Protein 7PWE (pdb70)

Organism: Desulfotalea psychrophila (strain LSv54 / DSM 12343) (NCBI:txid177439)

Nearest PDB structures (foldseek):
  7pwe-assembly1_B  TM=9.676E-01  e=9.621E-37  Desulfotalea psychrophila LSv54
  4tpu-assembly1_A  TM=9.051E-01  e=6.012E-11  Methanosarcina acetivorans C2A
  3ic4-assembly1_A  TM=9.137E-01  e=6.370E-06  Archaeoglobus fulgidus
  3rhb-assembly1_A  TM=7.445E-01  e=3.655E-04  Arabidopsis thaliana
  3fza-assembly1_A  TM=7.383E-01  e=5.376E-04  Populus tremula x Populus tremuloides

B-factor: mean 37.85, std 11.27, range [10.09, 81.69]

Structure (mmCIF, N/CA/C/O backbone):
data_7PWE
#
_entry.id   7PWE
#
_cell.length_a   123.6
_cell.length_b   49.3
_cell.length_c   86
_cell.angle_alpha   90
_cell.angle_beta   116.5
_cell.angle_gamma   90
#
_symmetry.space_group_name_H-M   'C 1 2 1'
#
loop_
_entity.id
_entity.type
_entity.pdbx_description
1 polymer 'Ferredoxin-thioredoxin reductase subunit B'
2 non-polymer 'IRON/SULFUR CLUSTER'
3 non-polymer IMIDAZOLE
4 water water
#
loop_
_atom_site.group_PDB
_atom_site.id
_atom_site.type_symbol
_atom_site.label_atom_id
_atom_site.label_alt_id
_atom_site.label_comp_id
_atom_site.label_asym_id
_atom_site.label_entity_id
_atom_site.label_seq_id
_atom_site.pdbx_PDB_ins_code
_atom_site.Cartn_x
_atom_site.Cartn_y
_atom_site.Cartn_z
_atom_site.occupancy
_atom_site.B_iso_or_equiv
_atom_site.auth_seq_id
_atom_site.auth_comp_id
_atom_site.auth_asym_id
_atom_site.auth_atom_id
_atom_site.pdbx_PDB_model_num
ATOM 1 N N . ASP A 1 3 ? -1.959 -18.449 0.808 1 51.37 3 ASP A N 1
ATOM 2 C CA . ASP A 1 3 ? -2.7 -19.328 -0.104 1 51.87 3 ASP A CA 1
ATOM 3 C C . ASP A 1 3 ? -4.216 -19.057 -0.095 1 50.28 3 ASP A C 1
ATOM 4 O O . ASP A 1 3 ? -4.902 -19.389 -1.062 1 50.62 3 ASP A O 1
ATOM 9 N N . LYS A 1 4 ? -4.739 -18.487 1 1 48 4 LYS A N 1
ATOM 10 C CA . LYS A 1 4 ? -6.149 -18.153 1.085 1 46.04 4 LYS A CA 1
ATOM 11 C C . LYS A 1 4 ? -6.457 -16.972 0.171 1 43.92 4 LYS A C 1
ATOM 12 O O . LYS A 1 4 ? -5.63 -16.071 0.036 1 44.04 4 LYS A O 1
ATOM 18 N N . LYS A 1 5 ? -7.628 -16.98 -0.476 1 41.84 5 LYS A N 1
ATOM 19 C CA . LYS A 1 5 ? -8.038 -15.877 -1.327 1 41.28 5 LYS A CA 1
ATOM 20 C C . LYS A 1 5 ? -8.781 -14.853 -0.456 1 39.55 5 LYS A C 1
ATOM 21 O O . LYS A 1 5 ? -9.803 -15.168 0.166 1 39.06 5 LYS A O 1
ATOM 27 N N . ILE A 1 6 ? -8.221 -13.637 -0.358 1 37.8 6 ILE A N 1
ATOM 28 C CA . ILE A 1 6 ? -8.754 -12.591 0.51 1 36.41 6 ILE A CA 1
ATOM 29 C C . ILE A 1 6 ? -9.147 -11.345 -0.255 1 35.08 6 ILE A C 1
ATOM 30 O O . ILE A 1 6 ? -8.378 -10.858 -1.078 1 34.78 6 ILE A O 1
ATOM 35 N N . VAL A 1 7 ? -10.357 -10.837 -0.008 1 34.28 7 VAL A N 1
ATOM 36 C CA . VAL A 1 7 ? -10.824 -9.597 -0.612 1 34.2 7 VAL A CA 1
ATOM 37 C C . VAL A 1 7 ? -11.352 -8.698 0.517 1 33.59 7 VAL A C 1
ATOM 38 O O . VAL A 1 7 ? -12.157 -9.133 1.336 1 33.31 7 VAL A O 1
ATOM 42 N N . LEU A 1 8 ? -10.851 -7.471 0.585 1 33.07 8 LEU A N 1
ATOM 43 C CA . LEU A 1 8 ? -11.276 -6.49 1.58 1 32.96 8 LEU A CA 1
ATOM 44 C C . LEU A 1 8 ? -12.112 -5.455 0.847 1 31.36 8 LEU A C 1
ATOM 45 O O . LEU A 1 8 ? -11.599 -4.793 -0.052 1 31.38 8 LEU A O 1
ATOM 50 N N . TYR A 1 9 ? -13.402 -5.335 1.197 1 30.48 9 TYR A N 1
ATOM 51 C CA . TYR A 1 9 ? -14.256 -4.291 0.626 1 30.88 9 TYR A CA 1
ATOM 52 C C . TYR A 1 9 ? -14.081 -3.102 1.57 1 30.84 9 TYR A C 1
ATOM 53 O O . TYR A 1 9 ? -14.378 -3.178 2.77 1 29.87 9 TYR A O 1
ATOM 62 N N . SER A 1 10 ? -13.549 -2.034 1.034 1 30.9 10 SER A N 1
ATOM 63 C CA . SER A 1 10 ? -13.188 -0.862 1.81 1 31.97 10 SER A CA 1
ATOM 64 C C . SER A 1 10 ? -13.725 0.45 1.22 1 31.09 10 SER A C 1
ATOM 65 O O . SER A 1 10 ? -14.2 0.49 0.075 1 31.15 10 SER A O 1
ATOM 68 N N . LEU A 1 11 ? -13.669 1.523 2.023 1 30.44 11 LEU A N 1
ATOM 69 C CA . LEU A 1 11 ? -13.99 2.882 1.582 1 31.56 11 LEU A CA 1
ATOM 70 C C . LEU A 1 11 ? -12.796 3.741 2.001 1 32.16 11 LEU A C 1
ATOM 71 O O . LEU A 1 11 ? -12.326 3.581 3.127 1 31.87 11 LEU A O 1
ATOM 76 N N . THR A 1 12 ? -12.311 4.668 1.131 1 32.18 12 THR A N 1
ATOM 77 C CA . THR A 1 12 ? -11.229 5.578 1.521 1 32.71 12 THR A CA 1
ATOM 78 C C . THR A 1 12 ? -11.628 6.435 2.742 1 32.17 12 THR A C 1
ATOM 79 O O . THR A 1 12 ? -10.765 6.858 3.498 1 32.9 12 THR A O 1
ATOM 83 N N . THR A 1 13 ? -12.921 6.697 2.926 1 30.65 13 THR A N 1
ATOM 84 C CA . THR A 1 13 ? -13.416 7.457 4.079 1 29.59 13 THR A CA 1
ATOM 85 C C . THR A 1 13 ? -13.675 6.567 5.327 1 30.77 13 THR A C 1
ATOM 86 O O . THR A 1 13 ? -14.197 7.05 6.323 1 30.25 13 THR A O 1
ATOM 90 N N . CYS A 1 14 ? -13.321 5.278 5.273 1 32.07 14 CYS A N 1
ATOM 91 C CA . CYS A 1 14 ? -13.537 4.341 6.363 1 34.08 14 CYS A CA 1
ATOM 92 C C . CYS A 1 14 ? -12.179 4.121 7.047 1 35.42 14 CYS A C 1
ATOM 93 O O . CYS A 1 14 ? -11.259 3.589 6.434 1 36.41 14 CYS A O 1
ATOM 96 N N . GLY A 1 15 ? -12.051 4.613 8.274 1 35.92 15 GLY A N 1
ATOM 97 C CA . GLY A 1 15 ? -10.821 4.519 9.058 1 36.42 15 GLY A CA 1
ATOM 98 C C . GLY A 1 15 ? -10.378 3.101 9.363 1 36.37 15 GLY A C 1
ATOM 99 O O . GLY A 1 15 ? -9.243 2.735 9.075 1 36.56 15 GLY A O 1
ATOM 100 N N . PHE A 1 16 ? -11.274 2.292 9.93 1 36.09 16 PHE A N 1
ATOM 101 C CA . PHE A 1 16 ? -10.991 0.903 10.267 1 36.77 16 PHE A CA 1
ATOM 102 C C . PHE A 1 16 ? -10.63 0.068 9.037 1 36.2 16 PHE A C 1
ATOM 103 O O . PHE A 1 16 ? -9.854 -0.876 9.149 1 36.45 16 PHE A O 1
ATOM 111 N N . CYS A 1 17 ? -11.167 0.412 7.86 1 35.04 17 CYS A N 1
ATOM 112 C CA . CYS A 1 17 ? -10.852 -0.279 6.621 1 34.38 17 CYS A CA 1
ATOM 113 C C . CYS A 1 17 ? -9.338 -0.169 6.341 1 34.75 17 CYS A C 1
ATOM 114 O O . CYS A 1 17 ? -8.695 -1.158 5.979 1 34.66 17 CYS A O 1
ATOM 117 N N . GLN A 1 18 ? -8.764 1.033 6.551 1 34.43 18 GLN A N 1
ATOM 118 C CA . GLN A 1 18 ? -7.331 1.273 6.337 1 34.38 18 GLN A CA 1
ATOM 119 C C . GLN A 1 18 ? -6.458 0.589 7.368 1 34.52 18 GLN A C 1
ATOM 120 O O . GLN A 1 18 ? -5.318 0.264 7.067 1 35.82 18 GLN A O 1
ATOM 126 N N . ALA A 1 19 ? -6.981 0.375 8.573 1 33.63 19 ALA A N 1
ATOM 127 C CA . ALA A 1 19 ? -6.32 -0.291 9.675 1 33.93 19 ALA A CA 1
ATOM 128 C C . ALA A 1 19 ? -6.25 -1.798 9.352 1 35.26 19 ALA A C 1
ATOM 129 O O . ALA A 1 19 ? -5.201 -2.42 9.529 1 35.25 19 ALA A O 1
ATOM 131 N N . ILE A 1 20 ? -7.351 -2.39 8.818 1 35.47 20 ILE A N 1
ATOM 132 C CA . ILE A 1 20 ? -7.327 -3.804 8.408 1 35.73 20 ILE A CA 1
ATOM 133 C C . ILE A 1 20 ? -6.288 -3.951 7.279 1 36.68 20 ILE A C 1
ATOM 134 O O . ILE A 1 20 ? -5.437 -4.828 7.344 1 37.85 20 ILE A O 1
ATOM 139 N N . LYS A 1 21 ? -6.317 -3.05 6.304 1 36.67 21 LYS A N 1
ATOM 140 C CA . LYS A 1 21 ? -5.364 -3.086 5.199 1 38.28 21 LYS A CA 1
ATOM 141 C C . LYS A 1 21 ? -3.902 -2.954 5.682 1 40.27 21 LYS A C 1
ATOM 142 O O . LYS A 1 21 ? -3.054 -3.71 5.219 1 41.18 21 LYS A O 1
ATOM 148 N N . LYS A 1 22 ? -3.632 -2.063 6.656 1 40.5 22 LYS A N 1
ATOM 149 C CA . LYS A 1 22 ? -2.299 -1.869 7.245 1 41.53 22 LYS A CA 1
ATOM 150 C C . LYS A 1 22 ? -1.794 -3.158 7.9 1 42.26 22 LYS A C 1
ATOM 151 O O . LYS A 1 22 ? -0.639 -3.517 7.706 1 43.15 22 LYS A O 1
ATOM 165 N N . PHE A 1 24 ? -2.661 -6.245 7.116 1 41.23 24 PHE A N 1
ATOM 166 C CA . PHE A 1 24 ? -2.386 -7.2 6.051 1 40.68 24 PHE A CA 1
ATOM 167 C C . PHE A 1 24 ? -1.003 -6.941 5.463 1 42.12 24 PHE A C 1
ATOM 168 O O . PHE A 1 24 ? -0.175 -7.848 5.443 1 42.07 24 PHE A O 1
ATOM 176 N N . ASP A 1 25 ? -0.733 -5.676 5.101 1 42.67 25 ASP A N 1
ATOM 177 C CA . ASP A 1 25 ? 0.524 -5.262 4.497 1 43.71 25 ASP A CA 1
ATOM 178 C C . ASP A 1 25 ? 1.729 -5.508 5.391 1 43.87 25 ASP A C 1
ATOM 179 O O . ASP A 1 25 ? 2.761 -5.959 4.904 1 44.67 25 ASP A O 1
ATOM 184 N N . ASP A 1 26 ? 1.592 -5.244 6.687 1 43.2 26 ASP A N 1
ATOM 185 C CA . ASP A 1 26 ? 2.678 -5.441 7.645 1 43.14 26 ASP A CA 1
ATOM 186 C C . ASP A 1 26 ? 2.96 -6.907 7.96 1 44.68 26 ASP A C 1
ATOM 187 O O . ASP A 1 26 ? 4.021 -7.216 8.498 1 45.23 26 ASP A O 1
ATOM 192 N N . LEU A 1 27 ? 2.004 -7.807 7.679 1 44.38 27 LEU A N 1
ATOM 193 C CA . LEU A 1 27 ? 2.207 -9.233 7.919 1 43.75 27 LEU A CA 1
ATOM 194 C C . LEU A 1 27 ? 2.319 -10.047 6.634 1 42.88 27 LEU A C 1
ATOM 195 O O . LEU A 1 27 ? 2.188 -11.268 6.684 1 43.53 27 LEU A O 1
ATOM 200 N N . ALA A 1 28 ? 2.578 -9.386 5.492 1 41.81 28 ALA A N 1
ATOM 201 C CA . ALA A 1 28 ? 2.716 -9.987 4.174 1 41.47 28 ALA A CA 1
ATOM 202 C C . ALA A 1 28 ? 1.506 -10.817 3.768 1 41.25 28 ALA A C 1
ATOM 203 O O . ALA A 1 28 ? 1.644 -11.823 3.081 1 41.06 28 ALA A O 1
ATOM 205 N N . VAL A 1 29 ? 0.316 -10.386 4.179 1 40.89 29 VAL A N 1
ATOM 206 C CA . VAL A 1 29 ? -0.922 -11.092 3.862 1 40.99 29 VAL A CA 1
ATOM 207 C C . VAL A 1 29 ? -1.407 -10.599 2.538 1 40.15 29 VAL A C 1
ATOM 208 O O . VAL A 1 29 ? -1.784 -9.441 2.424 1 40.6 29 VAL A O 1
ATOM 212 N N . GLY A 1 30 ? -1.349 -11.448 1.529 1 39.14 30 GLY A N 1
ATOM 213 C CA . GLY A 1 30 ? -1.788 -11.079 0.191 1 39.3 30 GLY A CA 1
ATOM 214 C C . GLY A 1 30 ? -3.292 -10.968 0.122 1 39.05 30 GLY A C 1
ATOM 215 O O . GLY A 1 30 ? -3.985 -11.837 0.631 1 38.36 30 GLY A O 1
ATOM 216 N N . HIS A 1 31 ? -3.803 -9.904 -0.502 1 39.29 31 HIS A N 1
ATOM 217 C CA . HIS A 1 31 ? -5.239 -9.663 -0.59 1 39.94 31 HIS A CA 1
ATOM 218 C C . HIS A 1 31 ? -5.562 -8.674 -1.699 1 40.32 31 HIS A C 1
ATOM 219 O O . HIS A 1 31 ? -4.687 -7.954 -2.184 1 40.32 31 HIS A O 1
ATOM 226 N N . LEU A 1 32 ? -6.832 -8.638 -2.092 1 40.06 32 LEU A N 1
ATOM 227 C CA . LEU A 1 32 ? -7.345 -7.668 -3.028 1 40.32 32 LEU A CA 1
ATOM 228 C C . LEU A 1 32 ? -8.07 -6.64 -2.168 1 40.13 32 LEU A C 1
ATOM 229 O O . LEU A 1 32 ? -8.849 -6.998 -1.287 1 39.72 32 LEU A O 1
ATOM 234 N N . CYS A 1 33 ? -7.756 -5.375 -2.371 1 40.23 33 CYS A N 1
ATOM 235 C CA . CYS A 1 33 ? -8.394 -4.303 -1.629 1 40.28 33 CYS A CA 1
ATOM 236 C C . CYS A 1 33 ? -9.212 -3.521 -2.604 1 39.45 33 CYS A C 1
ATOM 237 O O . CYS A 1 33 ? -8.67 -2.997 -3.566 1 39.25 33 CYS A O 1
ATOM 240 N N . ILE A 1 34 ? -10.523 -3.487 -2.396 1 38.65 34 ILE A N 1
ATOM 241 C CA . ILE A 1 34 ? -11.409 -2.75 -3.268 1 37.87 34 ILE A CA 1
ATOM 242 C C . ILE A 1 34 ? -11.863 -1.503 -2.522 1 37.09 34 ILE A C 1
ATOM 243 O O . ILE A 1 34 ? -12.594 -1.608 -1.523 1 36.5 34 ILE A O 1
ATOM 248 N N . GLN A 1 35 ? -11.374 -0.333 -2.946 1 35.98 35 GLN A N 1
ATOM 249 C CA . GLN A 1 35 ? -11.801 0.935 -2.371 1 35.82 35 GLN A CA 1
ATOM 250 C C . GLN A 1 35 ? -12.965 1.308 -3.269 1 35.97 35 GLN A C 1
ATOM 251 O O . GLN A 1 35 ? -12.778 1.956 -4.3 1 35.97 35 GLN A O 1
ATOM 257 N N . ALA A 1 36 ? -14.158 0.815 -2.905 1 35.36 36 ALA A N 1
ATOM 258 C CA . ALA A 1 36 ? -15.405 0.9 -3.66 1 35.45 36 ALA A CA 1
ATOM 259 C C . ALA A 1 36 ? -15.803 2.304 -4.084 1 35.95 36 ALA A C 1
ATOM 260 O O . ALA A 1 36 ? -16.44 2.469 -5.126 1 36.02 36 ALA A O 1
ATOM 262 N N . ASP A 1 37 ? -15.462 3.302 -3.265 1 35.77 37 ASP A N 1
ATOM 263 C CA . ASP A 1 37 ? -15.762 4.7 -3.56 1 36.62 37 ASP A CA 1
ATOM 264 C C . ASP A 1 37 ? -14.819 5.32 -4.608 1 38.44 37 ASP A C 1
ATOM 265 O O . ASP A 1 37 ? -15.134 6.382 -5.13 1 37.82 37 ASP A O 1
ATOM 270 N N . GLU A 1 38 ? -13.685 4.668 -4.921 1 40.26 38 GLU A N 1
ATOM 271 C CA . GLU A 1 38 ? -12.782 5.175 -5.963 1 42.92 38 GLU A CA 1
ATOM 272 C C . GLU A 1 38 ? -13.214 4.779 -7.379 1 45.96 38 GLU A C 1
ATOM 273 O O . GLU A 1 38 ? -12.836 5.425 -8.354 1 46.53 38 GLU A O 1
ATOM 279 N N . LEU A 1 39 ? -14.02 3.73 -7.487 1 48 39 LEU A N 1
ATOM 280 C CA . LEU A 1 39 ? -14.548 3.184 -8.732 1 49.8 39 LEU A CA 1
ATOM 281 C C . LEU A 1 39 ? -15.607 4.1 -9.375 1 52.14 39 LEU A C 1
ATOM 282 O O . LEU A 1 39 ? -16.21 4.949 -8.713 1 52.43 39 LEU A O 1
ATOM 287 N N . THR A 1 40 ? -15.847 3.9 -10.672 1 53.53 40 THR A N 1
ATOM 288 C CA . THR A 1 40 ? -16.836 4.656 -11.44 1 55.46 40 THR A CA 1
ATOM 289 C C . THR A 1 40 ? -18.29 4.252 -11.054 1 57.25 40 THR A C 1
ATOM 290 O O . THR A 1 40 ? -18.476 3.317 -10.271 1 57.9 40 THR A O 1
ATOM 294 N N . GLY A 1 41 ? -19.292 4.961 -11.579 1 57.66 41 GLY A N 1
ATOM 295 C CA . GLY A 1 41 ? -20.696 4.679 -11.294 1 58.83 41 GLY A CA 1
ATOM 296 C C . GLY A 1 41 ? -21.138 3.238 -11.512 1 60.05 41 GLY A C 1
ATOM 297 O O . GLY A 1 41 ? -21.744 2.629 -10.621 1 60.28 41 GLY A O 1
ATOM 298 N N . GLU A 1 42 ? -20.826 2.665 -12.688 1 60.23 42 GLU A N 1
ATOM 299 C CA . GLU A 1 42 ? -21.219 1.29 -12.999 1 60.89 42 GLU A CA 1
ATOM 300 C C . GLU A 1 42 ? -20.304 0.246 -12.334 1 60.63 42 GLU A C 1
ATOM 301 O O . GLU A 1 42 ? -20.766 -0.853 -12.008 1 60.82 42 GLU A O 1
ATOM 307 N N . GLU A 1 43 ? -19.025 0.596 -12.089 1 59.64 43 GLU A N 1
ATOM 308 C CA . GLU A 1 43 ? -18.11 -0.283 -11.35 1 58.84 43 GLU A CA 1
ATOM 309 C C . GLU A 1 43 ? -18.532 -0.358 -9.864 1 57.21 43 GLU A C 1
ATOM 310 O O . GLU A 1 43 ? -18.337 -1.384 -9.224 1 56.83 43 GLU A O 1
ATOM 316 N N . LYS A 1 44 ? -19.112 0.727 -9.322 1 56.07 44 LYS A N 1
ATOM 317 C CA . LYS A 1 44 ? -19.632 0.759 -7.955 1 55.36 44 LYS A CA 1
ATOM 318 C C . LYS A 1 44 ? -20.785 -0.231 -7.848 1 54.58 44 LYS A C 1
ATOM 319 O O . LYS A 1 44 ? -20.875 -0.948 -6.856 1 54.62 44 LYS A O 1
ATOM 325 N N . LYS A 1 45 ? -21.664 -0.275 -8.875 1 53.54 45 LYS A N 1
ATOM 326 C CA . LYS A 1 45 ? -22.783 -1.208 -8.893 1 52.97 45 LYS A CA 1
ATOM 327 C C . LYS A 1 45 ? -22.296 -2.665 -8.942 1 51.37 45 LYS A C 1
ATOM 328 O O . LYS A 1 45 ? -22.84 -3.494 -8.216 1 51.21 45 LYS A O 1
ATOM 334 N N . GLN A 1 46 ? -21.22 -2.96 -9.707 1 49.96 46 GLN A N 1
ATOM 335 C CA . GLN A 1 46 ? -20.684 -4.32 -9.764 1 49.29 46 GLN A CA 1
ATOM 336 C C . GLN A 1 46 ? -19.947 -4.743 -8.49 1 48.24 46 GLN A C 1
ATOM 337 O O . GLN A 1 46 ? -20.155 -5.865 -8.01 1 48.82 46 GLN A O 1
ATOM 343 N N . ALA A 1 47 ? -19.142 -3.841 -7.89 1 46.15 47 ALA A N 1
ATOM 344 C CA . ALA A 1 47 ? -18.493 -4.147 -6.608 1 44.3 47 ALA A CA 1
ATOM 345 C C . ALA A 1 47 ? -19.569 -4.345 -5.529 1 42.22 47 ALA A C 1
ATOM 346 O O . ALA A 1 47 ? -19.409 -5.213 -4.674 1 42.16 47 ALA A O 1
ATOM 348 N N . LEU A 1 48 ? -20.688 -3.593 -5.61 1 40.64 48 LEU A N 1
ATOM 349 C CA . LEU A 1 48 ? -21.797 -3.775 -4.677 1 40.35 48 LEU A CA 1
ATOM 350 C C . LEU A 1 48 ? -22.497 -5.104 -4.946 1 40.1 48 LEU A C 1
ATOM 351 O O . LEU A 1 48 ? -22.934 -5.74 -3.993 1 40.8 48 LEU A O 1
ATOM 356 N N . ARG A 1 49 ? -22.577 -5.549 -6.206 1 39.05 49 ARG A N 1
ATOM 357 C CA . ARG A 1 49 ? -23.196 -6.847 -6.516 1 38.22 49 ARG A CA 1
ATOM 358 C C . ARG A 1 49 ? -22.369 -7.967 -5.938 1 36.94 49 ARG A C 1
ATOM 359 O O . ARG A 1 49 ? -22.918 -8.856 -5.292 1 37.39 49 ARG A O 1
ATOM 367 N N . ASP A 1 50 ? -21.044 -7.886 -6.073 1 36.08 50 ASP A N 1
ATOM 368 C CA . ASP A 1 50 ? -20.154 -8.891 -5.492 1 35.98 50 ASP A CA 1
ATOM 369 C C . ASP A 1 50 ? -20.277 -8.85 -3.959 1 34.52 50 ASP A C 1
ATOM 370 O O . ASP A 1 50 ? -20.389 -9.89 -3.326 1 33.98 50 ASP A O 1
ATOM 375 N N . LEU A 1 51 ? -20.311 -7.64 -3.38 1 34.16 51 LEU A N 1
ATOM 376 C CA . LEU A 1 51 ? -20.46 -7.449 -1.935 1 33.92 51 LEU A CA 1
ATOM 377 C C . LEU A 1 51 ? -21.805 -7.966 -1.422 1 33.91 51 LEU A C 1
ATOM 378 O O . LEU A 1 51 ? -21.864 -8.651 -0.413 1 34.34 51 LEU A O 1
ATOM 383 N N . ARG A 1 52 ? -22.893 -7.645 -2.112 1 34.12 52 ARG A N 1
ATOM 384 C CA . ARG A 1 52 ? -24.232 -8.082 -1.729 1 33.65 52 ARG A CA 1
ATOM 385 C C . ARG A 1 52 ? -24.356 -9.599 -1.582 1 32.97 52 ARG A C 1
ATOM 386 O O . ARG A 1 52 ? -25.01 -10.075 -0.633 1 32.83 52 ARG A O 1
ATOM 394 N N . LYS A 1 53 ? -23.686 -10.368 -2.466 1 32.17 53 LYS A N 1
ATOM 395 C CA . LYS A 1 53 ? -23.749 -11.835 -2.408 1 32.7 53 LYS A CA 1
ATOM 396 C C . LYS A 1 53 ? -23.24 -12.398 -1.112 1 33.57 53 LYS A C 1
ATOM 397 O O . LYS A 1 53 ? -23.717 -13.453 -0.662 1 34.14 53 LYS A O 1
ATOM 403 N N . VAL A 1 54 ? -22.206 -11.733 -0.526 1 33.66 54 VAL A N 1
ATOM 404 C CA . VAL A 1 54 ? -21.61 -12.183 0.728 1 34.12 54 VAL A CA 1
ATOM 405 C C . VAL A 1 54 ? -22.146 -11.409 1.948 1 34.42 54 VAL A C 1
ATOM 406 O O . VAL A 1 54 ? -22.142 -11.926 3.058 1 34.87 54 VAL A O 1
ATOM 410 N N . ASN A 1 55 ? -22.623 -10.184 1.729 1 34.16 55 ASN A N 1
ATOM 411 C CA . ASN A 1 55 ? -23.154 -9.304 2.763 1 34.55 55 ASN A CA 1
ATOM 412 C C . ASN A 1 55 ? -24.312 -8.534 2.141 1 36.43 55 ASN A C 1
ATOM 413 O O . ASN A 1 55 ? -24.098 -7.54 1.444 1 36.58 55 ASN A O 1
ATOM 418 N N . PRO A 1 56 ? -25.55 -9.002 2.371 1 37.51 56 PRO A N 1
ATOM 419 C CA . PRO A 1 56 ? -26.707 -8.317 1.778 1 37.9 56 PRO A CA 1
ATOM 420 C C . PRO A 1 56 ? -26.838 -6.854 2.203 1 37.94 56 PRO A C 1
ATOM 421 O O . PRO A 1 56 ? -27.245 -6.034 1.399 1 39.52 56 PRO A O 1
ATOM 425 N N . LYS A 1 57 ? -26.389 -6.505 3.409 1 36.4 57 LYS A N 1
ATOM 426 C CA . LYS A 1 57 ? -26.47 -5.141 3.908 1 35.13 57 LYS A CA 1
ATOM 427 C C . LYS A 1 57 ? -25.489 -4.171 3.273 1 34.01 57 LYS A C 1
ATOM 428 O O . LYS A 1 57 ? -25.567 -2.977 3.569 1 33.62 57 LYS A O 1
ATOM 434 N N . CYS A 1 58 ? -24.593 -4.647 2.378 1 33.11 58 CYS A N 1
ATOM 435 C CA . CYS A 1 58 ? -23.65 -3.812 1.633 1 33.49 58 CYS A CA 1
ATOM 436 C C . CYS A 1 58 ? -22.905 -2.815 2.507 1 33.36 58 CYS A C 1
ATOM 437 O O . CYS A 1 58 ? -22.833 -1.618 2.203 1 34.47 58 CYS A O 1
ATOM 440 N N . SER A 1 59 ? -22.33 -3.331 3.593 1 31.78 59 SER A N 1
ATOM 441 C CA . SER A 1 59 ? -21.675 -2.547 4.613 1 30.82 59 SER A CA 1
ATOM 442 C C . SER A 1 59 ? -20.163 -2.708 4.618 1 30.78 59 SER A C 1
ATOM 443 O O . SER A 1 59 ? -19.657 -3.782 4.309 1 31.18 59 SER A O 1
ATOM 446 N N . PHE A 1 60 ? -19.441 -1.623 4.966 1 29.45 60 PHE A N 1
ATOM 447 C CA . PHE A 1 60 ? -17.982 -1.594 5 1 28.89 60 PHE A CA 1
ATOM 448 C C . PHE A 1 60 ? -17.487 -1.356 6.413 1 28.81 60 PHE A C 1
ATOM 449 O O . PHE A 1 60 ? -18.032 -0.513 7.121 1 28.58 60 PHE A O 1
ATOM 457 N N . PRO A 1 61 ? -16.458 -2.102 6.85 1 28.5 61 PRO A N 1
ATOM 458 C CA . PRO A 1 61 ? -15.706 -3.115 6.08 1 28.31 61 PRO A CA 1
ATOM 459 C C . PRO A 1 61 ? -16.371 -4.481 5.988 1 27.72 61 PRO A C 1
ATOM 460 O O . PRO A 1 61 ? -17.182 -4.869 6.844 1 27.93 61 PRO A O 1
ATOM 464 N N . THR A 1 62 ? -15.982 -5.233 4.959 1 26.85 62 THR A N 1
ATOM 465 C CA . THR A 1 62 ? -16.375 -6.638 4.768 1 26.62 62 THR A CA 1
ATOM 466 C C . THR A 1 62 ? -15.151 -7.351 4.2 1 26.16 62 THR A C 1
ATOM 467 O O . THR A 1 62 ? -14.53 -6.826 3.284 1 26.12 62 THR A O 1
ATOM 471 N N . VAL A 1 63 ? -14.746 -8.464 4.8 1 25.7 63 VAL A N 1
ATOM 472 C CA . VAL A 1 63 ? -13.588 -9.204 4.337 1 27.14 63 VAL A CA 1
ATOM 473 C C . VAL A 1 63 ? -14.031 -10.623 4.007 1 27.96 63 VAL A C 1
ATOM 474 O O . VAL A 1 63 ? -14.679 -11.263 4.822 1 27.14 63 VAL A O 1
ATOM 478 N N A VAL A 1 64 ? -13.667 -11.122 2.823 0.24 28.55 64 VAL A N 1
ATOM 479 N N B VAL A 1 64 ? -13.654 -11.114 2.833 0.76 28.74 64 VAL A N 1
ATOM 480 C CA A VAL A 1 64 ? -13.991 -12.492 2.441 0.24 29.63 64 VAL A CA 1
ATOM 481 C CA B VAL A 1 64 ? -13.974 -12.474 2.424 0.76 29.97 64 VAL A CA 1
ATOM 482 C C A VAL A 1 64 ? -12.716 -13.329 2.353 0.24 30.65 64 VAL A C 1
ATOM 483 C C B VAL A 1 64 ? -12.678 -13.267 2.418 0.76 30.69 64 VAL A C 1
ATOM 484 O O A VAL A 1 64 ? -11.802 -12.989 1.605 0.24 30.67 64 VAL A O 1
ATOM 485 O O B VAL A 1 64 ? -11.723 -12.849 1.757 0.76 30.37 64 VAL A O 1
ATOM 492 N N . ILE A 1 65 ? -12.629 -14.382 3.173 1 31.3 65 ILE A N 1
ATOM 493 C CA . ILE A 1 65 ? -11.466 -15.264 3.228 1 32.97 65 ILE A CA 1
ATOM 494 C C . ILE A 1 65 ? -11.95 -16.593 2.707 1 32.76 65 ILE A C 1
ATOM 495 O O . ILE A 1 65 ? -12.651 -17.305 3.439 1 31.74 65 ILE A O 1
ATOM 500 N N . ASP A 1 66 ? -11.624 -16.919 1.445 1 33.13 66 ASP A N 1
ATOM 501 C CA . ASP A 1 66 ? -12.082 -18.163 0.799 1 33.67 66 ASP A CA 1
ATOM 502 C C . ASP A 1 66 ? -13.633 -18.17 0.784 1 34.4 66 ASP A C 1
ATOM 503 O O . ASP A 1 66 ? -14.198 -17.272 0.171 1 33.92 66 ASP A O 1
ATOM 508 N N . GLU A 1 67 ? -14.295 -19.032 1.565 1 35.95 67 GLU A N 1
ATOM 509 C CA . GLU A 1 67 ? -15.752 -19.056 1.643 1 38.54 67 GLU A CA 1
ATOM 510 C C . GLU A 1 67 ? -16.315 -18.493 2.961 1 40 67 GLU A C 1
ATOM 511 O O . GLU A 1 67 ? -17.522 -18.595 3.197 1 40.47 67 GLU A O 1
ATOM 517 N N . THR A 1 68 ? -15.455 -17.931 3.824 1 40.22 68 THR A N 1
ATOM 518 C CA . THR A 1 68 ? -15.922 -17.374 5.084 1 40.25 68 THR A CA 1
ATOM 519 C C . THR A 1 68 ? -15.943 -15.841 4.967 1 38.84 68 THR A C 1
ATOM 520 O O . THR A 1 68 ? -15.112 -15.242 4.283 1 38.49 68 THR A O 1
ATOM 524 N N . VAL A 1 69 ? -16.978 -15.223 5.535 1 37.67 69 VAL A N 1
ATOM 525 C CA . VAL A 1 69 ? -17.182 -13.788 5.4 1 36.75 69 VAL A CA 1
ATOM 526 C C . VAL A 1 69 ? -17.192 -13.16 6.771 1 35.57 69 VAL A C 1
ATOM 527 O O . VAL A 1 69 ? -17.849 -13.678 7.679 1 35.88 69 VAL A O 1
ATOM 531 N N . VAL A 1 70 ? -16.459 -12.057 6.922 1 33.77 70 VAL A N 1
ATOM 532 C CA . VAL A 1 70 ? -16.418 -11.3 8.16 1 32.95 70 VAL A CA 1
ATOM 533 C C . VAL A 1 70 ? -16.907 -9.918 7.826 1 31.53 70 VAL A C 1
ATOM 534 O O . VAL A 1 70 ? -16.292 -9.21 7.021 1 30.49 70 VAL A O 1
ATOM 538 N N . VAL A 1 71 ? -18.026 -9.546 8.431 1 31.04 71 VAL A N 1
ATOM 539 C CA . VAL A 1 71 ? -18.654 -8.25 8.242 1 31.42 71 VAL A CA 1
ATOM 540 C C . VAL A 1 71 ? -18.367 -7.382 9.483 1 32.22 71 VAL A C 1
ATOM 541 O O . VAL A 1 71 ? -18.618 -7.81 10.619 1 33.04 71 VAL A O 1
ATOM 545 N N . GLY A 1 72 ? -17.923 -6.159 9.264 1 31.92 72 GLY A N 1
ATOM 546 C CA . GLY A 1 72 ? -17.679 -5.236 10.36 1 32.15 72 GLY A CA 1
ATOM 547 C C . GLY A 1 72 ? -16.248 -5.201 10.849 1 32.78 72 GLY A C 1
ATOM 548 O O . GLY A 1 72 ? -15.38 -5.94 10.359 1 31.46 72 GLY A O 1
ATOM 549 N N . PRO A 1 73 ? -16.006 -4.306 11.83 1 33.9 73 PRO A N 1
ATOM 550 C CA . PRO A 1 73 ? -14.645 -4.112 12.344 1 35.13 73 PRO A CA 1
ATOM 551 C C . PRO A 1 73 ? -14.244 -5.206 13.331 1 37.44 73 PRO A C 1
ATOM 552 O O . PRO A 1 73 ? -14.053 -4.935 14.517 1 38.69 73 PRO A O 1
ATOM 556 N N . LYS A 1 74 ? -14.141 -6.449 12.852 1 37.29 74 LYS A N 1
ATOM 557 C CA . LYS A 1 74 ? -13.862 -7.615 13.681 1 37.79 74 LYS A CA 1
ATOM 558 C C . LYS A 1 74 ? -12.474 -8.148 13.35 1 39.67 74 LYS A C 1
ATOM 559 O O . LYS A 1 74 ? -12.343 -9.162 12.666 1 40.23 74 LYS A O 1
ATOM 565 N N . ILE A 1 75 ? -11.437 -7.428 13.796 1 40.19 75 ILE A N 1
ATOM 566 C CA . ILE A 1 75 ? -10.04 -7.752 13.534 1 41.08 75 ILE A CA 1
ATOM 567 C C . ILE A 1 75 ? -9.632 -9.105 14.113 1 40.79 75 ILE A C 1
ATOM 568 O O . ILE A 1 75 ? -8.87 -9.819 13.467 1 40.07 75 ILE A O 1
ATOM 573 N N . GLN A 1 76 ? -10.172 -9.475 15.298 1 41.18 76 GLN A N 1
ATOM 574 C CA . GLN A 1 76 ? -9.849 -10.75 15.934 1 42.37 76 GLN A CA 1
ATOM 575 C C . GLN A 1 76 ? -10.387 -11.899 15.096 1 41.9 76 GLN A C 1
ATOM 576 O O . GLN A 1 76 ? -9.672 -12.871 14.862 1 42.55 76 GLN A O 1
ATOM 582 N N . GLU A 1 77 ? -11.615 -11.758 14.59 1 40.78 77 GLU A N 1
ATOM 583 C CA . GLU A 1 77 ? -12.246 -12.75 13.738 1 39.91 77 GLU A CA 1
ATOM 584 C C . GLU A 1 77 ? -11.475 -12.903 12.432 1 38.43 77 GLU A C 1
ATOM 585 O O . GLU A 1 77 ? -11.221 -14.031 11.999 1 39.03 77 GLU A O 1
ATOM 591 N N . ILE A 1 78 ? -11.039 -11.791 11.837 1 36.29 78 ILE A N 1
ATOM 592 C CA . ILE A 1 78 ? -10.249 -11.847 10.605 1 35.61 78 ILE A CA 1
ATOM 593 C C . ILE A 1 78 ? -8.919 -12.608 10.841 1 36.41 78 ILE A C 1
ATOM 594 O O . ILE A 1 78 ? -8.597 -13.533 10.1 1 36.04 78 ILE A O 1
ATOM 599 N N . LYS A 1 79 ? -8.172 -12.232 11.912 1 36.63 79 LYS A N 1
ATOM 600 C CA . LYS A 1 79 ? -6.915 -12.876 12.267 1 37 79 LYS A CA 1
ATOM 601 C C . LYS A 1 79 ? -7.075 -14.377 12.525 1 37.63 79 LYS A C 1
ATOM 602 O O . LYS A 1 79 ? -6.256 -15.146 12.055 1 37.76 79 LYS A O 1
ATOM 608 N N . GLU A 1 80 ? -8.12 -14.794 13.236 1 38.01 80 GLU A N 1
ATOM 609 C CA . GLU A 1 80 ? -8.354 -16.218 13.505 1 39.29 80 GLU A CA 1
ATOM 610 C C . GLU A 1 80 ? -8.593 -17.02 12.217 1 39.89 80 GLU A C 1
ATOM 611 O O . GLU A 1 80 ? -8.089 -18.135 12.084 1 39.69 80 GLU A O 1
ATOM 617 N N . LYS A 1 81 ? -9.344 -16.452 11.265 1 40.31 81 LYS A N 1
ATOM 618 C CA . LYS A 1 81 ? -9.64 -17.128 9.997 1 40.99 81 LYS A CA 1
ATOM 619 C C . LYS A 1 81 ? -8.394 -17.211 9.089 1 41.26 81 LYS A C 1
ATOM 620 O O . LYS A 1 81 ? -8.214 -18.214 8.399 1 41.82 81 LYS A O 1
ATOM 626 N N . ILE A 1 82 ? -7.536 -16.185 9.09 1 40.76 82 ILE A N 1
ATOM 627 C CA . ILE A 1 82 ? -6.322 -16.222 8.25 1 41.12 82 ILE A CA 1
ATOM 628 C C . ILE A 1 82 ? -5.172 -17.026 8.903 1 41.82 82 ILE A C 1
ATOM 629 O O . ILE A 1 82 ? -4.273 -17.505 8.203 1 42.3 82 ILE A O 1
ATOM 634 N N . GLY A 1 83 ? -5.201 -17.144 10.226 1 41.45 83 GLY A N 1
ATOM 635 C CA . GLY A 1 83 ? -4.14 -17.801 10.975 1 42.1 83 GLY A CA 1
ATOM 636 C C . GLY A 1 83 ? -3.079 -16.824 11.45 1 42.21 83 GLY A C 1
ATOM 637 O O . GLY A 1 83 ? -1.908 -17.185 11.558 1 43.18 83 GLY A O 1
ATOM 638 N N . ILE A 1 84 ? -3.47 -15.565 11.722 1 40.83 84 ILE A N 1
ATOM 639 C CA . ILE A 1 84 ? -2.557 -14.541 12.213 1 40.07 84 ILE A CA 1
ATOM 640 C C . ILE A 1 84 ? -2.459 -14.654 13.728 1 39.83 84 ILE A C 1
ATOM 641 O O . ILE A 1 84 ? -3.463 -14.559 14.43 1 39.6 84 ILE A O 1
ATOM 646 N N . ARG A 1 85 ? -1.26 -14.862 14.236 1 40.07 85 ARG A N 1
ATOM 647 C CA . ARG A 1 85 ? -1.017 -15.019 15.672 1 40.52 85 ARG A CA 1
ATOM 648 C C . ARG A 1 85 ? 0.395 -14.516 15.914 1 41.16 85 ARG A C 1
ATOM 649 O O . ARG A 1 85 ? 1.358 -15.165 15.519 1 41.83 85 ARG A O 1
ATOM 657 N N . THR A 1 86 ? 0.506 -13.308 16.459 1 40.89 86 THR A N 1
ATOM 658 C CA . THR A 1 86 ? 1.755 -12.568 16.687 1 41.17 86 THR A CA 1
ATOM 659 C C . THR A 1 86 ? 2.115 -12.538 18.18 1 38.72 86 THR A C 1
ATOM 660 O O . THR A 1 86 ? 1.267 -12.841 19.025 1 37 86 THR A O 1
ATOM 664 N N . GLU A 1 87 ? 3.357 -12.141 18.515 1 38.1 87 GLU A N 1
ATOM 665 C CA . GLU A 1 87 ? 3.747 -12.051 19.929 1 37.96 87 GLU A CA 1
ATOM 666 C C . GLU A 1 87 ? 2.925 -10.961 20.678 1 37.39 87 GLU A C 1
ATOM 667 O O . GLU A 1 87 ? 2.696 -11.092 21.883 1 37.75 87 GLU A O 1
ATOM 673 N N . VAL A 1 88 ? 2.392 -9.96 19.94 1 36.78 88 VAL A N 1
ATOM 674 C CA . VAL A 1 88 ? 1.512 -8.926 20.487 1 36.8 88 VAL A CA 1
ATOM 675 C C . VAL A 1 88 ? 0.208 -9.58 20.932 1 36.12 88 VAL A C 1
ATOM 676 O O . VAL A 1 88 ? -0.26 -9.329 22.043 1 35.25 88 VAL A O 1
ATOM 680 N N . ASP A 1 89 ? -0.347 -10.499 20.095 1 35.71 89 ASP A N 1
ATOM 681 C CA . ASP A 1 89 ? -1.563 -11.241 20.439 1 35.76 89 ASP A CA 1
ATOM 682 C C . ASP A 1 89 ? -1.371 -12.027 21.704 1 35.02 89 ASP A C 1
ATOM 683 O O . ASP A 1 89 ? -2.247 -12.041 22.552 1 34.63 89 ASP A O 1
ATOM 688 N N . GLU A 1 90 ? -0.221 -12.685 21.828 1 35.33 90 GLU A N 1
ATOM 689 C CA . GLU A 1 90 ? 0.127 -13.488 22.984 1 36.07 90 GLU A CA 1
ATOM 690 C C . GLU A 1 90 ? 0.195 -12.622 24.232 1 35.45 90 GLU A C 1
ATOM 691 O O . GLU A 1 90 ? -0.385 -12.981 25.258 1 35.83 90 GLU A O 1
ATOM 697 N N . LEU A 1 91 ? 0.919 -11.492 24.152 1 34.52 91 LEU A N 1
ATOM 698 C CA . LEU A 1 91 ? 1.069 -10.621 25.312 1 33.88 91 LEU A CA 1
ATOM 699 C C . LEU A 1 91 ? -0.266 -9.979 25.693 1 33.72 91 LEU A C 1
ATOM 700 O O . LEU A 1 91 ? -0.591 -9.947 26.874 1 33.27 91 LEU A O 1
ATOM 705 N N . TYR A 1 92 ? -1.107 -9.613 24.702 1 34.47 92 TYR A N 1
ATOM 706 C CA . TYR A 1 92 ? -2.436 -9.032 24.937 1 35.46 92 TYR A CA 1
ATOM 707 C C . TYR A 1 92 ? -3.266 -9.967 25.805 1 34.8 92 TYR A C 1
ATOM 708 O O . TYR A 1 92 ? -3.884 -9.526 26.764 1 34.03 92 TYR A O 1
ATOM 717 N N A GLU A 1 93 ? -3.252 -11.266 25.468 0.58 34.54 93 GLU A N 1
ATOM 718 N N B GLU A 1 93 ? -3.268 -11.271 25.469 0.42 34.45 93 GLU A N 1
ATOM 719 C CA A GLU A 1 93 ? -3.986 -12.298 26.182 0.58 34.53 93 GLU A CA 1
ATOM 720 C CA B GLU A 1 93 ? -4.032 -12.265 26.212 0.42 34.41 93 GLU A CA 1
ATOM 721 C C A GLU A 1 93 ? -3.459 -12.466 27.599 0.58 33.83 93 GLU A C 1
ATOM 722 C C B GLU A 1 93 ? -3.469 -12.48 27.61 0.42 33.83 93 GLU A C 1
ATOM 723 O O A GLU A 1 93 ? -4.237 -12.603 28.547 0.58 33.53 93 GLU A O 1
ATOM 724 O O B GLU A 1 93 ? -4.235 -12.658 28.559 0.42 33.63 93 GLU A O 1
ATOM 735 N N . VAL A 1 94 ? -2.135 -12.437 27.754 1 33.36 94 VAL A N 1
ATOM 736 C CA . VAL A 1 94 ? -1.516 -12.58 29.07 1 33.52 94 VAL A CA 1
ATOM 737 C C . VAL A 1 94 ? -1.92 -11.385 29.959 1 32.14 94 VAL A C 1
ATOM 738 O O . VAL A 1 94 ? -2.4 -11.576 31.089 1 32.19 94 VAL A O 1
ATOM 742 N N . LEU A 1 95 ? -1.826 -10.18 29.399 1 30.75 95 LEU A N 1
ATOM 743 C CA . LEU A 1 95 ? -2.161 -8.955 30.119 1 30.38 95 LEU A CA 1
ATOM 744 C C . LEU A 1 95 ? -3.61 -8.882 30.477 1 32.23 95 LEU A C 1
ATOM 745 O O . LEU A 1 95 ? -3.943 -8.517 31.602 1 33.05 95 LEU A O 1
ATOM 750 N N . LYS A 1 96 ? -4.484 -9.281 29.54 1 32.92 96 LYS A N 1
ATOM 751 C CA . LYS A 1 96 ? -5.924 -9.33 29.76 1 33.49 96 LYS A CA 1
ATOM 752 C C . LYS A 1 96 ? -6.282 -10.279 30.906 1 34.38 96 LYS A C 1
ATOM 753 O O . LYS A 1 96 ? -6.981 -9.864 31.825 1 34.61 96 LYS A O 1
ATOM 759 N N . LYS A 1 97 ? -5.812 -11.548 30.872 1 35.29 97 LYS A N 1
ATOM 760 C CA . LYS A 1 97 ? -6.14 -12.537 31.913 1 36.48 97 LYS A CA 1
ATOM 761 C C . LYS A 1 97 ? -5.68 -12.101 33.286 1 36.05 97 LYS A C 1
ATOM 762 O O . LYS A 1 97 ? -6.382 -12.303 34.286 1 36.71 97 LYS A O 1
ATOM 768 N N . LYS A 1 98 ? -4.499 -11.497 33.347 1 34.64 98 LYS A N 1
ATOM 769 C CA . LYS A 1 98 ? -3.915 -11.074 34.612 1 34.32 98 LYS A CA 1
ATOM 770 C C . LYS A 1 98 ? -4.54 -9.804 35.196 1 33.95 98 LYS A C 1
ATOM 771 O O . LYS A 1 98 ? -4.584 -9.643 36.426 1 34.95 98 LYS A O 1
ATOM 777 N N . ASN A 1 99 ? -4.971 -8.868 34.328 1 32.37 99 ASN A N 1
ATOM 778 C CA . ASN A 1 99 ? -5.413 -7.567 34.815 1 31.61 99 ASN A CA 1
ATOM 779 C C . ASN A 1 99 ? -6.927 -7.37 34.978 1 32.33 99 ASN A C 1
ATOM 780 O O . ASN A 1 99 ? -7.322 -6.695 35.92 1 31.32 99 ASN A O 1
ATOM 785 N N . GLU A 1 100 ? -7.77 -7.946 34.093 1 33.74 100 GLU A N 1
ATOM 786 C CA . GLU A 1 100 ? -9.235 -7.779 34.213 1 35.27 100 GLU A CA 1
ATOM 787 C C . GLU A 1 100 ? -9.83 -8.187 35.578 1 36.37 100 GLU A C 1
ATOM 788 O O . GLU A 1 100 ? -10.636 -7.422 36.117 1 36.52 100 GLU A O 1
ATOM 794 N N . PRO A 1 101 ? -9.388 -9.297 36.213 1 36.81 101 PRO A N 1
ATOM 795 C CA . PRO A 1 101 ? -9.9 -9.612 37.563 1 37.15 101 PRO A CA 1
ATOM 796 C C . PRO A 1 101 ? -9.543 -8.548 38.607 1 37.11 101 PRO A C 1
ATOM 797 O O . PRO A 1 101 ? -10.231 -8.424 39.619 1 37.64 101 PRO A O 1
ATOM 801 N N . LYS A 1 102 ? -8.493 -7.751 38.361 1 36.07 102 LYS A N 1
ATOM 802 C CA . LYS A 1 102 ? -8.123 -6.665 39.271 1 35.12 102 LYS A CA 1
ATOM 803 C C . LYS A 1 102 ? -8.873 -5.357 38.994 1 33.28 102 LYS A C 1
ATOM 804 O O . LYS A 1 102 ? -8.639 -4.388 39.701 1 33.95 102 LYS A O 1
ATOM 810 N N . GLY A 1 103 ? -9.716 -5.307 37.966 1 31.15 103 GLY A N 1
ATOM 811 C CA . GLY A 1 103 ? -10.43 -4.087 37.614 1 29.19 103 GLY A CA 1
ATOM 812 C C . GLY A 1 103 ? -9.662 -3.187 36.654 1 28.1 103 GLY A C 1
ATOM 813 O O . GLY A 1 103 ? -10.098 -2.061 36.397 1 27.33 103 GLY A O 1
ATOM 814 N N . TYR A 1 104 ? -8.515 -3.679 36.101 1 26.68 104 TYR A N 1
ATOM 815 C CA . TYR A 1 104 ? -7.7 -2.94 35.137 1 26.45 104 TYR A CA 1
ATOM 816 C C . TYR A 1 104 ? -7.986 -3.508 33.781 1 26.96 104 TYR A C 1
ATOM 817 O O . TYR A 1 104 ? -7.545 -4.614 33.475 1 27.41 104 TYR A O 1
ATOM 826 N N . TYR A 1 105 ? -8.76 -2.791 32.977 1 26.31 105 TYR A N 1
ATOM 827 C CA . TYR A 1 105 ? -9.138 -3.289 31.662 1 25.71 105 TYR A CA 1
ATOM 828 C C . TYR A 1 105 ? -8.214 -2.716 30.621 1 25.98 105 TYR A C 1
ATOM 829 O O . TYR A 1 105 ? -7.73 -1.618 30.815 1 26.8 105 TYR A O 1
ATOM 838 N N . LEU A 1 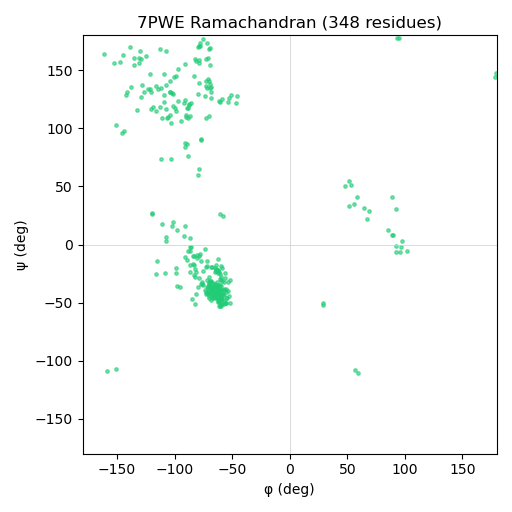106 ? -7.972 -3.416 29.521 1 25.78 106 LEU A N 1
ATOM 839 C CA . LEU A 1 106 ? -7.153 -2.86 28.44 1 26.83 106 LEU A CA 1
ATOM 840 C C . LEU A 1 106 ? -8.035 -1.92 27.654 1 27.82 106 LEU A C 1
ATOM 841 O O . LEU A 1 106 ? -9.198 -2.223 27.396 1 28.16 106 LEU A O 1
ATOM 846 N N . ASN A 1 107 ? -7.503 -0.769 27.24 1 27.6 107 ASN A N 1
ATOM 847 C CA . ASN A 1 107 ? -8.205 0.216 26.433 1 28.36 107 ASN A CA 1
ATOM 848 C C . ASN A 1 107 ? -8.958 -0.467 25.249 1 30.46 107 ASN A C 1
ATOM 849 O O . ASN A 1 107 ? -8.371 -1.312 24.554 1 30.18 107 ASN A O 1
ATOM 854 N N . GLY A 1 108 ? -10.254 -0.163 25.147 1 31.33 108 GLY A N 1
ATOM 855 C CA . GLY A 1 108 ? -11.18 -0.69 24.153 1 32.51 108 GLY A CA 1
ATOM 856 C C . GLY A 1 108 ? -10.814 -0.314 22.738 1 33.93 108 GLY A C 1
ATOM 857 O O . GLY A 1 108 ? -11.267 -0.969 21.808 1 35.67 108 GLY A O 1
ATOM 858 N N . ASP A 1 109 ? -10.031 0.755 22.544 1 33.37 109 ASP A N 1
ATOM 859 C CA . ASP A 1 109 ? -9.551 1.115 21.208 1 33.21 109 ASP A CA 1
ATOM 860 C C . ASP A 1 109 ? -8.414 0.12 20.96 1 33.91 109 ASP A C 1
ATOM 861 O O . ASP A 1 109 ? -7.267 0.342 21.371 1 33.19 109 ASP A O 1
ATOM 866 N N . ARG A 1 110 ? -8.78 -1.02 20.387 1 34.76 110 ARG A N 1
ATOM 867 C CA . ARG A 1 110 ? -7.915 -2.162 20.172 1 37.41 110 ARG A CA 1
ATOM 868 C C . ARG A 1 110 ? -6.647 -1.829 19.373 1 38.47 110 ARG A C 1
ATOM 869 O O . ARG A 1 110 ? -5.596 -2.424 19.64 1 39.03 110 ARG A O 1
ATOM 877 N N . GLU A 1 111 ? -6.711 -0.818 18.493 1 38.05 111 GLU A N 1
ATOM 878 C CA . GLU A 1 111 ? -5.557 -0.411 17.697 1 38.86 111 GLU A CA 1
ATOM 879 C C . GLU A 1 111 ? -4.528 0.246 18.587 1 38.52 111 GLU A C 1
ATOM 880 O O . GLU A 1 111 ? -3.338 0.007 18.433 1 39.42 111 GLU A O 1
ATOM 886 N N . LYS A 1 112 ? -4.973 1.151 19.452 1 36.96 112 LYS A N 1
ATOM 887 C CA . LYS A 1 112 ? -4.085 1.89 20.324 1 36.27 112 LYS A CA 1
ATOM 888 C C . LYS A 1 112 ? -3.44 0.943 21.356 1 34.17 112 LYS A C 1
ATOM 889 O O . LYS A 1 112 ? -2.24 1.048 21.606 1 34.33 112 LYS A O 1
ATOM 895 N N . THR A 1 113 ? -4.214 -0.011 21.883 1 32.39 113 THR A N 1
ATOM 896 C CA . THR A 1 113 ? -3.742 -1.012 22.829 1 32.39 113 THR A CA 1
ATOM 897 C C . THR A 1 113 ? -2.657 -1.884 22.199 1 32.86 113 THR A C 1
ATOM 898 O O . THR A 1 113 ? -1.637 -2.153 22.826 1 32.36 113 THR A O 1
ATOM 902 N N . PHE A 1 114 ? -2.864 -2.294 20.952 1 33.4 114 PHE A N 1
ATOM 903 C CA . PHE A 1 114 ? -1.888 -3.127 20.259 1 34.05 114 PHE A CA 1
ATOM 904 C C . PHE A 1 114 ? -0.602 -2.376 20.012 1 33.12 114 PHE A C 1
ATOM 905 O O . PHE A 1 114 ? 0.462 -2.965 20.133 1 34.05 114 PHE A O 1
ATOM 913 N N . GLU A 1 115 ? -0.682 -1.081 19.707 1 31.62 115 GLU A N 1
ATOM 914 C CA . GLU A 1 115 ? 0.504 -0.275 19.482 1 30.97 115 GLU A CA 1
ATOM 915 C C . GLU A 1 115 ? 1.289 -0.066 20.794 1 29.53 115 GLU A C 1
ATOM 916 O O . GLU A 1 115 ? 2.518 -0.068 20.784 1 29.1 115 GLU A O 1
ATOM 922 N N . LEU A 1 116 ? 0.575 0.054 21.923 1 27.46 116 LEU A N 1
ATOM 923 C CA . LEU A 1 116 ? 1.196 0.181 23.226 1 26.29 116 LEU A CA 1
ATOM 924 C C . LEU A 1 116 ? 1.888 -1.125 23.594 1 26.2 116 LEU A C 1
ATOM 925 O O . LEU A 1 116 ? 3.006 -1.107 24.106 1 26 116 LEU A O 1
ATOM 930 N N . ILE A 1 117 ? 1.233 -2.261 23.334 1 25.99 117 ILE A N 1
ATOM 931 C CA . ILE A 1 117 ? 1.8 -3.573 23.598 1 26.84 117 ILE A CA 1
ATOM 932 C C . ILE A 1 117 ? 3.023 -3.786 22.706 1 28.07 117 ILE A C 1
ATOM 933 O O . ILE A 1 117 ? 4.021 -4.278 23.193 1 28.51 117 ILE A O 1
ATOM 938 N N . ARG A 1 118 ? 3.011 -3.287 21.463 1 28.94 118 ARG A N 1
ATOM 939 C CA . ARG A 1 118 ? 4.194 -3.358 20.593 1 30.51 118 ARG A CA 1
ATOM 940 C C . ARG A 1 118 ? 5.351 -2.554 21.238 1 30.68 118 ARG A C 1
ATOM 941 O O . ARG A 1 118 ? 6.484 -3.009 21.216 1 31.58 118 ARG A O 1
ATOM 949 N N . GLY A 1 119 ? 5.035 -1.417 21.858 1 29.46 119 GLY A N 1
ATOM 950 C CA . GLY A 1 119 ? 6.006 -0.592 22.571 1 28.78 119 GLY A CA 1
ATOM 951 C C . GLY A 1 119 ? 6.599 -1.299 23.77 1 27.98 119 GLY A C 1
ATOM 952 O O . GLY A 1 119 ? 7.799 -1.216 24.008 1 28.09 119 GLY A O 1
ATOM 953 N N . LEU A 1 120 ? 5.766 -1.994 24.552 1 27.37 120 LEU A N 1
ATOM 954 C CA . LEU A 1 120 ? 6.229 -2.799 25.679 1 27.75 120 LEU A CA 1
ATOM 955 C C . LEU A 1 120 ? 7.246 -3.859 25.208 1 29.71 120 LEU A C 1
ATOM 956 O O . LEU A 1 120 ? 8.245 -4.114 25.895 1 29.08 120 LEU A O 1
ATOM 961 N N . LEU A 1 121 ? 6.986 -4.45 24.019 1 31.08 121 LEU A N 1
ATOM 962 C C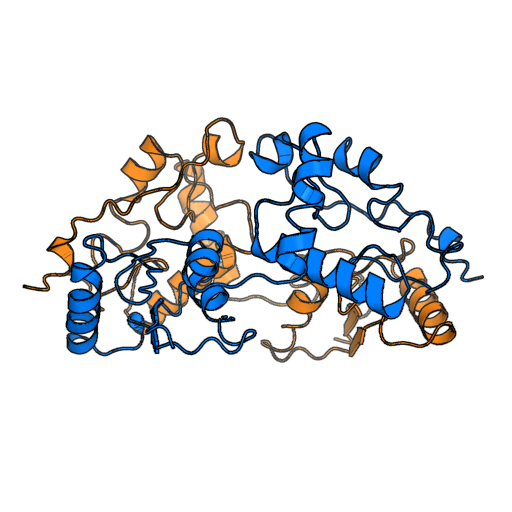A . LEU A 1 121 ? 7.824 -5.494 23.433 1 32.72 121 LEU A CA 1
ATOM 963 C C . LEU A 1 121 ? 9.114 -4.947 22.894 1 32.82 121 LEU A C 1
ATOM 964 O O . LEU A 1 121 ? 10.152 -5.57 23.093 1 33.4 121 LEU A O 1
ATOM 969 N N . THR A 1 122 ? 9.064 -3.767 22.269 1 32.48 122 THR A N 1
ATOM 970 C CA . THR A 1 122 ? 10.231 -3.032 21.781 1 33.35 122 THR A CA 1
ATOM 971 C C . THR A 1 122 ? 11.124 -2.71 22.998 1 33.67 122 THR A C 1
ATOM 972 O O . THR A 1 122 ? 12.334 -2.913 22.934 1 34.68 122 THR A O 1
ATOM 976 N N . ASN A 1 123 ? 10.517 -2.274 24.123 1 31.91 123 ASN A N 1
ATOM 977 C CA . ASN A 1 123 ? 11.267 -1.96 25.333 1 31.06 123 ASN A CA 1
ATOM 978 C C . ASN A 1 123 ? 11.839 -3.207 26.011 1 31.08 123 ASN A C 1
ATOM 979 O O . ASN A 1 123 ? 12.946 -3.153 26.523 1 30.92 123 ASN A O 1
ATOM 984 N N . LYS A 1 124 ? 11.119 -4.319 26.001 1 31.6 124 LYS A N 1
ATOM 985 C CA . LYS A 1 124 ? 11.62 -5.573 26.57 1 33.09 124 LYS A CA 1
ATOM 986 C C . LYS A 1 124 ? 12.858 -6.061 25.784 1 34.82 124 LYS A C 1
ATOM 987 O O . LYS A 1 124 ? 13.813 -6.535 26.379 1 35.68 124 LYS A O 1
ATOM 993 N N . LYS A 1 125 ? 12.841 -5.901 24.474 1 34.95 125 LYS A N 1
ATOM 994 C CA . LYS A 1 125 ? 13.927 -6.309 23.595 1 36.26 125 LYS A CA 1
ATOM 995 C C . LYS A 1 125 ? 15.193 -5.454 23.785 1 36.85 125 LYS A C 1
ATOM 996 O O . LYS A 1 125 ? 16.279 -6.012 23.92 1 37.66 125 LYS A O 1
ATOM 1002 N N . ARG A 1 126 ? 15.062 -4.113 23.809 1 36.04 126 ARG A N 1
ATOM 1003 C CA . ARG A 1 126 ? 16.236 -3.251 23.888 1 35.74 126 ARG A CA 1
ATOM 1004 C C . ARG A 1 126 ? 16.736 -2.977 25.325 1 35.39 126 ARG A C 1
ATOM 1005 O O . ARG A 1 126 ? 17.887 -2.552 25.482 1 36.14 126 ARG A O 1
ATOM 1013 N N . TYR A 1 127 ? 15.902 -3.215 26.355 1 33.61 127 TYR A N 1
ATOM 1014 C CA . TYR A 1 127 ? 16.315 -2.972 27.739 1 32.7 127 TYR A CA 1
ATOM 1015 C C . TYR A 1 127 ? 16.364 -4.207 28.605 1 33.63 127 TYR A C 1
ATOM 1016 O O . TYR A 1 127 ? 17.049 -4.188 29.618 1 35.18 127 TYR A O 1
ATOM 1025 N N . GLY A 1 128 ? 15.598 -5.241 28.271 1 32.4 128 GLY A N 1
ATOM 1026 C CA . GLY A 1 128 ? 15.523 -6.438 29.115 1 31.87 128 GLY A CA 1
ATOM 1027 C C . GLY A 1 128 ? 14.312 -6.441 30.043 1 31.59 128 GLY A C 1
ATOM 1028 O O . GLY A 1 128 ? 14.13 -7.365 30.843 1 32.23 128 GLY A O 1
ATOM 1029 N N . TYR A 1 129 ? 13.451 -5.414 29.939 1 29.82 129 TYR A N 1
ATOM 1030 C CA . TYR A 1 129 ? 12.248 -5.282 30.765 1 28.79 129 TYR A CA 1
ATOM 1031 C C . TYR A 1 129 ? 11.225 -4.352 30.076 1 26.94 129 TYR A C 1
ATOM 1032 O O . TYR A 1 129 ? 11.588 -3.565 29.207 1 26.55 129 TYR A O 1
ATOM 1049 N N . ALA A 1 131 ? 9.675 -1.469 29.998 1 24.31 131 ALA A N 1
ATOM 1050 C CA . ALA A 1 131 ? 9.623 -0.091 30.455 1 25.51 131 ALA A CA 1
ATOM 1051 C C . ALA A 1 131 ? 8.427 0.578 29.784 1 25.83 131 ALA A C 1
ATOM 1052 O O . ALA A 1 131 ? 8.076 0.247 28.659 1 26.03 131 ALA A O 1
ATOM 1054 N N . CYS A 1 132 ? 7.769 1.468 30.496 1 25.75 132 CYS A N 1
ATOM 1055 C CA . CYS A 1 132 ? 6.603 2.208 30.025 1 25.5 132 CYS A CA 1
ATOM 1056 C C . CYS A 1 132 ? 6.807 2.797 28.621 1 25.16 132 CYS A C 1
ATOM 1057 O O . CYS A 1 132 ? 7.772 3.516 28.418 1 25.24 132 CYS A O 1
ATOM 1060 N N . PRO A 1 133 ? 5.945 2.454 27.641 1 24.92 133 PRO A N 1
ATOM 1061 C CA . PRO A 1 133 ? 6.168 2.954 26.274 1 25.53 133 PRO A CA 1
ATOM 1062 C C . PRO A 1 133 ? 5.892 4.44 26.106 1 25.16 133 PRO A C 1
ATOM 1063 O O . PRO A 1 133 ? 6.409 5.004 25.155 1 25.05 133 PRO A O 1
ATOM 1067 N N . CYS A 1 134 ? 5.209 5.11 27.071 1 23.68 134 CYS A N 1
ATOM 1068 C CA . CYS A 1 134 ? 5.038 6.566 26.895 1 24.18 134 CYS A CA 1
ATOM 1069 C C . CYS A 1 134 ? 6.042 7.385 27.767 1 24.63 134 CYS A C 1
ATOM 1070 O O . CYS A 1 134 ? 5.878 8.582 27.961 1 24.65 134 CYS A O 1
ATOM 1073 N N . ARG A 1 135 ? 7.134 6.741 28.221 1 24.72 135 ARG A N 1
ATOM 1074 C CA . ARG A 1 135 ? 8.171 7.405 29.01 1 24.82 135 ARG A CA 1
ATOM 1075 C C . ARG A 1 135 ? 9.549 7.097 28.457 1 26.02 135 ARG A C 1
ATOM 1076 O O . ARG A 1 135 ? 9.718 6.107 27.761 1 25.93 135 ARG A O 1
ATOM 1084 N N . LEU A 1 136 ? 10.542 7.929 28.798 1 26.6 136 LEU A N 1
ATOM 1085 C CA . LEU A 1 136 ? 11.926 7.735 28.362 1 27.73 136 LEU A CA 1
ATOM 1086 C C . LEU A 1 136 ? 12.681 6.879 29.36 1 28.47 136 LEU A C 1
ATOM 1087 O O . LEU A 1 136 ? 12.95 7.344 30.467 1 29.04 136 LEU A O 1
ATOM 1092 N N . ALA A 1 137 ? 13.02 5.644 28.993 1 27.94 137 ALA A N 1
ATOM 1093 C CA . ALA A 1 137 ? 13.775 4.777 29.897 1 29 137 ALA A CA 1
ATOM 1094 C C . ALA A 1 137 ? 15.267 5.086 29.804 1 30.82 137 ALA A C 1
ATOM 1095 O O . ALA A 1 137 ? 15.784 5.378 28.723 1 30.42 137 ALA A O 1
ATOM 1097 N N . SER A 1 138 ? 15.963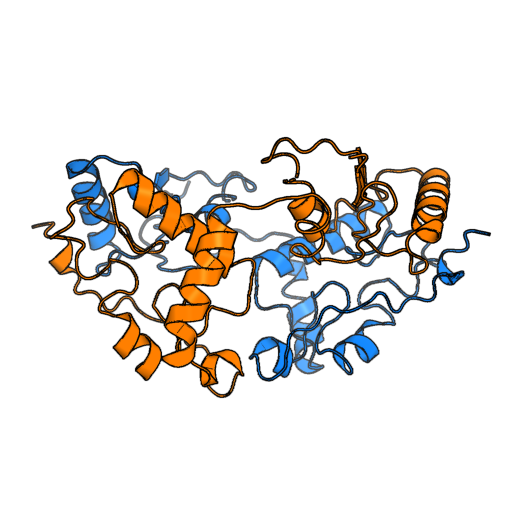 4.979 30.943 1 32.13 138 SER A N 1
ATOM 1098 C CA . SER A 1 138 ? 17.409 5.133 30.987 1 33.31 138 SER A CA 1
ATOM 1099 C C . SER A 1 138 ? 18.107 3.888 30.419 1 35.45 138 SER A C 1
ATOM 1100 O O . SER A 1 138 ? 19.151 3.995 29.778 1 37.17 138 SER A O 1
ATOM 1103 N N . GLY A 1 139 ? 17.526 2.72 30.648 1 34.94 139 GLY A N 1
ATOM 1104 C CA . GLY A 1 139 ? 18.162 1.462 30.289 1 34.95 139 GLY A CA 1
ATOM 1105 C C . GLY A 1 139 ? 18.78 0.779 31.505 1 33.95 139 GLY A C 1
ATOM 1106 O O . GLY A 1 139 ? 19.237 -0.362 31.413 1 34.32 139 GLY A O 1
ATOM 1107 N N . ASP A 1 140 ? 18.754 1.454 32.68 1 31.93 140 ASP A N 1
ATOM 1108 C CA . ASP A 1 140 ? 19.245 0.939 33.927 1 30.38 140 ASP A CA 1
ATOM 1109 C C . ASP A 1 140 ? 18.005 0.525 34.685 1 29.1 140 ASP A C 1
ATOM 1110 O O . ASP A 1 140 ? 17.169 1.383 35.014 1 28.95 140 ASP A O 1
ATOM 1115 N N A ARG A 1 141 ? 17.866 -0.78 34.972 0.65 28.41 141 ARG A N 1
ATOM 1116 N N B ARG A 1 141 ? 17.857 -0.783 34.966 0.35 28.07 141 ARG A N 1
ATOM 1117 C CA A ARG A 1 141 ? 16.673 -1.294 35.657 0.65 28.03 141 ARG A CA 1
ATOM 1118 C CA B ARG A 1 141 ? 16.664 -1.314 35.637 0.35 27.43 141 ARG A CA 1
ATOM 1119 C C A ARG A 1 141 ? 16.406 -0.612 36.974 0.65 27.29 141 ARG A C 1
ATOM 1120 C C B ARG A 1 141 ? 16.4 -0.694 37.007 0.35 26.99 141 ARG A C 1
ATOM 1121 O O A ARG A 1 141 ? 15.246 -0.349 37.29 0.65 27.36 141 ARG A O 1
ATOM 1122 O O B ARG A 1 141 ? 15.237 -0.496 37.366 0.35 27.05 141 ARG A O 1
ATOM 1137 N N . ASN A 1 142 ? 17.46 -0.368 37.768 1 26.28 142 ASN A N 1
ATOM 1138 C CA . ASN A 1 142 ? 17.29 0.25 39.068 1 26.24 142 ASN A CA 1
ATOM 1139 C C . ASN A 1 142 ? 16.754 1.685 38.938 1 25.53 142 ASN A C 1
ATOM 1140 O O . ASN A 1 142 ? 15.892 2.092 39.714 1 25.92 142 ASN A O 1
ATOM 1145 N N . ASN A 1 143 ? 17.267 2.442 37.98 1 25.23 143 ASN A N 1
ATOM 1146 C CA . ASN A 1 143 ? 16.803 3.81 37.753 1 25.87 143 ASN A CA 1
ATOM 1147 C C . ASN A 1 143 ? 15.375 3.8 37.161 1 25.45 143 ASN A C 1
ATOM 1148 O O . ASN A 1 143 ? 14.588 4.69 37.454 1 25.85 143 ASN A O 1
ATOM 1153 N N . ASP A 1 144 ? 15.034 2.785 36.364 1 24.88 144 ASP A N 1
ATOM 1154 C CA . ASP A 1 144 ? 13.693 2.667 35.781 1 24.54 144 ASP A CA 1
ATOM 1155 C C . ASP A 1 144 ? 12.719 1.865 36.595 1 24.9 144 ASP A C 1
ATOM 1156 O O . ASP A 1 144 ? 11.648 1.568 36.089 1 25.14 144 ASP A O 1
ATOM 1161 N N . ARG A 1 145 ? 13.072 1.462 37.801 1 25.41 145 ARG A N 1
ATOM 1162 C CA . ARG A 1 145 ? 12.277 0.479 38.543 1 26.37 145 ARG A CA 1
ATOM 1163 C C . ARG A 1 145 ? 10.803 0.814 38.691 1 26.53 145 ARG A C 1
ATOM 1164 O O . ARG A 1 145 ? 9.967 -0.075 38.572 1 27.19 145 ARG A O 1
ATOM 1172 N N . ASP A 1 146 ? 10.492 2.088 38.929 1 25.58 146 ASP A N 1
ATOM 1173 C CA . ASP A 1 146 ? 9.125 2.594 39.154 1 24.91 146 ASP A CA 1
ATOM 1174 C C . ASP A 1 146 ? 8.315 2.757 37.838 1 24.91 146 ASP A C 1
ATOM 1175 O O . ASP A 1 146 ? 7.101 2.977 37.891 1 24.9 146 ASP A O 1
ATOM 1180 N N . ILE A 1 147 ? 8.968 2.589 36.673 1 24.36 147 ILE A N 1
ATOM 1181 C CA . ILE A 1 147 ? 8.322 2.713 35.379 1 24.3 147 ILE A CA 1
ATOM 1182 C C . ILE A 1 147 ? 8.398 1.415 34.551 1 24.66 147 ILE A C 1
ATOM 1183 O O . ILE A 1 147 ? 8.285 1.473 33.333 1 26.06 147 ILE A O 1
ATOM 1188 N N . ILE A 1 148 ? 8.509 0.245 35.211 1 22.82 148 ILE A N 1
ATOM 1189 C CA . ILE A 1 148 ? 8.425 -1.06 34.561 1 22.2 148 ILE A CA 1
ATOM 1190 C C . ILE A 1 148 ? 6.948 -1.445 34.614 1 22.28 148 ILE A C 1
ATOM 1191 O O . ILE A 1 148 ? 6.333 -1.425 35.69 1 22.49 148 ILE A O 1
ATOM 1196 N N . CYS A 1 149 ? 6.353 -1.729 33.464 1 21.74 149 CYS A N 1
ATOM 1197 C CA . CYS A 1 149 ? 4.913 -1.959 33.372 1 23.28 149 CYS A CA 1
ATOM 1198 C C . CYS A 1 149 ? 4.431 -3.228 34.047 1 24.01 149 CYS A C 1
ATOM 1199 O O . CYS A 1 149 ? 4.952 -4.295 33.747 1 23.45 149 CYS A O 1
ATOM 1202 N N . PRO A 1 150 ? 3.434 -3.15 34.958 1 23.31 150 PRO A N 1
ATOM 1203 C CA . PRO A 1 150 ? 2.702 -1.941 35.391 1 22.52 150 PRO A CA 1
ATOM 1204 C C . PRO A 1 150 ? 3.467 -1.108 36.404 1 22.14 150 PRO A C 1
ATOM 1205 O O . PRO A 1 150 ? 4 -1.639 37.401 1 21.32 150 PRO A O 1
ATOM 1209 N N . CYS A 1 151 ? 3.561 0.203 36.125 1 2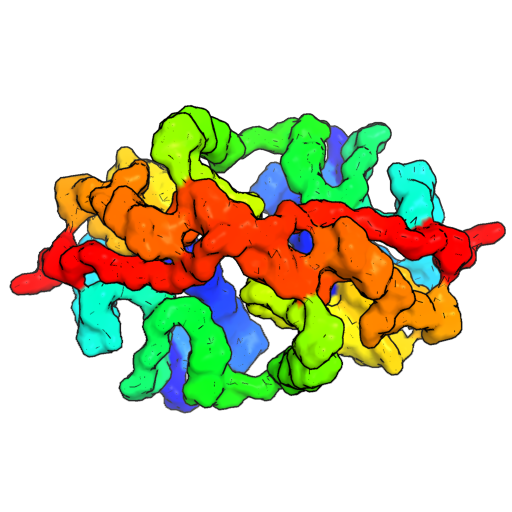1.28 151 CYS A N 1
ATOM 1210 C CA . CYS A 1 151 ? 4.356 1.127 36.901 1 21.95 151 CYS A CA 1
ATOM 1211 C C . CYS A 1 151 ? 3.771 1.372 38.308 1 23 151 CYS A C 1
ATOM 1212 O O . CYS A 1 151 ? 2.629 1.017 38.572 1 22.57 151 CYS A O 1
ATOM 1215 N N . LEU A 1 152 ? 4.556 2.038 39.184 1 23.2 152 LEU A N 1
ATOM 1216 C CA . LEU A 1 152 ? 4.144 2.446 40.528 1 23.73 152 LEU A CA 1
ATOM 1217 C C . LEU A 1 152 ? 2.965 3.465 40.472 1 24.08 152 LEU A C 1
ATOM 1218 O O . LEU A 1 152 ? 2.216 3.626 41.429 1 24.92 152 LEU A O 1
ATOM 1223 N N . TYR A 1 153 ? 2.819 4.161 39.356 1 23.39 153 TYR A N 1
ATOM 1224 C CA . TYR A 1 153 ? 1.837 5.223 39.194 1 22.84 153 TYR A CA 1
ATOM 1225 C C . TYR A 1 153 ? 0.515 4.745 38.641 1 21.48 153 TYR A C 1
ATOM 1226 O O . TYR A 1 153 ? -0.435 5.51 38.702 1 20.84 153 TYR A O 1
ATOM 1235 N N . ARG A 1 154 ? 0.406 3.487 38.137 1 20.52 154 ARG A N 1
ATOM 1236 C CA . ARG A 1 154 ? -0.869 3.018 37.576 1 20.78 154 ARG A CA 1
ATOM 1237 C C . ARG A 1 154 ? -2.026 3.117 38.623 1 21.88 154 ARG A C 1
ATOM 1238 O O . ARG A 1 154 ? -3.092 3.649 38.317 1 21.31 154 ARG A O 1
ATOM 1246 N N . GLU A 1 155 ? -1.808 2.58 39.822 1 22.47 155 GLU A N 1
ATOM 1247 C CA . GLU A 1 155 ? -2.874 2.544 40.831 1 24.24 155 GLU A CA 1
ATOM 1248 C C . GLU A 1 155 ? -3.371 3.942 41.203 1 25.77 155 GLU A C 1
ATOM 1249 O O . GLU A 1 155 ? -4.551 4.17 41.002 1 26.87 155 GLU A O 1
ATOM 1255 N N . PRO A 1 156 ? -2.524 4.937 41.571 1 25.59 156 PRO A N 1
ATOM 1256 C CA . PRO A 1 156 ? -3.082 6.281 41.852 1 25.77 156 PRO A CA 1
ATOM 1257 C C . PRO A 1 156 ? -3.7 6.942 40.619 1 25.64 156 PRO A C 1
ATOM 1258 O O . PRO A 1 156 ? -4.712 7.626 40.75 1 25.87 156 PRO A O 1
ATOM 1262 N N . ASP A 1 157 ? -3.125 6.73 39.427 1 23.92 157 ASP A N 1
ATOM 1263 C CA . ASP A 1 157 ? -3.648 7.361 38.224 1 23.37 157 ASP A CA 1
ATOM 1264 C C . ASP A 1 157 ? -5.036 6.823 37.857 1 23.32 157 ASP A C 1
ATOM 1265 O O . ASP A 1 157 ? -5.904 7.587 37.452 1 23.06 157 ASP A O 1
ATOM 1270 N N . VAL A 1 158 ? -5.215 5.51 37.923 1 22.65 158 VAL A N 1
ATOM 1271 C CA . VAL A 1 158 ? -6.479 4.889 37.582 1 23.45 158 VAL A CA 1
ATOM 1272 C C . VAL A 1 158 ? -7.506 5.246 38.653 1 26.25 158 VAL A C 1
ATOM 1273 O O . VAL A 1 158 ? -8.648 5.567 38.295 1 27.59 158 VAL A O 1
ATOM 1277 N N . LYS A 1 159 ? -7.119 5.243 39.938 1 26.52 159 LYS A N 1
ATOM 1278 C CA . LYS A 1 159 ? -8.09 5.615 40.995 1 28.11 159 LYS A CA 1
ATOM 1279 C C . LYS A 1 159 ? -8.57 7.084 40.839 1 28.49 159 LYS A C 1
ATOM 1280 O O . LYS A 1 159 ? -9.763 7.36 40.945 1 30.05 159 LYS A O 1
ATOM 1286 N N A GLU A 1 160 ? -7.656 7.999 40.508 0.52 27.9 160 GLU A N 1
ATOM 1287 N N B GLU A 1 160 ? -7.651 8.009 40.524 0.48 27.66 160 GLU A N 1
ATOM 1288 C CA A GLU A 1 160 ? -7.989 9.414 40.387 0.52 27.55 160 GLU A CA 1
ATOM 1289 C CA B GLU A 1 160 ? -7.999 9.423 40.371 0.48 27.11 160 GLU A CA 1
ATOM 1290 C C A GLU A 1 160 ? -8.561 9.851 39.024 0.52 27.45 160 GLU A C 1
ATOM 1291 C C B GLU A 1 160 ? -8.627 9.795 39.024 0.48 27.23 160 GLU A C 1
ATOM 1292 O O A GLU A 1 160 ? -9.407 10.744 38.985 0.52 27.78 160 GLU A O 1
ATOM 1293 O O B GLU A 1 160 ? -9.56 10.597 38.986 0.48 27.57 160 GLU A O 1
ATOM 1304 N N . PHE A 1 161 ? -8.089 9.273 37.919 1 27.11 161 PHE A N 1
ATOM 1305 C CA . PHE A 1 161 ? -8.551 9.674 36.59 1 27.79 161 PHE A CA 1
ATOM 1306 C C . PHE A 1 161 ? -9.213 8.617 35.758 1 25.45 161 PHE A C 1
ATOM 1307 O O . PHE A 1 161 ? -9.77 8.961 34.731 1 26.34 161 PHE A O 1
ATOM 1315 N N . GLY A 1 162 ? -9.132 7.364 36.158 1 23.43 162 GLY A N 1
ATOM 1316 C CA . GLY A 1 162 ? -9.749 6.287 35.401 1 22.93 162 GLY A CA 1
ATOM 1317 C C . GLY A 1 162 ? -8.841 5.624 34.38 1 21.91 162 GLY A C 1
ATOM 1318 O O . GLY A 1 162 ? -9.252 4.654 33.758 1 22.41 162 GLY A O 1
ATOM 1319 N N . SER A 1 163 ? -7.633 6.145 34.167 1 21.13 163 SER A N 1
ATOM 1320 C CA . SER A 1 163 ? -6.688 5.505 33.252 1 22.1 163 SER A CA 1
ATOM 1321 C C . SER A 1 163 ? -5.248 5.706 33.692 1 22.54 163 SER A C 1
ATOM 1322 O O . SER A 1 163 ? -4.968 6.593 34.5 1 23.4 163 SER A O 1
ATOM 1325 N N . CYS A 1 164 ? -4.339 4.807 33.234 1 21.7 164 CYS A N 1
ATOM 1326 C CA . CYS A 1 164 ? -2.93 4.951 33.535 1 21.39 164 CYS A CA 1
ATOM 1327 C C . CYS A 1 164 ? -2.375 6.045 32.595 1 22 164 CYS A C 1
ATOM 1328 O O . CYS A 1 164 ? -3.039 6.472 31.66 1 21.53 164 CYS A O 1
ATOM 1331 N N . TYR A 1 165 ? -1.156 6.463 32.826 1 22.35 165 TYR A N 1
ATOM 1332 C CA . TYR A 1 165 ? -0.517 7.534 32.109 1 23.2 165 TYR A CA 1
ATOM 1333 C C . TYR A 1 165 ? -0.485 7.311 30.59 1 23.34 165 TYR A C 1
ATOM 1334 O O . TYR A 1 165 ? -0.752 8.26 29.844 1 23.91 165 TYR A O 1
ATOM 1343 N N . CYS A 1 166 ? -0.256 6.072 30.122 1 22.36 166 CYS A N 1
ATOM 1344 C CA . CYS A 1 166 ? -0.256 5.812 28.665 1 23.22 166 CYS A CA 1
ATOM 1345 C C . CYS A 1 166 ? -1.662 5.586 28.111 1 22.73 166 CYS A C 1
ATOM 1346 O O . CYS A 1 166 ? -1.774 5.372 26.919 1 22.11 166 CYS A O 1
ATOM 1349 N N . THR A 1 167 ? -2.692 5.444 28.96 1 21.73 167 THR A N 1
ATOM 1350 C CA . THR A 1 167 ? -4.037 5.073 28.527 1 22.82 167 THR A CA 1
ATOM 1351 C C . THR A 1 167 ? -4.036 3.59 28.035 1 24.18 167 THR A C 1
ATOM 1352 O O . THR A 1 167 ? -4.827 3.228 27.157 1 25.45 167 THR A O 1
ATOM 1356 N N . LEU A 1 168 ? -3.138 2.74 28.579 1 22.9 168 LEU A N 1
ATOM 1357 C CA . LEU A 1 168 ? -3.167 1.315 28.275 1 22.56 168 LEU A CA 1
ATOM 1358 C C . LEU A 1 168 ? -4.226 0.655 29.185 1 22.55 168 LEU A C 1
ATOM 1359 O O . LEU A 1 168 ? -5.097 -0.069 28.7 1 23.51 168 LEU A O 1
ATOM 1364 N N . TYR A 1 169 ? -4.147 0.907 30.494 1 21.52 169 TYR A N 1
ATOM 1365 C CA . TYR A 1 169 ? -5.065 0.33 31.479 1 22.32 169 TYR A CA 1
ATOM 1366 C C . TYR A 1 169 ? -6.072 1.355 31.882 1 22.3 169 TYR A C 1
ATOM 1367 O O . TYR A 1 169 ? -5.718 2.491 32.195 1 21.5 169 TYR A O 1
ATOM 1376 N N . VAL A 1 170 ? -7.354 0.971 31.845 1 22.47 170 VAL A N 1
ATOM 1377 C CA . VAL A 1 170 ? -8.444 1.876 32.177 1 22.11 170 VAL A CA 1
ATOM 1378 C C . VAL A 1 170 ? -9.404 1.181 33.196 1 22.75 170 VAL A C 1
ATOM 1379 O O . VAL A 1 170 ? -9.477 -0.049 33.252 1 23.39 170 VAL A O 1
ATOM 1383 N N . SER A 1 171 ? -10.147 1.967 33.976 1 22.41 171 SER A N 1
ATOM 1384 C CA . SER A 1 171 ? -11.137 1.431 34.902 1 22.98 171 SER A CA 1
ATOM 1385 C C . SER A 1 171 ? -12.41 1.056 34.098 1 24.1 171 SER A C 1
ATOM 1386 O O . SER A 1 171 ? -12.536 1.445 32.931 1 23.1 171 SER A O 1
ATOM 1389 N N . ALA A 1 172 ? -13.38 0.357 34.741 1 24.95 172 ALA A N 1
ATOM 1390 C CA . ALA A 1 172 ? -14.635 -0.015 34.063 1 25.74 172 ALA A CA 1
ATOM 1391 C C . ALA A 1 172 ? -15.415 1.23 33.71 1 25.78 172 ALA A C 1
ATOM 1392 O O . ALA A 1 172 ? -16.015 1.265 32.637 1 27.38 172 ALA A O 1
ATOM 1394 N N . ASP A 1 173 ? -15.413 2.269 34.599 1 23.58 173 ASP A N 1
ATOM 1395 C CA . ASP A 1 173 ? -16.122 3.507 34.326 1 22.34 173 ASP A CA 1
ATOM 1396 C C . ASP A 1 173 ? -15.516 4.285 33.151 1 21.93 173 ASP A C 1
ATOM 1397 O O . ASP A 1 173 ? -16.243 4.848 32.338 1 20.95 173 ASP A O 1
ATOM 1402 N N . TRP A 1 174 ? -14.193 4.284 33.043 1 21.76 174 TRP A N 1
ATOM 1403 C CA . TRP A 1 174 ? -13.528 4.895 31.879 1 22.59 174 TRP A CA 1
ATOM 1404 C C . TRP A 1 174 ? -13.961 4.132 30.608 1 23.44 174 TRP A C 1
ATOM 1405 O O . TRP A 1 174 ? -14.447 4.729 29.674 1 24.03 174 TRP A O 1
ATOM 1416 N N . TYR A 1 175 ? -13.899 2.811 30.652 1 24.84 175 TYR A N 1
ATOM 1417 C CA . TYR A 1 175 ? -14.234 1.923 29.564 1 26.61 175 TYR A CA 1
ATOM 1418 C C . TYR A 1 175 ? -15.657 2.149 29.021 1 26.19 175 TYR A C 1
ATOM 1419 O O . TYR A 1 175 ? -15.826 2.282 27.808 1 25.99 175 TYR A O 1
ATOM 1428 N N . THR A 1 176 ? -16.675 2.181 29.919 1 24.81 176 THR A N 1
ATOM 1429 C CA . THR A 1 176 ? -18.073 2.34 29.526 1 24.34 176 THR A CA 1
ATOM 1430 C C . THR A 1 176 ? -18.476 3.789 29.309 1 25.28 176 THR A C 1
ATOM 1431 O O . THR A 1 176 ? -19.579 4.02 28.829 1 25.83 176 THR A O 1
ATOM 1435 N N . GLY A 1 177 ? -17.632 4.758 29.685 1 25.08 177 GLY A N 1
ATOM 1436 C CA . GLY A 1 177 ? -17.978 6.166 29.496 1 25.73 177 GLY A CA 1
ATOM 1437 C C . GLY A 1 177 ? -18.733 6.81 30.659 1 25.66 177 GLY A C 1
ATOM 1438 O O . GLY A 1 177 ? -19.159 7.962 30.555 1 25.05 177 GLY A O 1
ATOM 1439 N N . LYS A 1 178 ? -18.864 6.097 31.786 1 26.11 178 LYS A N 1
ATOM 1440 C CA . LYS A 1 178 ? -19.514 6.619 33.005 1 26.62 178 LYS A CA 1
ATOM 1441 C C . LYS A 1 178 ? -18.787 7.832 33.591 1 27.16 178 LYS A C 1
ATOM 1442 O O . LYS A 1 178 ? -19.371 8.582 34.384 1 27.78 178 LYS A O 1
ATOM 1448 N N . ILE A 1 179 ? -17.473 7.974 33.301 1 26.02 179 ILE A N 1
ATOM 1449 C CA . ILE A 1 179 ? -16.704 9.109 33.771 1 25.18 179 ILE A CA 1
ATOM 1450 C C . ILE A 1 179 ? -16.051 9.808 32.573 1 26.03 179 ILE A C 1
ATOM 1451 O O . ILE A 1 179 ? -15.928 9.225 31.485 1 25.78 179 ILE A O 1
ATOM 1456 N N . GLU A 1 180 ? -15.622 11.048 32.777 1 26.07 180 GLU A N 1
ATOM 1457 C CA . GLU A 1 180 ? -14.925 11.801 31.756 1 27.1 180 GLU A CA 1
ATOM 1458 C C . GLU A 1 180 ? -13.552 11.189 31.566 1 27.04 180 GLU A C 1
ATOM 1459 O O . GLU A 1 180 ? -12.921 10.788 32.545 1 27.56 180 GLU A O 1
ATOM 1465 N N . ARG A 1 181 ? -13.074 11.099 30.327 1 27.06 181 ARG A N 1
ATOM 1466 C CA . ARG A 1 181 ? -11.749 10.55 30.061 1 27.69 181 ARG A CA 1
ATOM 1467 C C . ARG A 1 181 ? -10.764 11.696 30.115 1 28.71 181 ARG A C 1
ATOM 1468 O O . ARG A 1 181 ? -10.538 12.333 29.101 1 29.64 181 ARG A O 1
ATOM 1476 N N . GLN A 1 182 ? -10.265 12.028 31.304 1 28.57 182 GLN A N 1
ATOM 1477 C CA . GLN A 1 182 ? -9.348 13.167 31.464 1 30.31 182 GLN A CA 1
ATOM 1478 C C . GLN A 1 182 ? -7.926 12.826 31.046 1 30.05 182 GLN A C 1
ATOM 1479 O O . GLN A 1 182 ? -7.507 11.672 31.204 1 29.33 182 GLN A O 1
ATOM 1485 N N . GLU A 1 183 ? -7.14 13.86 30.671 1 29.61 183 GLU A N 1
ATOM 1486 C CA . GLU A 1 183 ? -5.725 13.672 30.398 1 30.18 183 GLU A CA 1
ATOM 1487 C C . GLU A 1 183 ? -5.029 13.347 31.735 1 29.3 183 GLU A C 1
ATOM 1488 O O . GLU A 1 183 ? -5.35 13.933 32.77 1 29.47 183 GLU A O 1
ATOM 1494 N N . VAL A 1 184 ? -4.144 12.348 31.727 1 27.59 184 VAL A N 1
ATOM 1495 C CA . VAL A 1 184 ? -3.406 11.985 32.92 1 25.54 184 VAL A CA 1
ATOM 1496 C C . VAL A 1 184 ? -2.052 12.667 32.821 1 25.91 184 VAL A C 1
ATOM 1497 O O . VAL A 1 184 ? -1.338 12.52 31.817 1 25.61 184 VAL A O 1
ATOM 1501 N N . ALA A 1 185 ? -1.73 13.473 33.831 1 25.55 185 ALA A N 1
ATOM 1502 C CA . ALA A 1 185 ? -0.457 14.165 33.885 1 26.16 185 ALA A CA 1
ATOM 1503 C C . ALA A 1 185 ? 0.646 13.195 34.369 1 25.73 185 ALA A C 1
ATOM 1504 O O . ALA A 1 185 ? 0.362 12.158 34.997 1 24.81 185 ALA A O 1
ATOM 1506 N N . GLU A 1 186 ? 1.905 13.526 34.053 1 25.34 186 GLU A N 1
ATOM 1507 C CA . GLU A 1 186 ? 3.03 12.715 34.504 1 24.45 186 GLU A CA 1
ATOM 1508 C C . GLU A 1 186 ? 3.181 12.895 36.012 1 25.48 186 GLU A C 1
ATOM 1509 O O . GLU A 1 186 ? 3.547 13.959 36.469 1 26.31 186 GLU A O 1
ATOM 1515 N N . ARG A 1 187 ? 2.875 11.849 36.777 1 25.5 187 ARG A N 1
ATOM 1516 C CA . ARG A 1 187 ? 2.983 11.838 38.23 1 25.29 187 ARG A CA 1
ATOM 1517 C C . ARG A 1 187 ? 4.418 11.499 38.731 1 24.05 187 ARG A C 1
ATOM 1518 O O . ARG A 1 187 ? 4.739 11.748 39.892 1 24.19 187 ARG A O 1
ATOM 1526 N N . ARG A 1 188 ? 5.269 10.943 37.872 1 22.7 188 ARG A N 1
ATOM 1527 C CA . ARG A 1 188 ? 6.624 10.576 38.27 1 22.55 188 ARG A CA 1
ATOM 1528 C C . ARG A 1 188 ? 7.432 11.777 38.793 1 23.68 188 ARG A C 1
ATOM 1529 O O . ARG A 1 188 ? 7.647 12.729 38.048 1 23.03 188 ARG A O 1
ATOM 1537 N N . PRO A 1 189 ? 8.002 11.699 40.02 1 25.09 189 PRO A N 1
ATOM 1538 C CA . PRO A 1 189 ? 8.865 12.799 40.499 1 24.93 189 PRO A CA 1
ATOM 1539 C C . PRO A 1 189 ? 10.053 12.958 39.549 1 25.13 189 PRO A C 1
ATOM 1540 O O . PRO A 1 189 ? 10.732 11.987 39.221 1 24.82 189 PRO A O 1
ATOM 1544 N N . PRO A 1 190 ? 10.219 14.159 38.977 1 25.63 190 PRO A N 1
ATOM 1545 C CA . PRO A 1 190 ? 11.303 14.362 37.998 1 26.08 190 PRO A CA 1
ATOM 1546 C C . PRO A 1 190 ? 12.703 14.074 38.551 1 26.31 190 PRO A C 1
ATOM 1547 O O . PRO A 1 190 ? 13.644 13.846 37.764 1 26.04 190 PRO A O 1
ATOM 1551 N N . GLU A 1 191 ? 12.859 14.086 39.892 1 25.9 191 GLU A N 1
ATOM 1552 C CA . GLU A 1 191 ? 14.165 13.778 40.489 1 27.64 191 GLU A CA 1
ATOM 1553 C C . GLU A 1 191 ? 14.609 12.318 40.204 1 29.33 191 GLU A C 1
ATOM 1554 O O . GLU A 1 191 ? 15.815 12.015 40.212 1 29.73 191 GLU A O 1
ATOM 1560 N N . HIS A 1 192 ? 13.645 11.423 39.916 1 29.62 192 HIS A N 1
ATOM 1561 C CA . HIS A 1 192 ? 13.971 10.029 39.601 1 30.72 192 HIS A CA 1
ATOM 1562 C C . HIS A 1 192 ? 14.849 9.926 38.345 1 34.18 192 HIS A C 1
ATOM 1563 O O . HIS A 1 192 ? 15.64 9.001 38.259 1 35.89 192 HIS A O 1
ATOM 1570 N N . TYR A 1 193 ? 14.812 10.927 37.44 1 35.01 193 TYR A N 1
ATOM 1571 C CA . TYR A 1 193 ? 15.66 10.951 36.246 1 36.88 193 TYR A CA 1
ATOM 1572 C C . TYR A 1 193 ? 17.154 11.15 36.534 1 38.89 193 TYR A C 1
ATOM 1573 O O . TYR A 1 193 ? 17.98 10.839 35.675 1 40.16 193 TYR A O 1
ATOM 1582 N N . GLU A 1 194 ? 17.504 11.673 37.726 1 38.82 194 GLU A N 1
ATOM 1583 C CA . GLU A 1 194 ? 18.89 11.892 38.148 1 39.75 194 GLU A CA 1
ATOM 1584 C C . GLU A 1 194 ? 19.707 12.699 37.135 1 39.29 194 GLU A C 1
ATOM 1585 O O . GLU A 1 194 ? 20.798 12.297 36.718 1 40.49 194 GLU A O 1
ATOM 1591 N N . LEU A 1 195 ? 19.165 13.838 36.73 1 37.26 195 LEU A N 1
ATOM 1592 C CA . LEU A 1 195 ? 19.801 14.687 35.739 1 35.7 195 LEU A CA 1
ATOM 1593 C C . LEU A 1 195 ? 20.973 15.495 36.309 1 34.66 195 LEU A C 1
ATOM 1594 O O . LEU A 1 195 ? 21.928 15.767 35.597 1 34.89 195 LEU A O 1
ATOM 1599 N N . ASP A 1 196 ? 20.889 15.869 37.572 1 33.55 196 ASP A N 1
ATOM 1600 C CA . ASP A 1 196 ? 21.903 16.662 38.272 1 33.97 196 ASP A CA 1
ATOM 1601 C C . ASP A 1 196 ? 21.686 16.593 39.795 1 34.73 196 ASP A C 1
ATOM 1602 O O . ASP A 1 196 ? 22.382 17.319 40.559 1 34.75 196 ASP A O 1
ATOM 1608 N N . LYS B 1 4 ? 7.974 30.724 12.935 1 52.61 4 LYS B N 1
ATOM 1609 C CA . LYS B 1 4 ? 7.812 30.004 14.204 1 52.65 4 LYS B CA 1
ATOM 1610 C C . LYS B 1 4 ? 8.807 28.851 14.355 1 52.07 4 LYS B C 1
ATOM 1611 O O . LYS B 1 4 ? 8.838 27.94 13.528 1 52.19 4 LYS B O 1
ATOM 1617 N N . LYS B 1 5 ? 9.613 28.887 15.421 1 51.57 5 LYS B N 1
ATOM 1618 C CA . LYS B 1 5 ? 10.6 27.841 15.713 1 51.82 5 LYS B CA 1
ATOM 1619 C C . LYS B 1 5 ? 9.936 26.766 16.582 1 50.96 5 LYS B C 1
ATOM 1620 O O . LYS B 1 5 ? 9.552 27.024 17.728 1 50.69 5 LYS B O 1
ATOM 1626 N N . ILE B 1 6 ? 9.744 25.582 16.009 1 50.49 6 ILE B N 1
ATOM 1627 C CA . ILE B 1 6 ? 9.065 24.497 16.7 1 50.08 6 ILE B CA 1
ATOM 1628 C C . ILE B 1 6 ? 9.965 23.302 16.997 1 49.14 6 ILE B C 1
ATOM 1629 O O . ILE B 1 6 ? 10.713 22.846 16.133 1 49.67 6 ILE B O 1
ATOM 1634 N N . VAL B 1 7 ? 9.892 22.799 18.233 1 47.56 7 VAL B N 1
ATOM 1635 C CA . VAL B 1 7 ? 10.621 21.611 18.669 1 46.37 7 VAL B CA 1
ATOM 1636 C C . VAL B 1 7 ? 9.601 20.647 19.269 1 44.28 7 VAL B C 1
ATOM 1637 O O . VAL B 1 7 ? 8.78 21.045 20.085 1 44.51 7 VAL B O 1
ATOM 1641 N N . LEU B 1 8 ? 9.643 19.4 18.861 1 42.66 8 LEU B N 1
ATOM 1642 C CA . LEU B 1 8 ? 8.747 18.378 19.359 1 41.6 8 LEU B CA 1
ATOM 1643 C C . LEU B 1 8 ? 9.582 17.332 20.09 1 40.38 8 LEU B C 1
ATOM 1644 O O . LEU B 1 8 ? 10.403 16.65 19.479 1 40.54 8 LEU B O 1
ATOM 1649 N N . TYR B 1 9 ? 9.369 17.211 21.405 1 38.73 9 TYR B N 1
ATOM 1650 C CA . TYR B 1 9 ? 10.053 16.194 22.193 1 37.19 9 TYR B CA 1
ATOM 1651 C C . TYR B 1 9 ? 9.163 14.974 22.073 1 36.65 9 TYR B C 1
ATOM 1652 O O . TYR B 1 9 ? 7.966 15.025 22.37 1 36.65 9 TYR B O 1
ATOM 1661 N N . SER B 1 10 ? 9.727 13.908 21.56 1 36.43 10 SER B N 1
ATOM 1662 C CA . SER B 1 10 ? 8.985 12.711 21.206 1 36.78 10 SER B CA 1
ATOM 1663 C C . SER B 1 10 ? 9.726 11.418 21.598 1 35.76 10 SER B C 1
ATOM 1664 O O . SER B 1 10 ? 10.882 11.449 22.014 1 35.61 10 SER B O 1
ATOM 1667 N N . LEU B 1 11 ? 9.022 10.283 21.494 1 34.82 11 LEU B N 1
ATOM 1668 C CA . LEU B 1 11 ? 9.515 8.932 21.733 1 34.13 11 LEU B CA 1
ATOM 1669 C C . LEU B 1 11 ? 8.933 8.085 20.622 1 35.26 11 LEU B C 1
ATOM 1670 O O . LEU B 1 11 ? 7.733 8.194 20.35 1 36.06 11 LEU B O 1
ATOM 1675 N N . THR B 1 12 ? 9.731 7.209 20.009 1 34.91 12 THR B N 1
ATOM 1676 C CA . THR B 1 12 ? 9.232 6.335 18.949 1 35.12 12 THR B CA 1
ATOM 1677 C C . THR B 1 12 ? 8.105 5.416 19.415 1 35.72 12 THR B C 1
ATOM 1678 O O . THR B 1 12 ? 7.307 4.972 18.6 1 36.8 12 THR B O 1
ATOM 1682 N N . THR B 1 13 ? 8.048 5.109 20.72 1 35.14 13 THR B N 1
ATOM 1683 C CA . THR B 1 13 ? 7.007 4.266 21.294 1 34.51 13 THR B CA 1
ATOM 1684 C C . THR B 1 13 ? 5.736 5.049 21.684 1 36.17 13 THR B C 1
ATOM 1685 O O . THR B 1 13 ? 4.768 4.44 22.099 1 36.65 13 THR B O 1
ATOM 1689 N N . CYS B 1 14 ? 5.746 6.37 21.572 1 37.83 14 CYS B N 1
ATOM 1690 C CA . CYS B 1 14 ? 4.664 7.283 21.932 1 40.67 14 CYS B CA 1
ATOM 1691 C C . CYS B 1 14 ? 3.796 7.582 20.687 1 42.18 14 CYS B C 1
ATOM 1692 O O . CYS B 1 14 ? 4.24 8.285 19.775 1 42.16 14 CYS B O 1
ATOM 1695 N N . GLY B 1 15 ? 2.59 7.003 20.657 1 43.07 15 GLY B N 1
ATOM 1696 C CA . GLY B 1 15 ? 1.645 7.159 19.553 1 43.86 15 GLY B CA 1
ATOM 1697 C C . GLY B 1 15 ? 1.209 8.59 19.287 1 44.96 15 GLY B C 1
ATOM 1698 O O . GLY B 1 15 ? 1.23 9.033 18.134 1 45.26 15 GLY B O 1
ATOM 1699 N N . PHE B 1 16 ? 0.864 9.345 20.343 1 45.44 16 PHE B N 1
ATOM 1700 C CA . PHE B 1 16 ? 0.454 10.748 20.169 1 47.09 16 PHE B CA 1
ATOM 1701 C C . PHE B 1 16 ? 1.569 11.621 19.611 1 46.65 16 PHE B C 1
ATOM 1702 O O . PHE B 1 16 ? 1.304 12.484 18.771 1 46.59 16 PHE B O 1
ATOM 1710 N N . CYS B 1 17 ? 2.824 11.361 20.026 1 45.83 17 CYS B N 1
ATOM 1711 C CA . CYS B 1 17 ? 4.006 12.067 19.528 1 45.77 17 CYS B CA 1
ATOM 1712 C C . CYS B 1 17 ? 4.081 11.931 17.991 1 46.19 17 CYS B C 1
ATOM 1713 O O . CYS B 1 17 ? 4.277 12.926 17.289 1 46 17 CYS B O 1
ATOM 1716 N N . GLN B 1 18 ? 3.831 10.715 17.475 1 46.69 18 GLN B N 1
ATOM 1717 C CA . GLN B 1 18 ? 3.842 10.457 16.032 1 47.96 18 GLN B CA 1
ATOM 1718 C C . GLN B 1 18 ? 2.677 11.138 15.284 1 48.75 18 GLN B C 1
ATOM 1719 O O . GLN B 1 18 ? 2.852 11.549 14.145 1 48.58 18 GLN B O 1
ATOM 1725 N N . ALA B 1 19 ? 1.514 11.281 15.932 1 49.52 19 ALA B N 1
ATOM 1726 C CA . ALA B 1 19 ? 0.355 11.934 15.334 1 50.94 19 ALA B CA 1
ATOM 1727 C C . ALA B 1 19 ? 0.591 13.436 15.219 1 52.4 19 ALA B C 1
ATOM 1728 O O . ALA B 1 19 ? 0.245 14.026 14.192 1 52.74 19 ALA B O 1
ATOM 1730 N N . ILE B 1 20 ? 1.233 14.055 16.243 1 52.97 20 ILE B N 1
ATOM 1731 C CA . ILE B 1 20 ? 1.572 15.484 16.186 1 53.51 20 ILE B CA 1
ATOM 1732 C C . ILE B 1 20 ? 2.589 15.705 15.058 1 54.82 20 ILE B C 1
ATOM 1733 O O . ILE B 1 20 ? 2.451 16.647 14.27 1 54.88 20 ILE B O 1
ATOM 1738 N N . LYS B 1 21 ? 3.587 14.813 14.957 1 55.63 21 LYS B N 1
ATOM 1739 C CA . LYS B 1 21 ? 4.604 14.896 13.911 1 57.13 21 LYS B CA 1
ATOM 1740 C C . LYS B 1 21 ? 3.967 14.774 12.529 1 58.84 21 LYS B C 1
ATOM 1741 O O . LYS B 1 21 ? 4.269 15.581 11.651 1 59.32 21 LYS B O 1
ATOM 1747 N N . LYS B 1 22 ? 3.044 13.809 12.359 1 59.65 22 LYS B N 1
ATOM 1748 C CA . LYS B 1 22 ? 2.311 13.58 11.114 1 61.01 22 LYS B CA 1
ATOM 1749 C C . LYS B 1 22 ? 1.543 14.842 10.687 1 61.7 22 LYS B C 1
ATOM 1750 O O . LYS B 1 22 ? 1.68 15.262 9.542 1 62.27 22 LYS B O 1
ATOM 1764 N N . PHE B 1 24 ? 2.187 17.939 11.453 1 63.07 24 PHE B N 1
ATOM 1765 C CA . PHE B 1 24 ? 3.18 18.937 11.073 1 63.69 24 PHE B CA 1
ATOM 1766 C C . PHE B 1 24 ? 3.657 18.671 9.641 1 65.36 24 PHE B C 1
ATOM 1767 O O . PHE B 1 24 ? 3.576 19.566 8.805 1 65.69 24 PHE B O 1
ATOM 1775 N N . ASP B 1 25 ? 4.091 17.43 9.344 1 66.21 25 ASP B N 1
ATOM 1776 C CA . ASP B 1 25 ? 4.56 17.051 8.009 1 67.24 25 ASP B CA 1
ATOM 1777 C C . ASP B 1 25 ? 3.493 17.302 6.933 1 67.75 25 ASP B C 1
ATOM 1778 O O . ASP B 1 25 ? 3.79 17.942 5.923 1 67.95 25 ASP B O 1
ATOM 1783 N N . ASP B 1 26 ? 2.248 16.847 7.173 1 67.66 26 ASP B N 1
ATOM 1784 C CA . ASP B 1 26 ? 1.13 16.997 6.24 1 68.05 26 ASP B CA 1
ATOM 1785 C C . ASP B 1 26 ? 0.785 18.448 5.924 1 68.59 26 ASP B C 1
ATOM 1786 O O . ASP B 1 26 ? 0.517 18.779 4.767 1 68.89 26 ASP B O 1
ATOM 1791 N N . LEU B 1 27 ? 0.837 19.324 6.934 1 68.26 27 LEU B N 1
ATOM 1792 C CA . LEU B 1 27 ? 0.568 20.742 6.725 1 68.26 27 LEU B CA 1
ATOM 1793 C C . LEU B 1 27 ? 1.822 21.558 6.4 1 68.33 27 LEU B C 1
ATOM 1794 O O . LEU B 1 27 ? 1.776 22.787 6.491 1 68.66 27 LEU B O 1
ATOM 1799 N N . ALA B 1 28 ? 2.93 20.883 6.016 1 67.95 28 ALA B N 1
ATOM 1800 C CA . ALA B 1 28 ? 4.236 21.464 5.686 1 68.22 28 ALA B CA 1
ATOM 1801 C C . ALA B 1 28 ? 4.785 22.419 6.755 1 67.96 28 ALA B C 1
ATOM 1802 O O . ALA B 1 28 ? 5.478 23.382 6.429 1 68.49 28 ALA B O 1
ATOM 1804 N N . VAL B 1 29 ? 4.48 22.138 8.03 1 66.89 29 VAL B N 1
ATOM 1805 C CA . VAL B 1 29 ? 4.935 22.912 9.183 1 66.22 29 VAL B CA 1
ATOM 1806 C C . VAL B 1 29 ? 6.428 22.651 9.42 1 65.36 29 VAL B C 1
ATOM 1807 O O . VAL B 1 29 ? 6.879 21.514 9.316 1 65.3 29 VAL B O 1
ATOM 1811 N N . GLY B 1 30 ? 7.182 23.709 9.698 1 64.53 30 GLY B N 1
ATOM 1812 C CA . GLY B 1 30 ? 8.617 23.605 9.938 1 63.93 30 GLY B CA 1
ATOM 1813 C C . GLY B 1 30 ? 8.968 23.337 11.389 1 62.62 30 GLY B C 1
ATOM 1814 O O . GLY B 1 30 ? 8.841 24.225 12.243 1 62.46 30 GLY B O 1
ATOM 1815 N N . HIS B 1 31 ? 9.443 22.114 11.677 1 61.34 31 HIS B N 1
ATOM 1816 C CA . HIS B 1 31 ? 9.784 21.749 13.053 1 60.41 31 HIS B CA 1
ATOM 1817 C C . HIS B 1 31 ? 11.003 20.812 13.18 1 58.84 31 HIS B C 1
ATOM 1818 O O . HIS B 1 31 ? 11.407 20.152 12.22 1 59.13 31 HIS B O 1
ATOM 1825 N N . LEU B 1 32 ? 11.548 20.735 14.396 1 56.97 32 LEU B N 1
ATOM 1826 C CA . LEU B 1 32 ? 12.64 19.852 14.764 1 55.71 32 LEU B CA 1
ATOM 1827 C C . LEU B 1 32 ? 12.03 18.784 15.683 1 53.81 32 LEU B C 1
ATOM 1828 O O . LEU B 1 32 ? 11.403 19.129 16.672 1 53.68 32 LEU B O 1
ATOM 1833 N N . CYS B 1 33 ? 12.162 17.507 15.334 1 52.18 33 CYS B N 1
ATOM 1834 C CA . CYS B 1 33 ? 11.616 16.422 16.143 1 50.92 33 CYS B CA 1
ATOM 1835 C C . CYS B 1 33 ? 12.751 15.669 16.811 1 48.98 33 CYS B C 1
ATOM 1836 O O . CYS B 1 33 ? 13.709 15.27 16.148 1 49.18 33 CYS B O 1
ATOM 1839 N N . ILE B 1 34 ? 12.652 15.485 18.128 1 46.71 34 ILE B N 1
ATOM 1840 C CA . ILE B 1 34 ? 13.662 14.76 18.886 1 44.8 34 ILE B CA 1
ATOM 1841 C C . ILE B 1 34 ? 13.07 13.462 19.365 1 43.34 34 ILE B C 1
ATOM 1842 O O . ILE B 1 34 ? 12.22 13.479 20.254 1 43.46 34 ILE B O 1
ATOM 1847 N N . GLN B 1 35 ? 13.502 12.338 18.8 1 42.24 35 GLN B N 1
ATOM 1848 C CA . GLN B 1 35 ? 13.05 11.026 19.27 1 41.53 35 GLN B CA 1
ATOM 1849 C C . GLN B 1 35 ? 14.052 10.608 20.329 1 40.37 35 GLN B C 1
ATOM 1850 O O . GLN B 1 35 ? 15.027 9.915 20.034 1 40.26 35 GLN B O 1
ATOM 1856 N N . ALA B 1 36 ? 13.828 11.098 21.572 1 38.92 36 ALA B N 1
ATOM 1857 C CA . ALA B 1 36 ? 14.718 10.949 22.716 1 37.64 36 ALA B CA 1
ATOM 1858 C C . ALA B 1 36 ? 15.149 9.525 23.021 1 37.13 36 ALA B C 1
ATOM 1859 O O . ALA B 1 36 ? 16.271 9.32 23.475 1 36.97 36 ALA B O 1
ATOM 1861 N N . ASP B 1 37 ? 14.299 8.538 22.729 1 36.62 37 ASP B N 1
ATOM 1862 C CA . ASP B 1 37 ? 14.646 7.148 22.984 1 36.96 37 ASP B CA 1
ATOM 1863 C C . ASP B 1 37 ? 15.676 6.577 21.994 1 38.81 37 ASP B C 1
ATOM 1864 O O . ASP B 1 37 ? 16.23 5.527 22.277 1 38.22 37 ASP B O 1
ATOM 1869 N N A GLU B 1 38 ? 15.958 7.261 20.876 0.57 39.91 38 GLU B N 1
ATOM 1870 N N B GLU B 1 38 ? 15.936 7.276 20.872 0.43 39.88 38 GLU B N 1
ATOM 1871 C CA A GLU B 1 38 ? 16.974 6.788 19.914 0.57 41.52 38 GLU B CA 1
ATOM 1872 C CA B GLU B 1 38 ? 16.943 6.859 19.895 0.43 41.48 38 GLU B CA 1
ATOM 1873 C C A GLU B 1 38 ? 18.389 7.312 20.22 0.57 43.14 38 GLU B C 1
ATOM 1874 C C B GLU B 1 38 ? 18.271 7.612 20.092 0.43 43.02 38 GLU B C 1
ATOM 1875 O O A GLU B 1 38 ? 19.297 7.106 19.415 0.57 43.35 38 GLU B O 1
ATOM 1876 O O B GLU B 1 38 ? 19.004 7.824 19.129 0.43 43.11 38 GLU B O 1
ATOM 1887 N N . LEU B 1 39 ? 18.566 8.028 21.338 1 43.89 39 LEU B N 1
ATOM 1888 C CA . LEU B 1 39 ? 19.816 8.678 21.722 1 44.85 39 LEU B CA 1
ATOM 1889 C C . LEU B 1 39 ? 20.633 7.765 22.642 1 45.6 39 LEU B C 1
ATOM 1890 O O . LEU B 1 39 ? 20.129 6.741 23.115 1 45.51 39 LEU B O 1
ATOM 1895 N N . THR B 1 40 ? 21.904 8.146 22.922 1 46 40 THR B N 1
ATOM 1896 C CA . THR B 1 40 ? 22.756 7.407 23.857 1 46.97 40 THR B CA 1
ATOM 1897 C C . THR B 1 40 ? 22.326 7.767 25.313 1 47.18 40 THR B C 1
ATOM 1898 O O . THR B 1 40 ? 21.486 8.65 25.508 1 47.33 40 THR B O 1
ATOM 1902 N N . GLY B 1 41 ? 22.892 7.09 26.312 1 46.99 41 GLY B N 1
ATOM 1903 C CA . GLY B 1 41 ? 22.585 7.356 27.711 1 47.48 41 GLY B CA 1
ATOM 1904 C C . GLY B 1 41 ? 22.845 8.792 28.132 1 47.98 41 GLY B C 1
ATOM 1905 O O . GLY B 1 41 ? 22.055 9.372 28.889 1 48.25 41 GLY B O 1
ATOM 1906 N N . GLU B 1 42 ? 23.933 9.398 27.618 1 47.43 42 GLU B N 1
ATOM 1907 C CA . GLU B 1 42 ? 24.253 10.784 27.957 1 47.53 42 GLU B CA 1
ATOM 1908 C C . GLU B 1 42 ? 23.415 11.782 27.138 1 46.76 42 GLU B C 1
ATOM 1909 O O . GLU B 1 42 ? 22.965 12.804 27.68 1 47.03 42 GLU B O 1
ATOM 1915 N N . GLU B 1 43 ? 23.145 11.463 25.86 1 45.44 43 GLU B N 1
ATOM 1916 C CA . GLU B 1 43 ? 22.296 12.333 25.036 1 44.47 43 GLU B CA 1
ATOM 1917 C C . GLU B 1 43 ? 20.862 12.367 25.582 1 42.58 43 GLU B C 1
ATOM 1918 O O . GLU B 1 43 ? 20.211 13.4 25.506 1 42.95 43 GLU B O 1
ATOM 1924 N N . LYS B 1 44 ? 20.383 11.25 26.151 1 40.52 44 LYS B N 1
ATOM 1925 C CA . LYS B 1 44 ? 19.069 11.166 26.773 1 39 44 LYS B CA 1
ATOM 1926 C C . LYS B 1 44 ? 19.029 12.126 27.959 1 37.87 44 LYS B C 1
ATOM 1927 O O . LYS B 1 44 ? 18.077 12.886 28.077 1 38.01 44 LYS B O 1
ATOM 1933 N N . LYS B 1 45 ? 20.081 12.115 28.811 1 36.88 45 LYS B N 1
ATOM 1934 C CA . LYS B 1 45 ? 20.185 12.994 29.978 1 36.69 45 LYS B CA 1
ATOM 1935 C C . LYS B 1 45 ? 20.112 14.476 29.555 1 35.03 45 LYS B C 1
ATOM 1936 O O . LYS B 1 45 ? 19.454 15.269 30.223 1 34.19 45 LYS B O 1
ATOM 1942 N N . GLN B 1 46 ? 20.805 14.84 28.451 1 33.97 46 GLN B N 1
ATOM 1943 C CA . GLN B 1 46 ? 20.815 16.204 27.936 1 33.9 46 GLN B CA 1
ATOM 1944 C C . GLN B 1 46 ? 19.492 16.592 27.307 1 33.35 46 GLN B C 1
ATOM 1945 O O . GLN B 1 46 ? 19.039 17.723 27.485 1 33.62 46 GLN B O 1
ATOM 1951 N N . ALA B 1 47 ? 18.831 15.651 26.619 1 32.39 47 ALA B N 1
ATOM 1952 C CA . ALA B 1 47 ? 17.508 15.921 26.056 1 32.05 47 ALA B CA 1
ATOM 1953 C C . ALA B 1 47 ? 16.51 16.165 27.222 1 30.79 47 ALA B C 1
ATOM 1954 O O . ALA B 1 47 ? 15.708 17.1 27.16 1 31.39 47 ALA B O 1
ATOM 1956 N N . LEU B 1 48 ? 16.629 15.394 28.3 1 29.37 48 LEU B N 1
ATOM 1957 C CA . LEU B 1 48 ? 15.752 15.545 29.461 1 30.24 48 LEU B CA 1
ATOM 1958 C C . LEU B 1 48 ? 16.013 16.859 30.185 1 31.38 48 LEU B C 1
ATOM 1959 O O . LEU B 1 48 ? 15.078 17.418 30.74 1 31.87 48 LEU B O 1
ATOM 1964 N N . ARG B 1 49 ? 17.278 17.345 30.206 1 31.53 49 ARG B N 1
ATOM 1965 C CA . ARG B 1 49 ? 17.609 18.604 30.875 1 32.24 49 ARG B CA 1
ATOM 1966 C C . ARG B 1 49 ? 17.007 19.759 30.077 1 31.66 49 ARG B C 1
ATOM 1967 O O . ARG B 1 49 ? 16.428 20.657 30.67 1 32.22 49 ARG B O 1
ATOM 1975 N N . ASP B 1 50 ? 17.142 19.734 28.741 1 30.89 50 ASP B N 1
ATOM 1976 C CA . ASP B 1 50 ? 16.554 20.743 27.86 1 31.33 50 ASP B CA 1
ATOM 1977 C C . ASP B 1 50 ? 15.02 20.75 28.035 1 31.14 50 ASP B C 1
ATOM 1978 O O . ASP B 1 50 ? 14.436 21.803 28.267 1 31.92 50 ASP B O 1
ATOM 1983 N N . LEU B 1 51 ? 14.398 19.561 28.02 1 29.69 51 LEU B N 1
ATOM 1984 C CA . LEU B 1 51 ? 12.968 19.407 28.197 1 29.33 51 LEU B CA 1
ATOM 1985 C C . LEU B 1 51 ? 12.532 19.918 29.534 1 29.12 51 LEU B C 1
ATOM 1986 O O . LEU B 1 51 ? 11.523 20.608 29.612 1 29.71 51 LEU B O 1
ATOM 1991 N N . ARG B 1 52 ? 13.269 19.582 30.606 1 28.41 52 ARG B N 1
ATOM 1992 C CA . ARG B 1 52 ? 12.94 20.006 31.972 1 28.11 52 ARG B CA 1
ATOM 1993 C C . ARG B 1 52 ? 12.884 21.528 32.115 1 28.69 52 ARG B C 1
ATOM 1994 O O . ARG B 1 52 ? 12.13 22.046 32.947 1 29.05 52 ARG B O 1
ATOM 2002 N N . LYS B 1 53 ? 13.698 22.251 31.338 1 28.99 53 LYS B N 1
ATOM 2003 C CA . LYS B 1 53 ? 13.679 23.718 31.397 1 29.72 53 LYS B CA 1
ATOM 2004 C C . LYS B 1 53 ? 12.313 24.257 30.957 1 30.18 53 LYS B C 1
ATOM 2005 O O . LYS B 1 53 ? 11.837 25.228 31.538 1 30.94 53 LYS B O 1
ATOM 2011 N N . VAL B 1 54 ? 11.657 23.613 29.968 1 30.01 54 VAL B N 1
ATOM 2012 C CA . VAL B 1 54 ? 10.348 24.075 29.486 1 31.14 54 VAL B CA 1
ATOM 2013 C C . VAL B 1 54 ? 9.145 23.306 30.073 1 31.95 54 VAL B C 1
ATOM 2014 O O . VAL B 1 54 ? 8.018 23.8 30.059 1 32.29 54 VAL B O 1
ATOM 2018 N N . ASN B 1 55 ? 9.389 22.103 30.592 1 31.09 55 ASN B N 1
ATOM 2019 C CA . ASN B 1 55 ? 8.377 21.245 31.161 1 29.53 55 ASN B CA 1
ATOM 2020 C C . ASN B 1 55 ? 9.059 20.513 32.319 1 29.3 55 ASN B C 1
ATOM 2021 O O . ASN B 1 55 ? 9.699 19.474 32.11 1 28.19 55 ASN B O 1
ATOM 2026 N N . PRO B 1 56 ? 8.894 21.044 33.539 1 29.58 56 PRO B N 1
ATOM 2027 C CA . PRO B 1 56 ? 9.556 20.452 34.706 1 29.96 56 PRO B CA 1
ATOM 2028 C C . PRO B 1 56 ? 9.198 19.004 34.986 1 30.2 56 PRO B C 1
ATOM 2029 O O . PRO B 1 56 ? 9.928 18.361 35.715 1 31.04 56 PRO B O 1
ATOM 2033 N N . LYS B 1 57 ? 8.084 18.505 34.44 1 29.42 57 LYS B N 1
ATOM 2034 C CA . LYS B 1 57 ? 7.633 17.119 34.627 1 28.64 57 LYS B CA 1
ATOM 2035 C C . LYS B 1 57 ? 8.354 16.118 33.719 1 28.31 57 LYS B C 1
ATOM 2036 O O . LYS B 1 57 ? 8.147 14.905 33.868 1 29.33 57 LYS B O 1
ATOM 2042 N N . CYS B 1 58 ? 9.16 16.594 32.753 1 26.86 58 CYS B N 1
ATOM 2043 C CA . CYS B 1 58 ? 9.935 15.751 31.837 1 27.67 58 CYS B CA 1
ATOM 2044 C C . CYS B 1 58 ? 9.035 14.72 31.183 1 27.32 58 CYS B C 1
ATOM 2045 O O . CYS B 1 58 ? 9.23 13.52 31.356 1 27.24 58 CYS B O 1
ATOM 2048 N N . SER B 1 59 ? 7.967 15.204 30.554 1 26.61 59 SER B N 1
ATOM 2049 C CA . SER B 1 59 ? 6.981 14.321 29.971 1 26.06 59 SER B CA 1
ATOM 2050 C C . SER B 1 59 ? 6.842 14.564 28.494 1 27.34 59 SER B C 1
ATOM 2051 O O . SER B 1 59 ? 6.94 15.711 28.043 1 26.98 59 SER B O 1
ATOM 2054 N N . PHE B 1 60 ? 6.558 13.473 27.759 1 27.49 60 PHE B N 1
ATOM 2055 C CA . PHE B 1 60 ? 6.395 13.358 26.308 1 28.47 60 PHE B CA 1
ATOM 2056 C C . PHE B 1 60 ? 4.929 13.052 25.979 1 29.3 60 PHE B C 1
ATOM 2057 O O . PHE B 1 60 ? 4.315 12.236 26.652 1 29.27 60 PHE B O 1
ATOM 2065 N N . PRO B 1 61 ? 4.338 13.739 24.992 1 29.64 61 PRO B N 1
ATOM 2066 C CA . PRO B 1 61 ? 4.968 14.771 24.152 1 29.47 61 PRO B CA 1
ATOM 2067 C C . PRO B 1 61 ? 5.001 16.135 24.812 1 29 61 PRO B C 1
ATOM 2068 O O . PRO B 1 61 ? 4.26 16.42 25.762 1 29.63 61 PRO B O 1
ATOM 2072 N N . THR B 1 62 ? 5.894 16.965 24.324 1 27.9 62 THR B N 1
ATOM 2073 C CA . THR B 1 62 ? 6 18.363 24.68 1 28.16 62 THR B CA 1
ATOM 2074 C C . THR B 1 62 ? 6.343 19.104 23.403 1 29.55 62 THR B C 1
ATOM 2075 O O . THR B 1 62 ? 7.232 18.695 22.68 1 30.09 62 THR B O 1
ATOM 2079 N N . VAL B 1 63 ? 5.629 20.181 23.12 1 30.64 63 VAL B N 1
ATOM 2080 C CA . VAL B 1 63 ? 5.872 20.984 21.933 1 32.23 63 VAL B CA 1
ATOM 2081 C C . VAL B 1 63 ? 6.288 22.386 22.365 1 33.31 63 VAL B C 1
ATOM 2082 O O . VAL B 1 63 ? 5.623 22.986 23.192 1 32.36 63 VAL B O 1
ATOM 2086 N N A VAL B 1 64 ? 7.396 22.878 21.832 0.87 34.54 64 VAL B N 1
ATOM 2087 N N B VAL B 1 64 ? 7.384 22.91 21.81 0.13 34.64 64 VAL B N 1
ATOM 2088 C CA A VAL B 1 64 ? 7.822 24.249 22.1 0.87 36.57 64 VAL B CA 1
ATOM 2089 C CA B VAL B 1 64 ? 7.833 24.273 22.12 0.13 36.48 64 VAL B CA 1
ATOM 2090 C C A VAL B 1 64 ? 7.58 25.048 20.81 0.87 38.68 64 VAL B C 1
ATOM 2091 C C B VAL B 1 64 ? 7.715 25.149 20.871 0.13 38.39 64 VAL B C 1
ATOM 2092 O O A VAL B 1 64 ? 8.046 24.643 19.746 0.87 39.41 64 VAL B O 1
ATOM 2093 O O B VAL B 1 64 ? 8.427 24.928 19.894 0.13 38.6 64 VAL B O 1
ATOM 2100 N N . ILE B 1 65 ? 6.794 26.12 20.891 1 39.62 65 ILE B N 1
ATOM 2101 C CA . ILE B 1 65 ? 6.525 26.994 19.742 1 42.52 65 ILE B CA 1
ATOM 2102 C C . ILE B 1 65 ? 7.067 28.362 20.14 1 44.4 65 ILE B C 1
ATOM 2103 O O . ILE B 1 65 ? 6.473 29.023 20.998 1 44.51 65 ILE B O 1
ATOM 2108 N N . ASP B 1 66 ? 8.243 28.745 19.613 1 45.49 66 ASP B N 1
ATOM 2109 C CA . ASP B 1 66 ? 8.902 30.004 20.01 1 46.93 66 ASP B CA 1
ATOM 2110 C C . ASP B 1 66 ? 9.138 30.023 21.55 1 47.31 66 ASP B C 1
ATOM 2111 O O . ASP B 1 66 ? 9.941 29.219 22.017 1 47.38 66 ASP B O 1
ATOM 2116 N N . GLU B 1 67 ? 8.406 30.829 22.329 1 47.54 67 GLU B N 1
ATOM 2117 C CA . GLU B 1 67 ? 8.542 30.848 23.787 1 48.36 67 GLU B CA 1
ATOM 2118 C C . GLU B 1 67 ? 7.352 30.2 24.518 1 48.43 67 GLU B C 1
ATOM 2119 O O . GLU B 1 67 ? 7.306 30.241 25.751 1 49.18 67 GLU B O 1
ATOM 2125 N N . THR B 1 68 ? 6.374 29.646 23.785 1 47.38 68 THR B N 1
ATOM 2126 C CA . THR B 1 68 ? 5.229 29.002 24.425 1 46.77 68 THR B CA 1
ATOM 2127 C C . THR B 1 68 ? 5.43 27.498 24.411 1 44.09 68 THR B C 1
ATOM 2128 O O . THR B 1 68 ? 5.995 26.952 23.464 1 43.86 68 THR B O 1
ATOM 2132 N N . VAL B 1 69 ? 4.991 26.833 25.471 1 42.32 69 VAL B N 1
ATOM 2133 C CA . VAL B 1 69 ? 5.154 25.388 25.579 1 41.06 69 VAL B CA 1
ATOM 2134 C C . VAL B 1 69 ? 3.793 24.699 25.768 1 38.76 69 VAL B C 1
ATOM 2135 O O . VAL B 1 69 ? 2.953 25.159 26.546 1 39.37 69 VAL B O 1
ATOM 2139 N N . VAL B 1 70 ? 3.565 23.628 25.019 1 35.74 70 VAL B N 1
ATOM 2140 C CA . VAL B 1 70 ? 2.359 22.836 25.165 1 33.97 70 VAL B CA 1
ATOM 2141 C C . VAL B 1 70 ? 2.79 21.425 25.562 1 31.58 70 VAL B C 1
ATOM 2142 O O . VAL B 1 70 ? 3.516 20.774 24.843 1 30.94 70 VAL B O 1
ATOM 2146 N N . VAL B 1 71 ? 2.37 21.006 26.728 1 30.75 71 VAL B N 1
ATOM 2147 C CA . VAL B 1 71 ? 2.691 19.733 27.327 1 30.79 71 VAL B CA 1
ATOM 2148 C C . VAL B 1 71 ? 1.493 18.799 27.201 1 32 71 VAL B C 1
ATOM 2149 O O . VAL B 1 71 ? 0.396 19.149 27.642 1 32 71 VAL B O 1
ATOM 2153 N N . GLY B 1 72 ? 1.733 17.585 26.732 1 32.66 72 GLY B N 1
ATOM 2154 C CA . GLY B 1 72 ? 0.681 16.589 26.656 1 33.72 72 GLY B CA 1
ATOM 2155 C C . GLY B 1 72 ? -0.045 16.532 25.331 1 35.33 72 GLY B C 1
ATOM 2156 O O . GLY B 1 72 ? 0.228 17.3 24.4 1 35.3 72 GLY B O 1
ATOM 2157 N N . PRO B 1 73 ? -0.985 15.588 25.238 1 36.28 73 PRO B N 1
ATOM 2158 C CA . PRO B 1 73 ? -1.723 15.414 23.99 1 37.22 73 PRO B CA 1
ATOM 2159 C C . PRO B 1 73 ? -2.843 16.454 23.825 1 38.34 73 PRO B C 1
ATOM 2160 O O . PRO B 1 73 ? -4.009 16.09 23.734 1 39.09 73 PRO B O 1
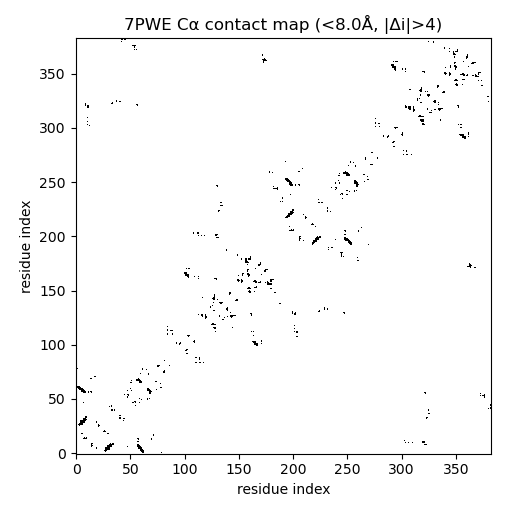ATOM 2164 N N . LYS B 1 74 ? -2.48 17.75 23.815 1 38.08 74 LYS B N 1
ATOM 2165 C CA . LYS B 1 74 ? -3.393 18.886 23.674 1 38.18 74 LYS B CA 1
ATOM 2166 C C . LYS B 1 74 ? -3.27 19.399 22.225 1 39.16 74 LYS B C 1
ATOM 2167 O O . LYS B 1 74 ? -2.676 20.453 21.991 1 38.88 74 LYS B O 1
ATOM 2173 N N . ILE B 1 75 ? -3.83 18.645 21.253 1 39.82 75 ILE B N 1
ATOM 2174 C CA . ILE B 1 75 ? -3.753 18.989 19.829 1 41.05 75 ILE B CA 1
ATOM 2175 C C . ILE B 1 75 ? -4.43 20.341 19.485 1 41.13 75 ILE B C 1
ATOM 2176 O O . ILE B 1 75 ? -3.972 21.024 18.568 1 41.42 75 ILE B O 1
ATOM 2181 N N A GLN B 1 76 ? -5.523 20.704 20.171 0.58 41.24 76 GLN B N 1
ATOM 2182 N N B GLN B 1 76 ? -5.447 20.736 20.262 0.42 41.06 76 GLN B N 1
ATOM 2183 C CA A GLN B 1 76 ? -6.206 21.965 19.864 0.58 42.13 76 GLN B CA 1
ATOM 2184 C CA B GLN B 1 76 ? -6.169 21.99 20.069 0.42 41.73 76 GLN B CA 1
ATOM 2185 C C A GLN B 1 76 ? -5.389 23.166 20.338 0.58 42.08 76 GLN B C 1
ATOM 2186 C C B GLN B 1 76 ? -5.298 23.177 20.465 0.42 41.83 76 GLN B C 1
ATOM 2187 O O A GLN B 1 76 ? -5.314 24.169 19.636 0.58 42.22 76 GLN B O 1
ATOM 2188 O O B GLN B 1 76 ? -5.191 24.136 19.70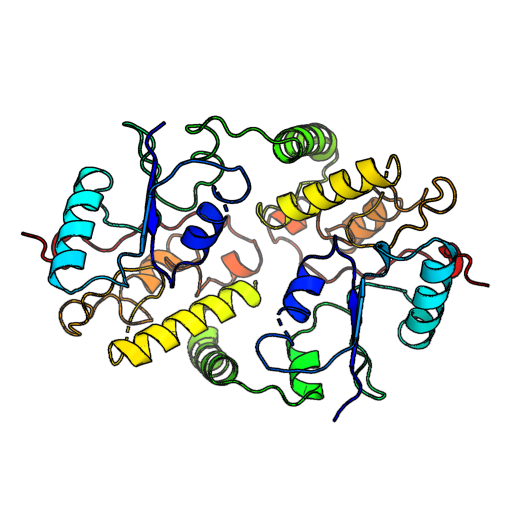2 0.42 41.95 76 GLN B O 1
ATOM 2199 N N A GLU B 1 77 ? -4.722 23.03 21.488 0.58 41.64 77 GLU B N 1
ATOM 2200 N N B GLU B 1 77 ? -4.658 23.106 21.644 0.42 41.59 77 GLU B N 1
ATOM 2201 C CA A GLU B 1 77 ? -3.874 24.073 22.052 0.58 41.47 77 GLU B CA 1
ATOM 2202 C CA B GLU B 1 77 ? -3.776 24.17 22.115 0.42 41.65 77 GLU B CA 1
ATOM 2203 C C A GLU B 1 77 ? -2.617 24.264 21.196 0.58 41.55 77 GLU B C 1
ATOM 2204 C C B GLU B 1 77 ? -2.552 24.295 21.21 0.42 41.56 77 GLU B C 1
ATOM 2205 O O A GLU B 1 77 ? -2.217 25.399 20.946 0.58 42.3 77 GLU B O 1
ATOM 2206 O O B GLU B 1 77 ? -2.112 25.409 20.933 0.42 42.12 77 GLU B O 1
ATOM 2217 N N . ILE B 1 78 ? -2.049 23.172 20.671 1 40.8 78 ILE B N 1
ATOM 2218 C CA . ILE B 1 78 ? -0.895 23.202 19.771 1 40.37 78 ILE B CA 1
ATOM 2219 C C . ILE B 1 78 ? -1.297 23.955 18.498 1 42.07 78 ILE B C 1
ATOM 2220 O O . ILE B 1 78 ? -0.628 24.908 18.108 1 42.77 78 ILE B O 1
ATOM 2225 N N . LYS B 1 79 ? -2.457 23.592 17.929 1 42.24 79 LYS B N 1
ATOM 2226 C CA . LYS B 1 79 ? -3.001 24.248 16.752 1 42.81 79 LYS B CA 1
ATOM 2227 C C . LYS B 1 79 ? -3.212 25.76 17.005 1 42.5 79 LYS B C 1
ATOM 2228 O O . LYS B 1 79 ? -2.839 26.556 16.157 1 42.6 79 LYS B O 1
ATOM 2234 N N A GLU B 1 80 ? -3.76 26.138 18.185 0.53 42.31 80 GLU B N 1
ATOM 2235 N N B GLU B 1 80 ? -3.779 26.14 18.157 0.47 42.3 80 GLU B N 1
ATOM 2236 C CA A GLU B 1 80 ? -4.036 27.52 18.615 0.53 42.89 80 GLU B CA 1
ATOM 2237 C CA B GLU B 1 80 ? -3.999 27.548 18.48 0.47 42.85 80 GLU B CA 1
ATOM 2238 C C A GLU B 1 80 ? -2.787 28.415 18.74 0.53 43.51 80 GLU B C 1
ATOM 2239 C C B GLU B 1 80 ? -2.693 28.348 18.476 0.47 43.49 80 GLU B C 1
ATOM 2240 O O A GLU B 1 80 ? -2.866 29.605 18.446 0.53 43.9 80 GLU B O 1
ATOM 2241 O O B GLU B 1 80 ? -2.613 29.36 17.779 0.47 43.81 80 GLU B O 1
ATOM 2252 N N . LYS B 1 81 ? -1.651 27.868 19.188 1 43.41 81 LYS B N 1
ATOM 2253 C CA . LYS B 1 81 ? -0.387 28.625 19.253 1 43.78 81 LYS B CA 1
ATOM 2254 C C . LYS B 1 81 ? 0.369 28.659 17.9 1 43.59 81 LYS B C 1
ATOM 2255 O O . LYS B 1 81 ? 1.115 29.604 17.643 1 43 81 LYS B O 1
ATOM 2261 N N . ILE B 1 82 ? 0.179 27.648 17.045 1 43.79 82 ILE B N 1
ATOM 2262 C CA . ILE B 1 82 ? 0.859 27.621 15.739 1 45 82 ILE B CA 1
ATOM 2263 C C . ILE B 1 82 ? 0.086 28.39 14.641 1 46.58 82 ILE B C 1
ATOM 2264 O O . ILE B 1 82 ? 0.68 28.853 13.663 1 47.33 82 ILE B O 1
ATOM 2269 N N . GLY B 1 83 ? -1.219 28.533 14.819 1 46.92 83 GLY B N 1
ATOM 2270 C CA . GLY B 1 83 ? -2.059 29.198 13.837 1 48.17 83 GLY B CA 1
ATOM 2271 C C . GLY B 1 83 ? -2.569 28.208 12.813 1 48.83 83 GLY B C 1
ATOM 2272 O O . GLY B 1 83 ? -2.566 28.484 11.605 1 49.22 83 GLY B O 1
ATOM 2273 N N . ILE B 1 84 ? -2.961 27.009 13.29 1 47.99 84 ILE B N 1
ATOM 2274 C CA . ILE B 1 84 ? -3.496 25.998 12.394 1 47.63 84 ILE B CA 1
ATOM 2275 C C . ILE B 1 84 ? -5.015 26.002 12.451 1 46.32 84 ILE B C 1
ATOM 2276 O O . ILE B 1 84 ? -5.614 25.7 13.488 1 45.89 84 ILE B O 1
ATOM 2281 N N . ARG B 1 85 ? -5.638 26.366 11.328 1 45.49 85 ARG B N 1
ATOM 2282 C CA . ARG B 1 85 ? -7.093 26.389 11.217 1 44.67 85 ARG B CA 1
ATOM 2283 C C . ARG B 1 85 ? -7.485 25.688 9.929 1 43.04 85 ARG B C 1
ATOM 2284 O O . ARG B 1 85 ? -7.131 26.143 8.845 1 42.79 85 ARG B O 1
ATOM 2292 N N . THR B 1 86 ? -8.185 24.563 10.042 1 42.1 86 THR B N 1
ATOM 2293 C CA . THR B 1 86 ? -8.605 23.795 8.863 1 41.44 86 THR B CA 1
ATOM 2294 C C . THR B 1 86 ? -10.131 23.821 8.671 1 39.6 86 THR B C 1
ATOM 2295 O O . THR B 1 86 ? -10.867 24.238 9.576 1 38.61 86 THR B O 1
ATOM 2299 N N . GLU B 1 87 ? -10.618 23.355 7.501 1 38.81 87 GLU B N 1
ATOM 2300 C CA . GLU B 1 87 ? -12.063 23.296 7.264 1 38.33 87 GLU B CA 1
ATOM 2301 C C . GLU B 1 87 ? -12.776 22.259 8.172 1 36.55 87 GLU B C 1
ATOM 2302 O O . GLU B 1 87 ? -13.976 22.378 8.418 1 36.47 87 GLU B O 1
ATOM 2308 N N . VAL B 1 88 ? -12.036 21.299 8.729 1 35.92 88 VAL B N 1
ATOM 2309 C CA . VAL B 1 88 ? -12.598 20.318 9.661 1 36.18 88 VAL B CA 1
ATOM 2310 C C . VAL B 1 88 ? -12.932 21.021 10.98 1 35.36 88 VAL B C 1
ATOM 2311 O O . VAL B 1 88 ? -14.019 20.836 11.513 1 34.38 88 VAL B O 1
ATOM 2315 N N . ASP B 1 89 ? -12.03 21.912 11.459 1 35.43 89 ASP B N 1
ATOM 2316 C CA . ASP B 1 89 ? -12.246 22.721 12.669 1 35.67 89 ASP B CA 1
ATOM 2317 C C . ASP B 1 89 ? -13.478 23.569 12.486 1 34.56 89 ASP B C 1
ATOM 2318 O O . ASP B 1 89 ? -14.309 23.621 13.389 1 34.73 89 ASP B O 1
ATOM 2323 N N . GLU B 1 90 ? -13.603 24.23 11.309 1 33.64 90 GLU B N 1
ATOM 2324 C CA . GLU B 1 90 ? -14.774 25.043 10.992 1 33.68 90 GLU B CA 1
ATOM 2325 C C . GLU B 1 90 ? -16.057 24.194 11.018 1 32.25 90 GLU B C 1
ATOM 2326 O O . GLU B 1 90 ? -17.018 24.577 11.678 1 32.02 90 GLU B O 1
ATOM 2332 N N . LEU B 1 91 ? -16.074 23.046 10.311 1 31.28 91 LEU B N 1
ATOM 2333 C CA . LEU B 1 91 ? -17.28 22.213 10.255 1 30.62 91 LEU B CA 1
ATOM 2334 C C . LEU B 1 91 ? -17.647 21.622 11.619 1 31.34 91 LEU B C 1
ATOM 2335 O O . LEU B 1 91 ? -18.833 21.584 11.965 1 31.4 91 LEU B O 1
ATOM 2340 N N . TYR B 1 92 ? -16.63 21.274 12.444 1 32.23 92 TYR B N 1
ATOM 2341 C CA . TYR B 1 92 ? -16.827 20.743 13.797 1 33.61 92 TYR B CA 1
ATOM 2342 C C . TYR B 1 92 ? -17.678 21.715 14.612 1 34.05 92 TYR B C 1
ATOM 2343 O O . TYR B 1 92 ? -18.697 21.325 15.176 1 33.51 92 TYR B O 1
ATOM 2352 N N . GLU B 1 93 ? -17.284 23.007 14.596 1 34.06 93 GLU B N 1
ATOM 2353 C CA . GLU B 1 93 ? -17.989 24.06 15.31 1 33.82 93 GLU B CA 1
ATOM 2354 C C . GLU B 1 93 ? -19.421 24.218 14.805 1 32.66 93 GLU B C 1
ATOM 2355 O O . GLU B 1 93 ? -20.347 24.281 15.611 1 32.63 93 GLU B O 1
ATOM 2361 N N . VAL B 1 94 ? -19.612 24.262 13.48 1 31.72 94 VAL B N 1
ATOM 2362 C CA . VAL B 1 94 ? -20.944 24.389 12.885 1 31.49 94 VAL B CA 1
ATOM 2363 C C . VAL B 1 94 ? -21.86 23.212 13.306 1 30.41 94 VAL B C 1
ATOM 2364 O O . VAL B 1 94 ? -23.003 23.424 13.72 1 30.47 94 VAL B O 1
ATOM 2368 N N . LEU B 1 95 ? -21.348 21.977 13.214 1 29.66 95 LEU B N 1
ATOM 2369 C CA . LEU B 1 95 ? -22.143 20.801 13.541 1 29.2 95 LEU B CA 1
ATOM 2370 C C . LEU B 1 95 ? -22.478 20.769 15.008 1 29.68 95 LEU B C 1
ATOM 2371 O O . LEU B 1 95 ? -23.606 20.476 15.36 1 29.15 95 LEU B O 1
ATOM 2376 N N . LYS B 1 96 ? -21.526 21.124 15.869 1 31.02 96 LYS B N 1
ATOM 2377 C CA . LYS B 1 96 ? -21.764 21.146 17.316 1 32.7 96 LYS B CA 1
ATOM 2378 C C . LYS B 1 96 ? -22.887 22.143 17.681 1 34.4 96 LYS B C 1
ATOM 2379 O O . LYS B 1 96 ? -23.834 21.787 18.389 1 34.17 96 LYS B O 1
ATOM 2385 N N . LYS B 1 97 ? -22.819 23.373 17.134 1 36.12 97 LYS B N 1
ATOM 2386 C CA . LYS B 1 97 ? -23.833 24.419 17.391 1 37.28 97 LYS B CA 1
ATOM 2387 C C . LYS B 1 97 ? -25.229 24.028 16.937 1 37.05 97 LYS B C 1
ATOM 2388 O O . LYS B 1 97 ? -26.22 24.312 17.62 1 37.99 97 LYS B O 1
ATOM 2394 N N . LYS B 1 98 ? -25.318 23.383 15.783 1 35.67 98 LYS B N 1
ATOM 2395 C CA . LYS B 1 98 ? -26.597 22.984 15.217 1 35.32 98 LYS B CA 1
ATOM 2396 C C . LYS B 1 98 ? -27.208 21.739 15.889 1 34.54 98 LYS B C 1
ATOM 2397 O O . LYS B 1 98 ? -28.43 21.621 15.975 1 34.6 98 LYS B O 1
ATOM 2403 N N . ASN B 1 99 ? -26.371 20.79 16.324 1 33.78 99 ASN B N 1
ATOM 2404 C CA . ASN B 1 99 ? -26.896 19.517 16.816 1 33.3 99 ASN B CA 1
ATOM 2405 C C . ASN B 1 99 ? -27.091 19.417 18.32 1 34.92 99 ASN B C 1
ATOM 2406 O O . ASN B 1 99 ? -28.038 18.773 18.745 1 35.44 99 ASN B O 1
ATOM 2411 N N . GLU B 1 100 ? -26.213 20.014 19.12 1 35.92 100 GLU B N 1
ATOM 2412 C CA . GLU B 1 100 ? -26.334 19.976 20.575 1 37.46 100 GLU B CA 1
ATOM 2413 C C . GLU B 1 100 ? -27.696 20.418 21.126 1 38.41 100 GLU B C 1
ATOM 2414 O O . GLU B 1 100 ? -28.21 19.699 21.98 1 38.07 100 GLU B O 1
ATOM 2420 N N . PRO B 1 101 ? -28.337 21.519 20.664 1 39.48 101 PRO B N 1
ATOM 2421 C CA . PRO B 1 101 ? -29.68 21.851 21.19 1 40.07 101 PRO B CA 1
ATOM 2422 C C . PRO B 1 101 ? -30.729 20.782 20.838 1 40.05 101 PRO B C 1
ATOM 2423 O O . PRO B 1 101 ? -31.753 20.656 21.517 1 40.01 101 PRO B O 1
ATOM 2427 N N . LYS B 1 102 ? -30.463 19.981 19.797 1 39.57 102 LYS B N 1
ATOM 2428 C CA . LYS B 1 102 ? -31.352 18.882 19.426 1 38.93 102 LYS B CA 1
ATOM 2429 C C . LYS B 1 102 ? -31.088 17.567 20.18 1 36.96 102 LYS B C 1
ATOM 2430 O O . LYS B 1 102 ? -31.794 16.581 19.959 1 37.05 102 LYS B O 1
ATOM 2436 N N . GLY B 1 103 ? -30.083 17.544 21.038 1 35.65 103 GLY B N 1
ATOM 2437 C CA . GLY B 1 103 ? -29.744 16.348 21.797 1 34.66 103 GLY B CA 1
ATOM 2438 C C . GLY B 1 103 ? -28.837 15.37 21.076 1 33.15 103 GLY B C 1
ATOM 2439 O O . GLY B 1 103 ? -28.693 14.232 21.52 1 32.33 103 GLY B O 1
ATOM 2440 N N . TYR B 1 104 ? -28.231 15.794 19.952 1 32.72 104 TYR B N 1
ATOM 2441 C CA . TYR B 1 104 ? -27.28 14.959 19.212 1 32.07 104 TYR B CA 1
ATOM 2442 C C . TYR B 1 104 ? -25.906 15.528 19.502 1 31.95 104 TYR B C 1
ATOM 2443 O O . TYR B 1 104 ? -25.58 16.625 19.05 1 31.97 104 TYR B O 1
ATOM 2452 N N . TYR B 1 105 ? -25.107 14.795 20.268 1 30.94 105 TYR B N 1
ATOM 2453 C CA . TYR B 1 105 ? -23.787 15.249 20.64 1 30.41 105 TYR B CA 1
ATOM 2454 C C . TYR B 1 105 ? -22.757 14.604 19.737 1 29.81 105 TYR B C 1
ATOM 2455 O O . TYR B 1 105 ? -22.934 13.454 19.324 1 29.82 105 TYR B O 1
ATOM 2464 N N . LEU B 1 106 ? -21.691 15.331 19.406 1 29.01 106 LEU B N 1
ATOM 2465 C CA . LEU B 1 106 ? -20.613 14.752 18.601 1 29.3 106 LEU B CA 1
ATOM 2466 C C . LEU B 1 106 ? -19.855 13.803 19.483 1 29.92 106 LEU B C 1
ATOM 2467 O O . LEU B 1 106 ? -19.655 14.082 20.665 1 30.16 106 LEU B O 1
ATOM 2472 N N . ASN B 1 107 ? -19.432 12.652 18.94 1 29.81 107 ASN B N 1
ATOM 2473 C CA . ASN B 1 107 ? -18.68 11.649 19.704 1 30.05 107 ASN B CA 1
ATOM 2474 C C . ASN B 1 107 ? -17.472 12.303 20.427 1 30.78 107 ASN B C 1
ATOM 2475 O O . ASN B 1 107 ? -16.742 13.082 19.811 1 30.42 107 ASN B O 1
ATOM 2480 N N . GLY B 1 108 ? -17.37 12.056 21.731 1 31.43 108 GLY B N 1
ATOM 2481 C CA . GLY B 1 108 ? -16.334 12.613 22.595 1 32.73 108 GLY B CA 1
ATOM 2482 C C . GLY B 1 108 ? -14.927 12.173 22.259 1 34.28 108 GLY B C 1
ATOM 2483 O O . GLY B 1 108 ? -13.966 12.816 22.675 1 35.89 108 GLY B O 1
ATOM 2484 N N . ASP B 1 109 ? -14.776 11.095 21.503 1 33.77 109 ASP B N 1
ATOM 2485 C CA . ASP B 1 109 ? -13.474 10.641 21.033 1 34.03 109 ASP B CA 1
ATOM 2486 C C . ASP B 1 109 ? -13.151 11.594 19.885 1 35.5 109 ASP B C 1
ATOM 2487 O O . ASP B 1 109 ? -13.564 11.336 18.754 1 35.3 109 ASP B O 1
ATOM 2492 N N . ARG B 1 110 ? -12.47 12.722 20.189 1 36.29 110 ARG B N 1
ATOM 2493 C CA . ARG B 1 110 ? -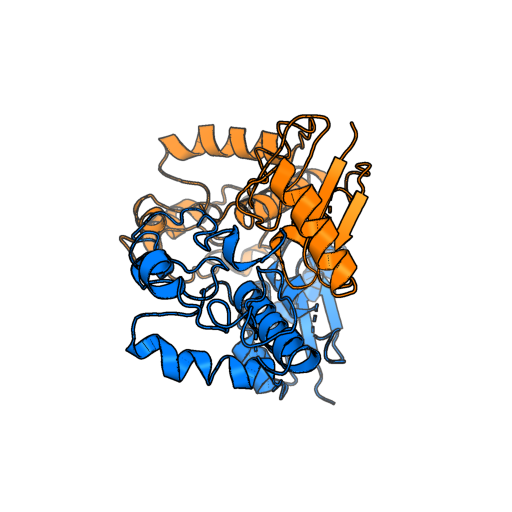12.172 13.785 19.226 1 37.55 110 ARG B CA 1
ATOM 2494 C C . ARG B 1 110 ? -11.461 13.321 17.948 1 37.23 110 ARG B C 1
ATOM 2495 O O . ARG B 1 110 ? -11.805 13.79 16.867 1 36.87 110 ARG B O 1
ATOM 2503 N N A GLU B 1 111 ? -10.483 12.403 18.063 0.48 36.98 111 GLU B N 1
ATOM 2504 N N B GLU B 1 111 ? -10.502 12.408 18.062 0.52 36.97 111 GLU B N 1
ATOM 2505 C CA A GLU B 1 111 ? -9.753 11.892 16.899 0.48 37.21 111 GLU B CA 1
ATOM 2506 C CA B GLU B 1 111 ? -9.757 11.918 16.907 0.52 37.2 111 GLU B CA 1
ATOM 2507 C C A GLU B 1 111 ? -10.707 11.194 15.931 0.48 36.59 111 GLU B C 1
ATOM 2508 C C B GLU B 1 111 ? -10.656 11.133 15.938 0.52 36.63 111 GLU B C 1
ATOM 2509 O O A GLU B 1 111 ? -10.572 11.341 14.719 0.48 36.82 111 GLU B O 1
ATOM 2510 O O B GLU B 1 111 ? -10.446 11.181 14.728 0.52 36.91 111 GLU B O 1
ATOM 2521 N N . LYS B 1 112 ? -11.652 10.424 16.465 1 35.63 112 LYS B N 1
ATOM 2522 C CA . LYS B 1 112 ? -12.582 9.676 15.653 1 34.5 112 LYS B CA 1
ATOM 2523 C C . LYS B 1 112 ? -13.579 10.609 14.948 1 32.49 112 LYS B C 1
ATOM 2524 O O . LYS B 1 112 ? -13.868 10.43 13.756 1 32.04 112 LYS B O 1
ATOM 2530 N N . THR B 1 113 ? -14.126 11.573 15.703 1 30.64 113 THR B N 1
ATOM 2531 C CA . THR B 1 113 ? -15.05 12.554 15.185 1 29.84 113 THR B CA 1
ATOM 2532 C C . THR B 1 113 ? -14.379 13.386 14.079 1 30.87 113 THR B C 1
ATOM 2533 O O . THR B 1 113 ? -14.983 13.609 13.027 1 31.14 113 THR B O 1
ATOM 2537 N N . PHE B 1 114 ? -13.126 13.802 14.3 1 30.65 114 PHE B N 1
ATOM 2538 C CA . PHE B 1 114 ? -12.4 14.599 13.317 1 31.53 114 PHE B CA 1
ATOM 2539 C C . PHE B 1 114 ? -12.201 13.847 11.995 1 30.58 114 PHE B C 1
ATOM 2540 O O . PHE B 1 114 ? -12.376 14.454 10.944 1 30.08 114 PHE B O 1
ATOM 2548 N N . GLU B 1 115 ? -11.926 12.526 12.038 1 29.71 115 GLU B N 1
ATOM 2549 C CA . GLU B 1 115 ? -11.804 11.754 10.803 1 29.47 115 GLU B CA 1
ATOM 2550 C C . GLU B 1 115 ? -13.147 11.545 10.112 1 27.86 115 GLU B C 1
ATOM 2551 O O . GLU B 1 115 ? -13.196 11.442 8.885 1 27.58 115 GLU B O 1
ATOM 2557 N N . LEU B 1 116 ? -14.237 11.469 10.887 1 26.61 116 LEU B N 1
ATOM 2558 C CA . LEU B 1 116 ? -15.572 11.356 10.313 1 26.4 116 LEU B CA 1
ATOM 2559 C C . LEU B 1 116 ? -15.945 12.68 9.613 1 26.53 116 LEU B C 1
ATOM 2560 O O . LEU B 1 116 ? -16.492 12.649 8.522 1 26.5 116 LEU B O 1
ATOM 2565 N N . ILE B 1 117 ? -15.592 13.827 10.216 1 26.01 117 ILE B N 1
ATOM 2566 C CA . ILE B 1 117 ? -15.883 15.139 9.641 1 26.51 117 ILE B CA 1
ATOM 2567 C C . ILE B 1 117 ? -15.041 15.335 8.382 1 27.61 117 ILE B C 1
ATOM 2568 O O . ILE B 1 117 ? -15.553 15.8 7.38 1 28.01 117 ILE B O 1
ATOM 2573 N N . ARG B 1 118 ? -13.801 14.865 8.384 1 28.23 118 ARG B N 1
ATOM 2574 C CA . ARG B 1 118 ? -12.948 14.891 7.193 1 29.12 118 ARG B CA 1
ATOM 2575 C C . ARG B 1 118 ? -13.596 14.096 6.055 1 28.89 118 ARG B C 1
ATOM 2576 O O . ARG B 1 118 ? -13.535 14.53 4.906 1 29.17 118 ARG B O 1
ATOM 2584 N N . GLY B 1 119 ? -14.283 12.99 6.399 1 28.03 119 GLY B N 1
ATOM 2585 C CA . GLY B 1 119 ? -15.015 12.157 5.452 1 27.51 119 GLY B CA 1
ATOM 2586 C C . GLY B 1 119 ? -16.193 12.895 4.853 1 27.55 119 GLY B C 1
ATOM 2587 O O . GLY B 1 119 ? -16.457 12.773 3.661 1 27.69 119 GLY B O 1
ATOM 2588 N N . LEU B 1 120 ? -16.925 13.659 5.676 1 27.08 120 LEU B N 1
ATOM 2589 C CA . LEU B 1 120 ? -18.028 14.493 5.21 1 27.48 120 LEU B CA 1
ATOM 2590 C C . LEU B 1 120 ? -17.522 15.524 4.192 1 30.11 120 LEU B C 1
ATOM 2591 O O . LEU B 1 120 ? -18.219 15.828 3.213 1 30.9 120 LEU B O 1
ATOM 2596 N N . LEU B 1 121 ? -16.327 16.087 4.444 1 30.72 121 LEU B N 1
ATOM 2597 C CA . LEU B 1 121 ? -15.734 17.115 3.596 1 31.72 121 LEU B CA 1
ATOM 2598 C C . LEU B 1 121 ? -15.25 16.557 2.295 1 31.6 121 LEU B C 1
ATOM 2599 O O . LEU B 1 121 ? -15.481 17.151 1.245 1 31.36 121 LEU B O 1
ATOM 2604 N N . THR B 1 122 ? -14.617 15.381 2.34 1 31.42 122 THR B N 1
ATOM 2605 C CA . THR B 1 122 ? -14.192 14.658 1.142 1 31.67 122 THR B CA 1
ATOM 2606 C C . THR B 1 122 ? -15.431 14.356 0.27 1 32.08 122 THR B C 1
ATOM 2607 O O . THR B 1 122 ? -15.385 14.572 -0.938 1 33.21 122 THR B O 1
ATOM 2611 N N . ASN B 1 123 ? -16.551 13.919 0.894 1 30.6 123 ASN B N 1
ATOM 2612 C CA . ASN B 1 123 ? -17.783 13.637 0.169 1 30.42 123 ASN B CA 1
ATOM 2613 C C . ASN B 1 123 ? -18.46 14.902 -0.362 1 31.74 123 ASN B C 1
ATOM 2614 O O . ASN B 1 123 ? -19.035 14.879 -1.45 1 31.97 123 ASN B O 1
ATOM 2619 N N . LYS B 1 124 ? -18.371 16.011 0.369 1 32.85 124 LYS B N 1
ATOM 2620 C CA . LYS B 1 124 ? -18.939 17.273 -0.095 1 34.59 124 LYS B CA 1
ATOM 2621 C C . LYS B 1 124 ? -18.211 17.735 -1.372 1 36.15 124 LYS B C 1
ATOM 2622 O O . LYS B 1 124 ? -18.864 18.116 -2.334 1 36.48 124 LYS B O 1
ATOM 2628 N N . LYS B 1 125 ? -16.876 17.613 -1.408 1 36.7 125 LYS B N 1
ATOM 2629 C CA . LYS B 1 125 ? -16.091 18.027 -2.57 1 37.65 125 LYS B CA 1
ATOM 2630 C C . LYS B 1 125 ? -16.337 17.208 -3.825 1 37.7 125 LYS B C 1
ATOM 2631 O O . LYS B 1 125 ? -16.43 17.779 -4.918 1 38.4 125 LYS B O 1
ATOM 2637 N N . ARG B 1 126 ? -16.359 15.869 -3.697 1 36.31 126 ARG B N 1
ATOM 2638 C CA . ARG B 1 126 ? -16.506 15.018 -4.87 1 35.34 126 ARG B CA 1
ATOM 2639 C C . ARG B 1 126 ? -17.937 14.808 -5.328 1 35.38 126 ARG B C 1
ATOM 2640 O O . ARG B 1 126 ? -18.132 14.544 -6.51 1 36.14 126 ARG B O 1
ATOM 2648 N N . TYR B 1 127 ? -18.942 14.921 -4.422 1 33.96 127 TYR B N 1
ATOM 2649 C CA . TYR B 1 127 ? -20.34 14.702 -4.809 1 33.13 127 TYR B CA 1
ATOM 2650 C C . TYR B 1 127 ? -21.189 15.957 -4.854 1 32.99 127 TYR B C 1
ATOM 2651 O O . TYR B 1 127 ? -22.248 15.954 -5.473 1 32.79 127 TYR B O 1
ATOM 2660 N N . GLY B 1 128 ? -20.792 16.978 -4.109 1 32.3 128 GLY B N 1
ATOM 2661 C CA . GLY B 1 128 ? -21.594 18.186 -3.975 1 31.84 128 GLY B CA 1
ATOM 2662 C C . GLY B 1 128 ? -22.45 18.179 -2.722 1 31.65 128 GLY B C 1
ATOM 2663 O O . GLY B 1 128 ? -23.151 19.146 -2.45 1 32.71 128 GLY B O 1
ATOM 2664 N N . TYR B 1 129 ? -22.41 17.103 -1.932 1 30.38 129 TYR B N 1
ATOM 2665 C CA . TYR B 1 129 ? -23.201 17.006 -0.698 1 29.96 129 TYR B CA 1
ATOM 2666 C C . TYR B 1 129 ? -22.485 16.116 0.315 1 29.08 129 TYR B C 1
ATOM 2667 O O . TYR B 1 129 ? -21.623 15.308 -0.05 1 28.99 129 TYR B O 1
ATOM 2684 N N . ALA B 1 131 ? -22.354 13.298 1.844 1 27.22 131 ALA B N 1
ATOM 2685 C CA . ALA B 1 131 ? -22.768 11.892 1.893 1 27.66 131 ALA B CA 1
ATOM 2686 C C . ALA B 1 131 ? -22.133 11.256 3.116 1 27.84 131 ALA B C 1
ATOM 2687 O O . ALA B 1 131 ? -21.031 11.637 3.499 1 28.69 131 ALA B O 1
ATOM 2689 N N . CYS B 1 132 ? -22.812 10.293 3.717 1 27.28 132 CYS B N 1
ATOM 2690 C CA . CYS B 1 132 ? -22.339 9.587 4.899 1 27.13 132 CYS B CA 1
ATOM 2691 C C . CYS B 1 132 ? -20.941 9.02 4.716 1 26.99 132 CYS B C 1
ATOM 2692 O O . CYS B 1 132 ? -20.67 8.331 3.733 1 28.03 132 CYS B O 1
ATOM 2695 N N . PRO B 1 133 ? -20.02 9.355 5.632 1 25.65 133 PRO B N 1
ATOM 2696 C CA . PRO B 1 133 ? -18.633 8.915 5.445 1 25.48 133 PRO B CA 1
ATOM 2697 C C . PRO B 1 133 ? -18.419 7.418 5.667 1 25.52 133 PRO B C 1
ATOM 2698 O O . PRO B 1 133 ? -17.418 6.903 5.191 1 25.82 133 PRO B O 1
ATOM 2702 N N . CYS B 1 134 ? -19.344 6.722 6.354 1 24.88 134 CYS B N 1
ATOM 2703 C CA . CYS B 1 134 ? -19.149 5.291 6.568 1 25.16 134 CYS B CA 1
ATOM 2704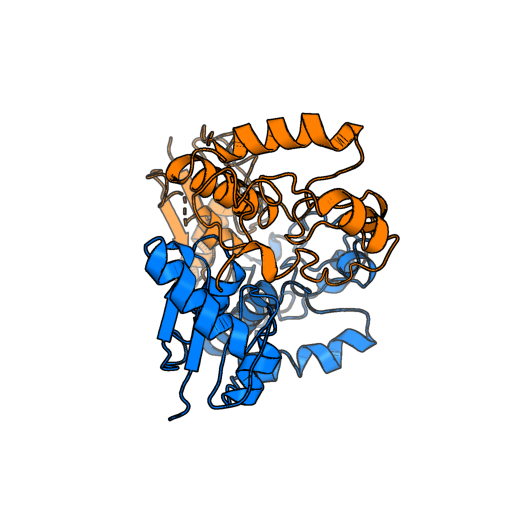 C C . CYS B 1 134 ? -20.014 4.406 5.631 1 25.45 134 CYS B C 1
ATOM 2705 O O . CYS B 1 134 ? -20.11 3.193 5.827 1 26 134 CYS B O 1
ATOM 2708 N N . ARG B 1 135 ? -20.556 5.001 4.556 1 24.4 135 ARG B N 1
ATOM 2709 C CA . ARG B 1 135 ? -21.314 4.28 3.545 1 24.46 135 ARG B CA 1
ATOM 2710 C C . ARG B 1 135 ? -20.771 4.608 2.159 1 25.95 135 ARG B C 1
ATOM 2711 O O . ARG B 1 135 ? -20.12 5.643 1.969 1 27.15 135 ARG B O 1
ATOM 2719 N N . LEU B 1 136 ? -21.064 3.749 1.191 1 26.09 136 LEU B N 1
ATOM 2720 C CA . LEU B 1 136 ? -20.684 3.969 -0.206 1 27.26 136 LEU B CA 1
ATOM 2721 C C . LEU B 1 136 ? -21.788 4.787 -0.854 1 28.17 136 LEU B C 1
ATOM 2722 O O . LEU B 1 136 ? -22.926 4.321 -0.895 1 28.85 136 LEU B O 1
ATOM 2727 N N . ALA B 1 137 ? -21.477 5.978 -1.375 1 28.41 137 ALA B N 1
ATOM 2728 C CA . ALA B 1 137 ? -22.488 6.787 -2.056 1 29.89 137 ALA B CA 1
ATOM 2729 C C . ALA B 1 137 ? -22.478 6.447 -3.545 1 31.34 137 ALA B C 1
ATOM 2730 O O . ALA B 1 137 ? -21.466 5.981 -4.066 1 31.67 137 ALA B O 1
ATOM 2732 N N . SER B 1 138 ? -23.595 6.67 -4.23 1 32.46 138 SER B N 1
ATOM 2733 C CA . SER B 1 138 ? -23.661 6.445 -5.687 1 33.95 138 SER B CA 1
ATOM 2734 C C . SER B 1 138 ? -23.095 7.652 -6.465 1 35.68 138 SER B C 1
ATOM 2735 O O . SER B 1 138 ? -22.608 7.497 -7.583 1 36.33 138 SER B O 1
ATOM 2738 N N . GLY B 1 139 ? -23.187 8.837 -5.875 1 36.24 139 GLY B N 1
ATOM 2739 C CA . GLY B 1 139 ? -22.805 10.086 -6.517 1 37.48 139 GLY B CA 1
ATOM 2740 C C . GLY B 1 139 ? -23.993 10.8 -7.161 1 38.02 139 GLY B C 1
ATOM 2741 O O . GLY B 1 139 ? -23.858 11.933 -7.635 1 38.95 139 GLY B O 1
ATOM 2742 N N . ASP B 1 140 ? -25.176 10.156 -7.172 1 36.91 140 ASP B N 1
ATOM 2743 C CA . ASP B 1 140 ? -26.41 10.715 -7.682 1 36.33 140 ASP B CA 1
ATOM 2744 C C . ASP B 1 140 ? -27.142 11.182 -6.452 1 36.06 140 ASP B C 1
ATOM 2745 O O . ASP B 1 140 ? -27.467 10.368 -5.581 1 36.22 140 ASP B O 1
ATOM 2750 N N . ARG B 1 141 ? -27.393 12.487 -6.362 1 35.48 141 ARG B N 1
ATOM 2751 C CA . ARG B 1 141 ? -28.008 13.092 -5.21 1 35.42 141 ARG B CA 1
ATOM 2752 C C . ARG B 1 141 ? -29.326 12.472 -4.818 1 34.97 141 ARG B C 1
ATOM 2753 O O . ARG B 1 141 ? -29.532 12.179 -3.633 1 34.73 141 ARG B O 1
ATOM 2761 N N . ASN B 1 142 ? -30.217 12.246 -5.801 1 34.25 142 ASN B N 1
ATOM 2762 C CA . ASN B 1 142 ? -31.527 11.654 -5.543 1 34.26 142 ASN B CA 1
ATOM 2763 C C . ASN B 1 142 ? -31.434 10.214 -4.984 1 32.46 142 ASN B C 1
ATOM 2764 O O . ASN B 1 142 ? -32.156 9.881 -4.051 1 32.43 142 ASN B O 1
ATOM 2769 N N A ASN B 1 143 ? -30.552 9.387 -5.547 0.4 32.08 143 ASN B N 1
ATOM 2770 N N B ASN B 1 143 ? -30.562 9.373 -5.545 0.6 32.03 143 ASN B N 1
ATOM 2771 C CA A ASN B 1 143 ? -30.362 8.02 -5.055 0.4 32.12 143 ASN B CA 1
ATOM 2772 C CA B ASN B 1 143 ? -30.389 8.011 -5.019 0.6 31.95 143 ASN B CA 1
ATOM 2773 C C A ASN B 1 143 ? -29.675 8.005 -3.67 0.4 31.98 143 ASN B C 1
ATOM 2774 C C B ASN B 1 143 ? -29.797 8.086 -3.588 0.6 31.84 143 ASN B C 1
ATOM 2775 O O A ASN B 1 143 ? -29.862 7.066 -2.905 0.4 32.29 143 ASN B O 1
ATOM 2776 O O B ASN B 1 143 ? -30.216 7.345 -2.701 0.6 32.08 143 ASN B O 1
ATOM 2785 N N . ASP B 1 144 ? -28.898 9.047 -3.345 1 31.58 144 ASP B N 1
ATOM 2786 C CA . ASP B 1 144 ? -28.238 9.177 -2.048 1 31.02 144 ASP B CA 1
ATOM 2787 C C . ASP B 1 144 ? -28.985 10.045 -1.054 1 30.92 144 ASP B C 1
ATOM 2788 O O . ASP B 1 144 ? -28.411 10.337 -0.019 1 30.55 144 ASP B O 1
ATOM 2793 N N . ARG B 1 145 ? -30.22 10.485 -1.353 1 30.75 145 ARG B N 1
ATOM 2794 C CA . ARG B 1 145 ? -30.933 11.444 -0.495 1 31.2 145 ARG B CA 1
ATOM 2795 C C . ARG B 1 145 ? -31.122 11.013 0.948 1 29.75 145 ARG B C 1
ATOM 2796 O O . ARG B 1 145 ? -31.167 11.855 1.833 1 29.69 145 ARG B O 1
ATOM 2804 N N . ASP B 1 146 ? -31.275 9.713 1.182 1 28.58 146 ASP B N 1
ATOM 2805 C CA . ASP B 1 146 ? -31.507 9.184 2.523 1 27.24 146 ASP B CA 1
ATOM 2806 C C . ASP B 1 146 ? -30.22 9.04 3.37 1 26.86 146 ASP B C 1
ATOM 2807 O O . ASP B 1 146 ? -30.316 8.848 4.592 1 27.2 146 ASP B O 1
ATOM 2812 N N . ILE B 1 147 ? -29.029 9.175 2.728 1 25.75 147 ILE B N 1
ATOM 2813 C CA . ILE B 1 147 ? -27.731 9.054 3.373 1 25.91 147 ILE B CA 1
ATOM 2814 C C . ILE B 1 147 ? -26.884 10.338 3.256 1 26.77 147 ILE B C 1
ATOM 2815 O O . ILE B 1 147 ? -25.655 10.277 3.302 1 27.16 147 ILE B O 1
ATOM 2820 N N . ILE B 1 148 ? -27.539 11.499 3.127 1 26.55 148 ILE B N 1
ATOM 2821 C CA . ILE B 1 148 ? -26.866 12.781 3.153 1 26.28 148 ILE B CA 1
ATOM 2822 C C . ILE B 1 148 ? -26.928 13.176 4.646 1 26.55 148 ILE B C 1
ATOM 2823 O O . ILE B 1 148 ? -28.008 13.206 5.252 1 27.1 148 ILE B O 1
ATOM 2828 N N . CYS B 1 149 ? -25.776 13.385 5.251 1 25.94 149 CYS B N 1
ATOM 2829 C CA . CYS B 1 149 ? -25.675 13.611 6.677 1 26.25 149 CYS B CA 1
ATOM 2830 C C . CYS B 1 149 ? -26.288 14.96 7.143 1 27.3 149 CYS B C 1
ATOM 2831 O O . CYS B 1 149 ? -25.971 16.016 6.585 1 27.45 149 CYS B O 1
ATOM 2834 N N . PRO B 1 150 ? -27.139 14.951 8.187 1 27.08 150 PRO B N 1
ATOM 2835 C CA . PRO B 1 150 ? -27.613 13.791 8.963 1 26.65 150 PRO B CA 1
ATOM 2836 C C . PRO B 1 150 ? -28.632 12.933 8.189 1 27.6 150 PRO B C 1
ATOM 2837 O O . PRO B 1 150 ? -29.592 13.445 7.611 1 28.53 150 PRO B O 1
ATOM 2841 N N . CYS B 1 151 ? -28.381 11.632 8.115 1 26.44 151 CYS B N 1
ATOM 2842 C CA . CYS B 1 151 ? -29.163 10.704 7.318 1 26.36 151 CYS B CA 1
ATOM 2843 C C . CYS B 1 151 ? -30.561 10.476 7.881 1 27.12 151 CYS B C 1
ATOM 2844 O O . CYS B 1 151 ? -30.841 10.835 9.025 1 27.32 151 CYS B O 1
ATOM 2847 N N . LEU B 1 152 ? -31.433 9.832 7.086 1 27.52 152 LEU B N 1
ATOM 2848 C CA . LEU B 1 152 ? -32.785 9.482 7.502 1 28.44 152 LEU B CA 1
ATOM 2849 C C . LEU B 1 152 ? -32.773 8.495 8.707 1 28.95 152 LEU B C 1
ATOM 2850 O O . LEU B 1 152 ? -33.731 8.427 9.478 1 30.07 152 LEU B O 1
ATOM 2855 N N . TYR B 1 153 ? -31.673 7.756 8.885 1 27.53 153 TYR B N 1
ATOM 2856 C CA . TYR B 1 153 ? -31.556 6.691 9.886 1 26.44 153 TYR B CA 1
ATOM 2857 C C . TYR B 1 153 ? -31.06 7.161 11.247 1 26 153 TYR B C 1
ATOM 2858 O O . TYR B 1 153 ? -31.17 6.406 12.211 1 25.91 153 TYR B O 1
ATOM 2867 N N . ARG B 1 154 ? -30.519 8.388 11.342 1 25.33 154 ARG B N 1
ATOM 2868 C CA . ARG B 1 154 ? -29.974 8.907 12.592 1 24.85 154 ARG B CA 1
ATOM 2869 C C . ARG B 1 154 ? -31.01 8.896 13.724 1 25.64 154 ARG B C 1
ATOM 2870 O O . ARG B 1 154 ? -30.712 8.414 14.805 1 25.86 154 ARG B O 1
ATOM 2878 N N . GLU B 1 155 ? -32.199 9.437 13.484 1 26.5 155 GLU B N 1
ATOM 2879 C CA . GLU B 1 155 ? -33.218 9.553 14.534 1 27.61 155 GLU B CA 1
ATOM 2880 C C . GLU B 1 155 ? -33.616 8.192 15.098 1 29.08 155 GLU B C 1
ATOM 2881 O O . GLU B 1 155 ? -33.444 8.008 16.303 1 29.97 155 GLU B O 1
ATOM 2887 N N . PRO B 1 156 ? -34.014 7.178 14.276 1 28.46 156 PRO B N 1
ATOM 2888 C CA . PRO B 1 156 ? -34.355 5.879 14.878 1 28.96 156 PRO B CA 1
ATOM 2889 C C . PRO B 1 156 ? -33.153 5.138 15.47 1 28.95 156 PRO B C 1
ATOM 2890 O O . PRO B 1 156 ? -33.301 4.433 16.476 1 28.83 156 PRO B O 1
ATOM 2894 N N . ASP B 1 157 ? -31.961 5.314 14.881 1 28.19 157 ASP B N 1
ATOM 2895 C CA . ASP B 1 157 ? -30.743 4.673 15.396 1 27.59 157 ASP B CA 1
ATOM 2896 C C . ASP B 1 157 ? -30.333 5.237 16.759 1 28.67 157 ASP B C 1
ATOM 2897 O O . ASP B 1 157 ? -29.984 4.457 17.65 1 29.45 157 ASP B O 1
ATOM 2902 N N . VAL B 1 158 ? -30.33 6.573 16.918 1 28.22 158 VAL B N 1
ATOM 2903 C CA . VAL B 1 158 ? -29.961 7.201 18.189 1 28.99 158 VAL B CA 1
ATOM 2904 C C . VAL B 1 158 ? -31.045 6.89 19.25 1 31.6 158 VAL B C 1
ATOM 2905 O O . VAL B 1 158 ? -30.709 6.547 20.379 1 32.17 158 VAL B O 1
ATOM 2909 N N . LYS B 1 159 ? -32.32 6.876 18.857 1 32.41 159 LYS B N 1
ATOM 2910 C CA . LYS B 1 159 ? -33.402 6.52 19.764 1 33.6 159 LYS B CA 1
ATOM 2911 C C . LYS B 1 159 ? -33.284 5.052 20.251 1 33.99 159 LYS B C 1
ATOM 2912 O O . LYS B 1 159 ? -33.459 4.783 21.439 1 34.8 159 LYS B O 1
ATOM 2918 N N . GLU B 1 160 ? -32.957 4.114 19.361 1 33.43 160 GLU B N 1
ATOM 2919 C CA . GLU B 1 160 ? -32.861 2.701 19.742 1 33.37 160 GLU B CA 1
ATOM 2920 C C . GLU B 1 160 ? -31.533 2.296 20.406 1 33.41 160 GLU B C 1
ATOM 2921 O O . GLU B 1 160 ? -31.526 1.503 21.349 1 33.8 160 GLU B O 1
ATOM 2927 N N . PHE B 1 161 ? -30.409 2.787 19.881 1 32.28 161 PHE B N 1
ATOM 2928 C CA . PHE B 1 161 ? -29.098 2.363 20.342 1 31.7 161 PHE B CA 1
ATOM 2929 C C . PHE B 1 161 ? -28.249 3.449 21.007 1 29.36 161 PHE B C 1
ATOM 2930 O O . PHE B 1 161 ? -27.181 3.142 21.537 1 29.54 161 PHE B O 1
ATOM 2938 N N . GLY B 1 162 ? -28.634 4.702 20.854 1 27.4 162 GLY B N 1
ATOM 2939 C CA . GLY B 1 162 ? -27.878 5.81 21.414 1 26.44 162 GLY B CA 1
ATOM 2940 C C . GLY B 1 162 ? -26.836 6.45 20.516 1 25.33 162 GLY B C 1
ATOM 2941 O O . GLY B 1 162 ? -26.215 7.407 20.937 1 25.11 162 GLY B O 1
ATOM 2942 N N . SER B 1 163 ? -26.633 5.961 19.281 1 24.64 163 SER B N 1
ATOM 2943 C CA . SER B 1 163 ? -25.655 6.559 18.356 1 25.11 163 SER B CA 1
ATOM 2944 C C . SER B 1 163 ? -26.078 6.301 16.905 1 26.06 163 SER B C 1
ATOM 2945 O O . SER B 1 163 ? -26.825 5.352 16.633 1 26.49 163 SER B O 1
ATOM 2948 N N . CYS B 1 164 ? -25.621 7.148 15.974 1 26.07 164 CYS B N 1
ATOM 2949 C CA . CYS B 1 164 ? -25.911 6.925 14.562 1 25.65 164 CYS B CA 1
ATOM 2950 C C . CYS B 1 164 ? -25.034 5.769 14.027 1 26.05 164 CYS B C 1
ATOM 2951 O O . CYS B 1 164 ? -24.132 5.273 14.732 1 26.03 164 CYS B O 1
ATOM 2954 N N . TYR B 1 165 ? -25.225 5.392 12.751 1 25.39 165 TYR B N 1
ATOM 2955 C CA . TYR B 1 165 ? -24.52 4.261 12.167 1 24.78 165 TYR B CA 1
ATOM 2956 C C . TYR B 1 165 ? -22.991 4.468 12.114 1 24.7 165 TYR B C 1
ATOM 2957 O O . TYR B 1 165 ? -22.27 3.492 12.306 1 25.91 165 TYR B O 1
ATOM 2966 N N . CYS B 1 166 ? -22.487 5.699 11.938 1 24.29 166 CYS B N 1
ATOM 2967 C CA . CYS B 1 166 ? -21.025 5.928 11.967 1 24 166 CYS B CA 1
ATOM 2968 C C . CYS B 1 166 ? -20.522 6.192 13.371 1 21.99 166 CYS B C 1
ATOM 2969 O O . CYS B 1 166 ? -19.336 6.413 13.52 1 20.15 166 CYS B O 1
ATOM 2972 N N . THR B 1 167 ? -21.401 6.307 14.388 1 22.34 167 THR B N 1
ATOM 2973 C CA . THR B 1 167 ? -20.987 6.74 15.723 1 22.86 167 THR B CA 1
ATOM 2974 C C . THR B 1 167 ? -20.471 8.185 15.671 1 24.48 167 THR B C 1
ATOM 2975 O O . THR B 1 167 ? -19.564 8.531 16.422 1 25.5 167 THR B O 1
ATOM 2979 N N . LEU B 1 168 ? -21.014 9.022 14.765 1 24.03 168 LEU B N 1
ATOM 2980 C CA . LEU B 1 168 ? -20.634 10.437 14.729 1 23.82 168 LEU B CA 1
ATOM 2981 C C . LEU B 1 168 ? -21.512 11.178 15.765 1 23.68 168 LEU B C 1
ATOM 2982 O O . LEU B 1 168 ? -20.991 11.965 16.564 1 24.44 168 LEU B O 1
ATOM 2987 N N . TYR B 1 169 ? -22.824 10.916 15.756 1 22.05 169 TYR B N 1
ATOM 2988 C CA . TYR B 1 169 ? -23.74 11.549 16.71 1 22.8 169 TYR B CA 1
ATOM 2989 C C . TYR B 1 169 ? -24.173 10.545 17.713 1 23.6 169 TYR B C 1
ATOM 2990 O O . TYR B 1 169 ? -24.491 9.415 17.356 1 23.93 169 TYR B O 1
ATOM 2999 N N . VAL B 1 170 ? -24.209 10.958 18.988 1 24.32 170 VAL B N 1
ATOM 3000 C CA . VAL B 1 170 ? -24.569 10.107 20.103 1 24.69 170 VAL B CA 1
ATOM 3001 C C . VAL B 1 170 ? -25.535 10.847 21.039 1 25.41 170 VAL B C 1
ATOM 3002 O O . VAL B 1 170 ? -25.544 12.074 21.082 1 25.35 170 VAL B O 1
ATOM 3006 N N . SER B 1 171 ? -26.356 10.1 21.788 1 26.36 171 SER B N 1
ATOM 3007 C CA . SER B 1 171 ? -27.277 10.736 22.743 1 27.35 171 SER B CA 1
ATOM 3008 C C . SER B 1 171 ? -26.514 11.117 24.022 1 28.23 171 SER B C 1
ATOM 3009 O O . SER B 1 171 ? -25.382 10.667 24.238 1 28.07 171 SER B O 1
ATOM 3012 N N . ALA B 1 172 ? -27.149 11.897 24.91 1 28.63 172 ALA B N 1
ATOM 3013 C CA . ALA B 1 172 ? -26.541 12.255 26.195 1 28.26 172 ALA B CA 1
ATOM 3014 C C . ALA B 1 172 ? -26.268 10.999 27.028 1 27.16 172 ALA B C 1
ATOM 3015 O O . ALA B 1 172 ? -25.247 10.932 27.7 1 28.23 172 ALA B O 1
ATOM 3017 N N . ASP B 1 173 ? -27.135 9.989 26.943 1 25.78 173 ASP B N 1
ATOM 3018 C CA . ASP B 1 173 ? -26.999 8.727 27.676 1 25.76 173 ASP B CA 1
ATOM 3019 C C . ASP B 1 173 ? -25.827 7.89 27.173 1 25.93 173 ASP B C 1
ATOM 3020 O O . ASP B 1 173 ? -25.072 7.336 27.965 1 25.65 173 ASP B O 1
ATOM 3025 N N . TRP B 1 174 ? -25.64 7.843 25.848 1 25.68 174 TRP B N 1
ATOM 3026 C CA . TRP B 1 174 ? -24.488 7.151 25.246 1 25.6 174 TRP B CA 1
ATOM 3027 C C . TRP B 1 174 ? -23.213 7.912 25.68 1 26.7 174 TRP B C 1
ATOM 3028 O O . TRP B 1 174 ? -22.232 7.299 26.088 1 27.48 174 TRP B O 1
ATOM 3039 N N . TYR B 1 175 ? -23.247 9.252 25.6 1 27.18 175 TYR B N 1
ATOM 3040 C CA . TYR B 1 175 ? -22.141 10.139 25.934 1 27.65 175 TYR B CA 1
ATOM 3041 C C . TYR B 1 175 ? -21.625 9.92 27.351 1 27.05 175 TYR B C 1
ATOM 3042 O O . TYR B 1 175 ? -20.414 9.84 27.557 1 26.59 175 TYR B O 1
ATOM 3051 N N . THR B 1 176 ? -22.554 9.812 28.332 1 26.21 176 THR B N 1
ATOM 3052 C CA . THR B 1 176 ? -22.201 9.652 29.732 1 26.71 176 THR B CA 1
ATOM 3053 C C . THR B 1 176 ? -22.245 8.195 30.229 1 27.65 176 THR B C 1
ATOM 3054 O O . THR B 1 176 ? -22.185 7.965 31.43 1 27.33 176 THR B O 1
ATOM 3058 N N . GLY B 1 177 ? -22.338 7.221 29.326 1 28.27 177 GLY B N 1
ATOM 3059 C CA . GLY B 1 177 ? -22.312 5.812 29.708 1 28.81 177 GLY B CA 1
ATOM 3060 C C . GLY B 1 177 ? -23.498 5.296 30.507 1 30.36 177 GLY B C 1
ATOM 3061 O O . GLY B 1 177 ? -23.398 4.242 31.14 1 30.46 177 GLY B O 1
ATOM 3062 N N . LYS B 1 178 ? -24.652 5.977 30.433 1 31.16 178 LYS B N 1
ATOM 3063 C CA . LYS B 1 178 ? -25.858 5.532 31.145 1 32.5 178 LYS B CA 1
ATOM 3064 C C . LYS B 1 178 ? -26.597 4.38 30.457 1 32.55 178 LYS B C 1
ATOM 3065 O O . LYS B 1 178 ? -27.539 3.828 31.012 1 32.3 178 LYS B O 1
ATOM 3071 N N . ILE B 1 179 ? -26.193 4.053 29.223 1 32.31 179 ILE B N 1
ATOM 3072 C CA . ILE B 1 179 ? -26.708 2.961 28.426 1 31.96 179 ILE B CA 1
ATOM 3073 C C . ILE B 1 179 ? -25.508 2.243 27.796 1 31.48 179 ILE B C 1
ATOM 3074 O O . ILE B 1 179 ? -24.408 2.796 27.687 1 31.66 179 ILE B O 1
ATOM 3079 N N . GLU B 1 180 ? -25.727 1.016 27.381 1 30.56 180 GLU B N 1
ATOM 3080 C CA . GLU B 1 180 ? -24.732 0.213 26.711 1 30.97 180 GLU B CA 1
ATOM 3081 C C . GLU B 1 180 ? -24.486 0.826 25.332 1 30 180 GLU B C 1
ATOM 3082 O O . GLU B 1 180 ? -25.436 1.219 24.649 1 29.99 180 GLU B O 1
ATOM 3088 N N . ARG B 1 181 ? -23.24 0.898 24.927 1 29.26 181 ARG B N 1
ATOM 3089 C CA . ARG B 1 181 ? -22.878 1.474 23.633 1 29.48 181 ARG B CA 1
ATOM 3090 C C . ARG B 1 181 ? -22.918 0.37 22.612 1 30.25 181 ARG B C 1
ATOM 3091 O O . ARG B 1 181 ? -21.892 -0.151 22.216 1 31.21 181 ARG B O 1
ATOM 3099 N N . GLN B 1 182 ? -24.115 -0.019 22.215 1 30.28 182 GLN B N 1
ATOM 3100 C CA . GLN B 1 182 ? -24.324 -1.132 21.308 1 31.38 182 GLN B CA 1
ATOM 3101 C C . GLN B 1 182 ? -23.863 -0.86 19.896 1 32.1 182 GLN B C 1
ATOM 3102 O O . GLN B 1 182 ? -23.915 0.277 19.427 1 32.28 182 GLN B O 1
ATOM 3108 N N . GLU B 1 183 ? -23.535 -1.932 19.183 1 32.12 183 GLU B N 1
ATOM 3109 C CA . GLU B 1 183 ? -23.199 -1.867 17.779 1 33.19 183 GLU B CA 1
ATOM 3110 C C . GLU B 1 183 ? -24.486 -1.512 17.014 1 32.13 183 GLU B C 1
ATOM 3111 O O . GLU B 1 183 ? -25.544 -2.056 17.319 1 31.83 183 GLU B O 1
ATOM 3117 N N . VAL B 1 184 ? -24.404 -0.563 16.063 1 31.25 184 VAL B N 1
ATOM 3118 C CA . VAL B 1 184 ? -25.56 -0.121 15.288 1 30.09 184 VAL B CA 1
ATOM 3119 C C . VAL B 1 184 ? -25.528 -0.775 13.913 1 29.63 184 VAL B C 1
ATOM 3120 O O . VAL B 1 184 ? -24.583 -0.577 13.13 1 29.54 184 VAL B O 1
ATOM 3124 N N . ALA B 1 185 ? -26.56 -1.555 13.619 1 28.79 185 ALA B N 1
ATOM 3125 C CA . ALA B 1 185 ? -26.699 -2.221 12.334 1 28.56 185 ALA B CA 1
ATOM 3126 C C . ALA B 1 185 ? -27.06 -1.227 11.204 1 27.65 185 ALA B C 1
ATOM 3127 O O . ALA B 1 185 ? -27.589 -0.138 11.464 1 26.04 185 ALA B O 1
ATOM 3129 N N . GLU B 1 186 ? -26.8 -1.622 9.949 1 27.77 186 GLU B N 1
ATOM 3130 C CA . GLU B 1 186 ? -27.181 -0.825 8.791 1 27.94 186 GLU B CA 1
ATOM 3131 C C . GLU B 1 186 ? -28.7 -0.915 8.63 1 29.03 186 GLU B C 1
ATOM 3132 O O . GLU B 1 186 ? -29.22 -1.978 8.323 1 30.5 186 GLU B O 1
ATOM 3138 N N . ARG B 1 187 ? -29.414 0.172 8.91 1 28.69 187 ARG B N 1
ATOM 3139 C CA . ARG B 1 187 ? -30.874 0.249 8.798 1 28.83 187 ARG B CA 1
ATOM 3140 C C . ARG B 1 187 ? -31.338 0.559 7.352 1 28.9 187 ARG B C 1
ATOM 3141 O O . ARG B 1 187 ? -32.512 0.359 7.035 1 30.2 187 ARG B O 1
ATOM 3149 N N . ARG B 1 188 ? -30.452 1.068 6.497 1 27.5 188 ARG B N 1
ATOM 3150 C CA . ARG B 1 188 ? -30.824 1.425 5.131 1 27.52 188 ARG B CA 1
ATOM 3151 C C . ARG B 1 188 ? -31.321 0.213 4.337 1 29.22 188 ARG B C 1
ATOM 3152 O O . ARG B 1 188 ? -30.581 -0.758 4.167 1 29.57 188 ARG B O 1
ATOM 3160 N N . PRO B 1 189 ? -32.542 0.268 3.777 1 29.96 189 PRO B N 1
ATOM 3161 C CA . PRO B 1 189 ? -33.009 -0.835 2.924 1 30.36 189 PRO B CA 1
ATOM 3162 C C . PRO B 1 189 ? -32.005 -1.137 1.807 1 31.08 189 PRO B C 1
ATOM 3163 O O . PRO B 1 189 ? -31.587 -0.226 1.089 1 31.27 189 PRO B O 1
ATOM 3167 N N . PRO B 1 190 ? -31.526 -2.392 1.736 1 31.17 190 PRO B N 1
ATOM 3168 C CA . PRO B 1 190 ? -30.517 -2.751 0.722 1 31.39 190 PRO B CA 1
ATOM 3169 C C . PRO B 1 190 ? -30.928 -2.464 -0.72 1 32.57 190 PRO B C 1
ATOM 3170 O O . PRO B 1 190 ? -30.069 -2.281 -1.596 1 33.12 190 PRO B O 1
ATOM 3174 N N . GLU B 1 191 ? -32.236 -2.42 -0.977 1 32.93 191 GLU B N 1
ATOM 3175 C CA . GLU B 1 191 ? -32.737 -2.13 -2.316 1 34.67 191 GLU B CA 1
ATOM 3176 C C . GLU B 1 191 ? -32.397 -0.708 -2.783 1 35.84 191 GLU B C 1
ATOM 3177 O O . GLU B 1 191 ? -32.363 -0.469 -3.992 1 36.52 191 GLU B O 1
ATOM 3183 N N . HIS B 1 192 ? -32.093 0.214 -1.853 1 35.4 192 HIS B N 1
ATOM 3184 C CA . HIS B 1 192 ? -31.806 1.592 -2.226 1 36.88 192 HIS B CA 1
ATOM 3185 C C . HIS B 1 192 ? -30.583 1.757 -3.13 1 40.59 192 HIS B C 1
ATOM 3186 O O . HIS B 1 192 ? -30.486 2.78 -3.786 1 41.42 192 HIS B O 1
ATOM 3193 N N . TYR B 1 193 ? -29.752 0.73 -3.29 1 43.25 193 TYR B N 1
ATOM 3194 C CA . TYR B 1 193 ? -28.635 0.791 -4.241 1 46.53 193 TYR B CA 1
ATOM 3195 C C . TYR B 1 193 ? -29.129 0.637 -5.713 1 49.11 193 TYR B C 1
ATOM 3196 O O . TYR B 1 193 ? -28.487 1.138 -6.632 1 50.14 193 TYR B O 1
ATOM 3205 N N . GLU B 1 194 ? -30.303 0.028 -5.922 1 49.95 194 GLU B N 1
ATOM 3206 C CA . GLU B 1 194 ? -30.89 -0.153 -7.252 1 51.19 194 GLU B CA 1
ATOM 3207 C C . GLU B 1 194 ? -29.956 -0.936 -8.165 1 51.46 194 GLU B C 1
ATOM 3208 O O . GLU B 1 194 ? -29.788 -0.591 -9.339 1 51.84 194 GLU B O 1
ATOM 3214 N N . LEU B 1 195 ? -29.324 -1.982 -7.602 1 50.77 195 LEU B N 1
ATOM 3215 C CA . LEU B 1 195 ? -28.381 -2.855 -8.304 1 50.23 195 LEU B CA 1
ATOM 3216 C C . LEU B 1 195 ? -29.075 -3.68 -9.399 1 50.09 195 LEU B C 1
ATOM 3217 O O . LEU B 1 195 ? -28.466 -3.972 -10.436 1 50.21 195 LEU B O 1
ATOM 3222 N N . ASP B 1 196 ? -30.344 -4.044 -9.159 1 49.37 196 ASP B N 1
ATOM 3223 C CA . ASP B 1 196 ? -31.16 -4.831 -10.072 1 49.29 196 ASP B CA 1
ATOM 3224 C C . ASP B 1 196 ? -32.616 -4.917 -9.573 1 49.6 196 ASP B C 1
ATOM 3225 O O . ASP B 1 196 ? -33.455 -5.534 -10.235 1 49.65 196 ASP B O 1
#

Secondary structure (DSSP, 8-state):
---EEEEE-TT-HHHHHHH--GGGT---EEEETTTS-HHHHHHHHHHHHHH-TT--SSEEEETTEEEESS-HHHHHHHHT---HHHHHHHHHHHHHGGGT-EE-S-HHHHHHHHHHHHHHHHHH----TTS---S-TTTTGGGSSSPTTHHHHHHHHSB-TTSSEE-HHHHHTSS--PPPP--S-GGGG---/--EEEEE-TT-HHHHHHH--TTTT--EEEEEGGGS-HHHHHHHHHHHHHH-TT--SSEEEETTEEEESS-HHHHHHHHT---HHHHHHHHHHHHHGGGT-EEPS-HHHHHHHHHHHHHHHHHH----TTS---S-TTTTGGGSSSPTTHHHHHHHHSB-TTSSEE-HHHHTTSS--PPPP--S-GGGG---

Radius of gyration: 22.66 Å; Cα contacts (8 Å, |Δi|>4): 608; chains: 2; bounding box: 59×50×55 Å

InterPro domains:
  IPR002109 Glutaredoxin [PF00462] (6-70)
  IPR004209 Ferredoxin thioredoxin reductase catalytic beta subunit [PF02943] (89-183)
  IPR004209 Ferredoxin thioredoxin reductase catalytic beta subunit [PTHR35113] (85-191)
  IPR036249 Thioredoxin-like superfamily [SSF52833] (4-74)
  IPR036644 Ferredoxin thioredoxin reductase catalytic beta subunit superfamily [G3DSA:3.90.460.10] (83-189)
  IPR036644 Ferredoxin thioredoxin reductase catalytic beta subunit superfamily [SSF57662] (85-189)

Foldseek 3Di:
DWEKEWEAAPPDPLSVVLVCCVVVVNDYHYHNLVVDDPVSNVVVQVVVCVQPVVSDPTWMQTRPDIDGDSDSVVVCVSVVNDDVLNVVQVVCQVVPVVVQWHFAPPVVLLSVQSVQQVVCCVQQVFFGSVDDDPSDCVLRVQGGPVHVQQVVQCVPQQAGQSRGTGGVCCRVVVDDRDHGDPPDDPCSVVPD/DEKEWEAAPVDPLSVVLVCCVVVVNDYHYDRLVPDDPVSNVVSQVVVCVQPVVSDPTWMQDPPDIDDDSPSVVVCVSVVNDDVLNVVQVVCQVVCVVVQWHFAPPVVLLSVQSVQQVVCCVQQVFFGSVDDDPSDCVLRVQGGPVHVQQVVQCVVQQAGQSNGIGGPCCNVVVDDNDHGDDPDDPCSVVPD

Sequence (383 aa):
DKKIVLYSLTTCGFCQAIKKFDDLAVGHLCIQADELTGEEKKQALRDLRKVNPKCSFPTVVVIDETVVVGPKIQEIKEKIGIRTEVDELYEEVLKKKNEPKGYYLNGDREKTFELIRGLLTNKKRYGYACPCRLASGDRRNNDRDIICPCLYREPDVKEEFGSCYCTLYVSADWYTGKIERQEVAERRPPEHYELDKKIVLYSLTTCGFCQAIKKFDDLAVGHLCIQADEELTGEEKKQALRDLRKVNPKCSFPTVVVIDETVVVGPKIQQEEIKEEKIGIRTEVDELYEVLKKKNEPKGYYLNGDREEKTFELIRGLLTNKKRYGYACPCRLASGDRNNNDRDIICPCLYREPDVKEFGSCYCTLYVSADWYTGKIERQEVAERRPPEHYELD

CATH classification: 3.40.30.10 (+1 more: 3.90.460.10)

Solvent-accessible surface area: 19792 Å² total